Protein AF-A0A0D2X9T7-F1 (afdb_monomer_lite)

Radius of gyration: 40.86 Å; chains: 1; bounding box: 63×100×146 Å

Foldseek 3Di:
DDDDDDDDDDDDDDDDDDDDDDDDDDPPPDPDDQDADADDDDDDDPLRLLDSDPDPVVSPDDCVPPPPVVVVVVVVVCVVVDDPVVVVVSVVSSVVNVVCVVPDPDDDDPVVPDPDPPPPDDDDDDPDPDDPDDPVVVVVVPVPDDDDPDPDPPPVPPPDPDDDDDPDDQDPVNVLVVLLVVLVVLVVVLVVQDDPPDDDDDDPPDDQPPPSHSVSSLLVLLCCLQPVCLPPLVVPDDDPPDPDDPDDSSVSSLVVLLVVCLVPVLVCVVSLQSSLQSLVVSQVVDVVVDDDDDRCNVVSLLSNCVSCLVVDFLPRCSLLVNVLRHDDDDLSSLVSLLVSVVDVRNLNVSLVSLVSCLVPPVVCNVSSLVSLVVSCVVPVSNVVPSVVVCCVPPVVVNVVVVVVVVVVVVVPDDPPDD

pLDDT: mean 74.37, std 20.39, range [28.39, 96.62]

Secondary structure (DSSP, 8-state):
------------------------------------PPP-SS---HHHHH--S--HHHHT--GGGS-HHHHHHHHHHHHTTS-HHHHHHHHHHHHHHHHHHHTSPPP---TTT-----------------PPPPHHHHHHHHS--S-SPPP---TT-S----PPPPPPPPPHHHHHHHHHHHHHHHHHHHHHSPPPSS-PPP-TT--TTTT--HHHHHHHHHHHHHHTTTTTGGGS---TT--SPP--HHHHHHHHHHHHHHHTTTTSHHHHHHHHHHHHHHHHHHHHH-S-----HHHHHHHHHHHHGGG--TT-THHHHHHHHSS---HHHHHHHHHHTTSHHHHHHHHHHHHHHHHH-GGGHHHHHHHHHHHHHH-GGGHHHHHHHHHHH-HHHHHHHHHHHHHHHHTT------

Organism: Fusarium oxysporum (strain Fo5176) (NCBI:txid660025)

Structure (mmCIF, N/CA/C/O backbone):
data_AF-A0A0D2X9T7-F1
#
_entry.id   AF-A0A0D2X9T7-F1
#
loop_
_atom_site.group_PDB
_atom_site.id
_atom_site.type_symbol
_atom_site.label_atom_id
_atom_site.label_alt_id
_atom_site.label_comp_id
_atom_site.label_asym_id
_atom_site.label_entity_id
_atom_site.label_seq_id
_atom_site.pdbx_PDB_ins_code
_atom_site.Cartn_x
_atom_site.Cartn_y
_atom_site.Cartn_z
_atom_site.occupancy
_atom_site.B_iso_or_equiv
_atom_site.auth_seq_id
_atom_site.auth_comp_id
_atom_site.auth_asym_id
_atom_site.auth_atom_id
_atom_site.pdbx_PDB_model_num
ATOM 1 N N . MET A 1 1 ? -13.942 -64.740 -73.981 1.00 32.25 1 MET A N 1
ATOM 2 C CA . MET A 1 1 ? -13.005 -65.543 -74.793 1.00 32.25 1 MET A CA 1
ATOM 3 C C . MET A 1 1 ? -11.673 -65.478 -74.073 1.00 32.25 1 MET A C 1
ATOM 5 O O . MET A 1 1 ? -11.134 -64.389 -73.982 1.00 32.25 1 MET A O 1
ATOM 9 N N . ALA A 1 2 ? -11.356 -66.459 -73.228 1.00 29.58 2 ALA A N 1
ATOM 10 C CA . ALA A 1 2 ? -10.964 -67.840 -73.565 1.00 29.58 2 ALA A CA 1
ATOM 11 C C . ALA A 1 2 ? -9.497 -67.867 -74.039 1.00 29.58 2 ALA A C 1
ATOM 13 O O . ALA A 1 2 ? -9.209 -67.284 -75.075 1.00 29.58 2 ALA A O 1
ATOM 14 N N . GLU A 1 3 ? -8.573 -68.307 -73.170 1.00 30.66 3 GLU A N 1
ATOM 15 C CA . GLU A 1 3 ? -7.823 -69.591 -73.279 1.00 30.66 3 GLU A CA 1
ATOM 16 C C . GLU A 1 3 ? -6.476 -69.365 -74.029 1.00 30.66 3 GLU A C 1
ATOM 18 O O . GLU A 1 3 ? -6.420 -68.475 -74.866 1.00 30.66 3 GLU A O 1
ATOM 23 N N . PHE A 1 4 ? -5.319 -70.005 -73.772 1.00 29.17 4 PHE A N 1
ATOM 24 C CA . PHE A 1 4 ? -4.926 -71.208 -73.005 1.00 29.17 4 PHE A CA 1
ATOM 25 C C . PHE A 1 4 ? -3.369 -71.234 -72.816 1.00 29.17 4 PHE A C 1
ATOM 27 O O . PHE A 1 4 ? -2.700 -70.766 -73.730 1.00 29.17 4 PHE A O 1
ATOM 34 N N . PHE A 1 5 ? -2.832 -71.855 -71.736 1.00 29.69 5 PHE A N 1
ATOM 35 C CA . PHE A 1 5 ? -1.563 -72.665 -71.652 1.00 29.69 5 PHE A CA 1
ATOM 36 C C . PHE A 1 5 ? -0.186 -72.031 -72.057 1.00 29.69 5 PHE A C 1
ATOM 38 O O . PHE A 1 5 ? -0.152 -71.001 -72.716 1.00 29.69 5 PHE A O 1
ATOM 45 N N . ASP A 1 6 ? 1.029 -72.526 -71.737 1.00 32.44 6 ASP A N 1
ATOM 46 C CA . ASP A 1 6 ? 1.623 -73.517 -70.788 1.00 32.44 6 ASP A CA 1
ATOM 47 C C . ASP A 1 6 ? 3.104 -73.071 -70.554 1.00 32.44 6 ASP A C 1
ATOM 49 O O . ASP A 1 6 ? 3.702 -72.487 -71.456 1.00 32.44 6 ASP A O 1
ATOM 53 N N . ASP A 1 7 ? 3.673 -73.041 -69.343 1.00 31.47 7 ASP A N 1
ATOM 54 C CA . ASP A 1 7 ? 4.453 -74.073 -68.605 1.00 31.47 7 ASP A CA 1
ATOM 55 C C . ASP A 1 7 ? 5.901 -74.405 -69.072 1.00 31.47 7 ASP A C 1
ATOM 57 O O . ASP A 1 7 ? 6.248 -74.461 -70.248 1.00 31.47 7 ASP A O 1
ATOM 61 N N . SER A 1 8 ? 6.726 -74.727 -68.064 1.00 33.75 8 SER A N 1
ATOM 62 C CA . SER A 1 8 ? 8.048 -75.372 -68.075 1.00 33.75 8 SER A CA 1
ATOM 63 C C . SER A 1 8 ? 9.274 -74.535 -68.515 1.00 33.75 8 SER A C 1
ATOM 65 O O . SER A 1 8 ? 9.292 -73.883 -69.547 1.00 33.75 8 SER A O 1
ATOM 67 N N . GLY A 1 9 ? 10.402 -74.517 -67.791 1.00 30.59 9 GLY A N 1
ATOM 68 C CA . GLY A 1 9 ? 10.670 -75.014 -66.438 1.00 30.59 9 GLY A CA 1
ATOM 69 C C . GLY A 1 9 ? 12.120 -75.478 -66.238 1.00 30.59 9 GLY A C 1
ATOM 70 O O . GLY A 1 9 ? 12.677 -76.157 -67.095 1.00 30.59 9 GLY A O 1
ATOM 71 N N . ARG A 1 10 ? 12.711 -75.198 -65.065 1.00 36.50 10 ARG A N 1
ATOM 72 C CA . ARG A 1 10 ? 13.751 -76.040 -64.430 1.00 36.50 10 ARG A CA 1
ATOM 73 C C . ARG A 1 10 ? 13.870 -75.718 -62.936 1.00 36.50 10 ARG A C 1
ATOM 75 O O . ARG A 1 10 ? 13.965 -74.563 -62.541 1.00 36.50 10 ARG A O 1
ATOM 82 N N . LYS A 1 11 ? 13.794 -76.761 -62.105 1.00 33.12 11 LYS A N 1
ATOM 83 C CA . LYS A 1 11 ? 13.654 -76.706 -60.640 1.00 33.12 11 LYS A CA 1
ATOM 84 C C . LYS A 1 11 ? 14.862 -77.363 -59.948 1.00 33.12 11 LYS A C 1
ATOM 86 O O . LYS A 1 11 ? 15.151 -78.503 -60.291 1.00 33.12 11 LYS A O 1
ATOM 91 N N . ARG A 1 12 ? 15.336 -76.728 -58.856 1.00 40.88 12 ARG A N 1
ATOM 92 C CA . ARG A 1 12 ? 15.758 -77.350 -57.561 1.00 40.88 12 ARG A CA 1
ATOM 93 C C . ARG A 1 12 ? 17.044 -78.221 -57.568 1.00 40.88 12 ARG A C 1
ATOM 95 O O . ARG A 1 12 ? 17.549 -78.491 -58.652 1.00 40.88 12 ARG A O 1
ATOM 102 N N . PRO A 1 13 ? 17.575 -78.694 -56.407 1.00 44.22 13 PRO A N 1
ATOM 103 C CA . PRO A 1 13 ? 17.155 -78.546 -54.989 1.00 44.22 13 PRO A CA 1
ATOM 104 C C . PRO A 1 13 ? 18.226 -77.796 -54.127 1.00 44.22 13 PRO A C 1
ATOM 106 O O . PRO A 1 13 ? 19.085 -77.156 -54.720 1.00 44.22 13 PRO A O 1
ATOM 109 N N . PHE A 1 14 ? 18.262 -77.753 -52.779 1.00 30.19 14 PHE A N 1
ATOM 110 C CA . PHE A 1 14 ? 17.435 -78.351 -51.704 1.00 30.19 14 PHE A CA 1
ATOM 111 C C . PHE A 1 14 ? 17.286 -77.395 -50.473 1.00 30.19 14 PHE A C 1
ATOM 113 O O . PHE A 1 14 ? 17.170 -76.189 -50.661 1.00 30.19 14 PHE A O 1
ATOM 120 N N . GLU A 1 15 ? 17.260 -77.933 -49.244 1.00 34.03 15 GLU A N 1
ATOM 121 C CA . GLU A 1 15 ? 17.008 -77.321 -47.920 1.00 34.03 15 GLU A CA 1
ATOM 122 C C . GLU A 1 15 ? 17.960 -77.983 -46.871 1.00 34.03 15 GLU A C 1
ATOM 124 O O . GLU A 1 15 ? 18.599 -78.983 -47.223 1.00 34.03 15 GLU A O 1
ATOM 129 N N . PRO A 1 16 ? 18.120 -77.476 -45.624 1.00 33.53 16 PRO A N 1
ATOM 130 C CA . PRO A 1 16 ? 17.145 -77.806 -44.571 1.00 33.53 16 PRO A CA 1
ATOM 131 C C . PRO A 1 16 ? 16.859 -76.694 -43.534 1.00 33.53 16 PRO A C 1
ATOM 133 O O . PRO A 1 16 ? 17.709 -75.863 -43.212 1.00 33.53 16 PRO A O 1
ATOM 136 N N . ALA A 1 17 ? 15.665 -76.755 -42.935 1.00 34.34 17 ALA A N 1
ATOM 137 C CA . ALA A 1 17 ? 15.330 -76.084 -41.674 1.00 34.34 17 ALA A CA 1
ATOM 138 C C . ALA A 1 17 ? 15.960 -76.817 -40.458 1.00 34.34 17 ALA A C 1
ATOM 140 O O . ALA A 1 17 ? 16.487 -77.923 -40.610 1.00 34.34 17 ALA A O 1
ATOM 141 N N . PRO A 1 18 ? 15.885 -76.242 -39.241 1.00 34.12 18 PRO A N 1
ATOM 142 C CA . PRO A 1 18 ? 14.719 -76.577 -38.416 1.00 34.12 18 PRO A CA 1
ATOM 143 C C . PRO A 1 18 ? 14.101 -75.401 -37.639 1.00 34.12 18 PRO A C 1
ATOM 145 O O . PRO A 1 18 ? 14.768 -74.449 -37.236 1.00 34.12 18 PRO A O 1
ATOM 148 N N . GLN A 1 19 ? 12.799 -75.529 -37.376 1.00 31.80 19 GLN A N 1
ATOM 149 C CA . GLN A 1 19 ? 12.100 -74.794 -36.322 1.00 31.80 19 GLN A CA 1
ATOM 150 C C . GLN A 1 19 ? 12.584 -75.265 -34.944 1.00 31.80 19 GLN A C 1
ATOM 152 O O . GLN A 1 19 ? 12.676 -76.467 -34.719 1.00 31.80 19 GLN A O 1
ATOM 157 N N . ASP A 1 20 ? 12.870 -74.332 -34.034 1.00 28.39 20 ASP A N 1
ATOM 158 C CA . ASP A 1 20 ? 12.085 -74.154 -32.799 1.00 28.39 20 ASP A CA 1
ATOM 159 C C . ASP A 1 20 ? 12.759 -73.166 -31.838 1.00 28.39 20 ASP A C 1
ATOM 161 O O . ASP A 1 20 ? 13.870 -73.395 -31.368 1.00 28.39 20 ASP A O 1
ATOM 165 N N . ALA A 1 21 ? 12.047 -72.076 -31.532 1.00 28.69 21 ALA A N 1
ATOM 166 C CA . ALA A 1 21 ? 11.966 -71.429 -30.216 1.00 28.69 21 ALA A CA 1
ATOM 167 C C . ALA A 1 21 ? 11.219 -70.095 -30.366 1.00 28.69 21 ALA A C 1
ATOM 169 O O . ALA A 1 21 ? 11.786 -69.078 -30.773 1.00 28.69 21 ALA A O 1
ATOM 170 N N . TYR A 1 22 ? 9.936 -70.087 -30.005 1.00 37.62 22 TYR A N 1
ATOM 171 C CA . TYR A 1 22 ? 9.253 -68.844 -29.661 1.00 37.62 22 TYR A CA 1
ATOM 172 C C . TYR A 1 22 ? 9.965 -68.214 -28.461 1.00 37.62 22 TYR A C 1
ATOM 174 O O . TYR A 1 22 ? 9.939 -68.810 -27.389 1.00 37.62 22 TYR A O 1
ATOM 182 N N . ASP A 1 23 ? 10.497 -66.994 -28.589 1.00 30.25 23 ASP A N 1
ATOM 183 C CA . ASP A 1 23 ? 10.464 -66.082 -27.444 1.00 30.25 23 ASP A CA 1
ATOM 184 C C . ASP A 1 23 ? 10.486 -64.591 -27.812 1.00 30.25 23 ASP A C 1
ATOM 186 O O . ASP A 1 23 ? 11.093 -64.144 -28.791 1.00 30.25 23 ASP A O 1
ATOM 190 N N . ALA A 1 24 ? 9.773 -63.802 -27.013 1.00 43.38 24 ALA A N 1
ATOM 191 C CA . ALA A 1 24 ? 9.369 -62.445 -27.349 1.00 43.38 24 ALA A CA 1
ATOM 192 C C . ALA A 1 24 ? 10.465 -61.404 -27.062 1.00 43.38 24 ALA A C 1
ATOM 194 O O . ALA A 1 24 ? 10.468 -60.736 -26.023 1.00 43.38 24 ALA A O 1
ATOM 195 N N . LYS A 1 25 ? 11.347 -61.145 -28.035 1.00 33.16 25 LYS A N 1
ATOM 196 C CA . LYS A 1 25 ? 12.181 -59.931 -28.004 1.00 33.16 25 LYS A CA 1
ATOM 197 C C . LYS A 1 25 ? 11.371 -58.701 -28.405 1.00 33.16 25 LYS A C 1
ATOM 199 O O . LYS A 1 25 ? 11.331 -58.309 -29.568 1.00 33.16 25 LYS A O 1
ATOM 204 N N . ARG A 1 26 ? 10.789 -58.045 -27.391 1.00 45.19 26 ARG A N 1
ATOM 205 C CA . ARG A 1 26 ? 10.366 -56.636 -27.460 1.00 45.19 26 ARG A CA 1
ATOM 206 C C . ARG A 1 26 ? 11.479 -55.825 -28.125 1.00 45.19 26 ARG A C 1
ATOM 208 O O . ARG A 1 26 ? 12.578 -55.722 -27.576 1.00 45.19 26 ARG A O 1
ATOM 215 N N . GLN A 1 27 ? 11.192 -55.251 -29.287 1.00 38.12 27 GLN A N 1
ATOM 216 C CA . GLN A 1 27 ? 12.128 -54.398 -30.006 1.00 38.12 27 GLN A CA 1
ATOM 217 C C . GLN A 1 27 ? 12.379 -53.145 -29.155 1.00 38.12 27 GLN A C 1
ATOM 219 O O . GLN A 1 27 ? 11.533 -52.256 -29.074 1.00 38.12 27 GLN A O 1
ATOM 224 N N . ARG A 1 28 ? 13.521 -53.096 -28.452 1.00 37.16 28 ARG A N 1
ATOM 225 C CA . ARG A 1 28 ? 13.960 -51.882 -27.752 1.00 37.16 28 ARG A CA 1
ATOM 226 C C . ARG A 1 28 ? 14.225 -50.831 -28.822 1.00 37.16 28 ARG A C 1
ATOM 228 O O . ARG A 1 28 ? 15.261 -50.879 -29.476 1.00 37.16 28 ARG A O 1
ATOM 235 N N . LEU A 1 29 ? 13.293 -49.894 -28.974 1.00 40.47 29 LEU A N 1
ATOM 236 C CA . LEU A 1 29 ? 13.558 -48.630 -29.647 1.00 40.47 29 LEU A CA 1
ATOM 237 C C . LEU A 1 29 ? 14.706 -47.959 -28.886 1.00 40.47 29 LEU A C 1
ATOM 239 O O . LEU A 1 29 ? 14.535 -47.500 -27.756 1.00 40.47 29 LEU A O 1
ATOM 243 N N . SER A 1 30 ? 15.899 -47.977 -29.474 1.00 37.34 30 SER A N 1
ATOM 244 C CA . SER A 1 30 ? 17.010 -47.151 -29.016 1.00 37.34 30 SER A CA 1
ATOM 245 C C . SER A 1 30 ? 16.579 -45.686 -29.115 1.00 37.34 30 SER A C 1
ATOM 247 O O . SER A 1 30 ? 16.066 -45.306 -30.172 1.00 37.34 30 SER A O 1
ATOM 249 N N . PRO A 1 31 ? 16.762 -44.859 -28.068 1.00 43.41 31 PRO A N 1
ATOM 250 C CA . PRO A 1 31 ? 16.416 -43.446 -28.150 1.00 43.41 31 PRO A CA 1
ATOM 251 C C . PRO A 1 31 ? 17.210 -42.811 -29.292 1.00 43.41 31 PRO A C 1
ATOM 253 O O . PRO A 1 31 ? 18.426 -42.997 -29.378 1.00 43.41 31 PRO A O 1
ATOM 256 N N . ALA A 1 32 ? 16.515 -42.099 -30.180 1.00 52.25 32 ALA A N 1
ATOM 257 C CA . ALA A 1 32 ? 17.129 -41.461 -31.335 1.00 52.25 32 ALA A CA 1
ATOM 258 C C . ALA A 1 32 ? 18.187 -40.457 -30.858 1.00 52.25 32 ALA A C 1
ATOM 260 O O . ALA A 1 32 ? 17.870 -39.415 -30.281 1.00 52.25 32 ALA A O 1
ATOM 261 N N . GLN A 1 33 ? 19.460 -40.788 -31.072 1.00 57.69 33 GLN A N 1
ATOM 262 C CA . GLN A 1 33 ? 20.561 -39.874 -30.809 1.00 57.69 33 GLN A CA 1
ATOM 263 C C . GLN A 1 33 ? 20.565 -38.816 -31.912 1.00 57.69 33 GLN A C 1
ATOM 265 O O . GLN A 1 33 ? 21.162 -39.026 -32.963 1.00 57.69 33 GLN A O 1
ATOM 270 N N . ILE A 1 34 ? 19.892 -37.685 -31.676 1.00 66.44 34 ILE A N 1
ATOM 271 C CA . ILE A 1 34 ? 20.045 -36.512 -32.539 1.00 66.44 34 ILE A CA 1
ATOM 272 C C . ILE A 1 34 ? 21.506 -36.065 -32.453 1.00 66.44 34 ILE A C 1
ATOM 274 O O . ILE A 1 34 ? 21.972 -35.638 -31.395 1.00 66.44 34 ILE A O 1
ATOM 278 N N . GLN A 1 35 ? 22.218 -36.195 -33.569 1.00 66.88 35 GLN A N 1
ATOM 279 C CA . GLN A 1 35 ? 23.507 -35.557 -33.792 1.00 66.88 35 GLN A CA 1
ATOM 280 C C . GLN A 1 35 ? 23.231 -34.236 -34.504 1.00 66.88 35 GLN A C 1
ATOM 282 O O . GLN A 1 35 ? 22.520 -34.209 -35.503 1.00 66.88 35 GLN A O 1
ATOM 287 N N . ILE A 1 36 ? 23.750 -33.140 -33.960 1.00 73.81 36 ILE A N 1
ATOM 288 C CA . ILE A 1 36 ? 23.529 -31.801 -34.504 1.00 73.81 36 ILE A CA 1
ATOM 289 C C . ILE A 1 36 ? 24.795 -31.432 -35.270 1.00 73.81 36 ILE A C 1
ATOM 291 O O . ILE A 1 36 ? 25.831 -31.241 -34.628 1.00 73.81 36 ILE A O 1
ATOM 295 N N . PRO A 1 37 ? 24.763 -31.373 -36.614 1.00 72.62 37 PRO A N 1
ATOM 296 C CA . PRO A 1 37 ? 25.953 -31.034 -37.375 1.00 72.62 37 PRO A CA 1
ATOM 297 C C . PRO A 1 37 ? 26.377 -29.586 -37.071 1.00 72.62 37 PRO A C 1
ATOM 299 O O . PRO A 1 37 ? 25.505 -28.725 -36.865 1.00 72.62 37 PRO A O 1
ATOM 302 N N . PRO A 1 38 ? 27.691 -29.296 -37.035 1.00 71.00 38 PRO A N 1
ATOM 303 C CA . PRO A 1 38 ? 28.176 -27.924 -36.960 1.00 71.00 38 PRO A CA 1
ATOM 304 C C . PRO A 1 38 ? 27.726 -27.137 -38.198 1.00 71.00 38 PRO A C 1
ATOM 306 O O . PRO A 1 38 ? 27.425 -27.718 -39.243 1.00 71.00 38 PRO A O 1
ATOM 309 N N . LEU A 1 39 ? 27.683 -25.810 -38.081 1.00 76.44 39 LEU A N 1
ATOM 310 C CA . LEU A 1 39 ? 27.522 -24.950 -39.251 1.00 76.44 39 LEU A CA 1
ATOM 311 C C . LEU A 1 39 ? 28.747 -25.115 -40.172 1.00 76.44 39 LEU A C 1
ATOM 313 O O . LEU A 1 39 ? 29.869 -25.294 -39.694 1.00 76.44 39 LEU A O 1
ATOM 317 N N . GLY A 1 40 ? 28.513 -25.118 -41.486 1.00 71.25 40 GLY A N 1
ATOM 318 C CA . GLY A 1 40 ? 29.584 -25.150 -42.488 1.00 71.25 40 GLY A CA 1
ATOM 319 C C . GLY A 1 40 ? 30.318 -23.804 -42.595 1.00 71.25 40 GLY A C 1
ATOM 320 O O . GLY A 1 40 ? 30.043 -22.894 -41.826 1.00 71.25 40 GLY A O 1
ATOM 321 N N . PRO A 1 41 ? 31.245 -23.636 -43.548 1.00 67.00 41 PRO A N 1
ATOM 322 C CA . PRO A 1 41 ? 31.811 -22.323 -43.845 1.00 67.00 41 PRO A CA 1
ATOM 323 C C . PRO A 1 41 ? 30.841 -21.478 -44.691 1.00 67.00 41 PRO A C 1
ATOM 325 O O . PRO A 1 41 ? 30.298 -21.971 -45.680 1.00 67.00 41 PRO A O 1
ATOM 328 N N . GLY A 1 42 ? 30.679 -20.195 -44.352 1.00 72.69 42 GLY A N 1
ATOM 329 C CA . GLY A 1 42 ? 29.966 -19.205 -45.171 1.00 72.69 42 GLY A CA 1
ATOM 330 C C . GLY A 1 42 ? 28.991 -18.318 -44.383 1.00 72.69 42 GLY A C 1
ATOM 331 O O . GLY A 1 42 ? 28.900 -18.432 -43.162 1.00 72.69 42 GLY A O 1
ATOM 332 N N . PRO A 1 43 ? 28.259 -17.417 -45.063 1.00 73.25 43 PRO A N 1
ATOM 333 C CA . PRO A 1 43 ? 27.137 -16.708 -44.459 1.00 73.25 43 PRO A CA 1
ATOM 334 C C . PRO A 1 43 ? 25.985 -17.685 -44.179 1.00 73.25 43 PRO A C 1
ATOM 336 O O . PRO A 1 43 ? 25.650 -18.527 -45.014 1.00 73.25 43 PRO A O 1
ATOM 339 N N . HIS A 1 44 ? 25.358 -17.555 -43.010 1.00 79.38 44 HIS A N 1
ATOM 340 C CA . HIS A 1 44 ? 24.242 -18.399 -42.584 1.00 79.38 44 HIS A CA 1
ATOM 341 C C . HIS A 1 44 ? 22.992 -17.564 -42.335 1.00 79.38 44 HIS A C 1
ATOM 343 O O . HIS A 1 44 ? 23.037 -16.555 -41.635 1.00 79.38 44 HIS A O 1
ATOM 349 N N . SER A 1 45 ? 21.860 -18.018 -42.866 1.00 81.75 45 SER A N 1
ATOM 350 C CA . SER A 1 45 ? 20.552 -17.468 -42.521 1.00 81.75 45 SER A CA 1
ATOM 351 C C . SER A 1 45 ? 20.109 -17.948 -41.134 1.00 81.75 45 SER A C 1
ATOM 353 O O . SER A 1 45 ? 20.546 -18.994 -40.646 1.00 81.75 45 SER A O 1
ATOM 355 N N . LEU A 1 46 ? 19.154 -17.249 -40.512 1.00 79.88 46 LEU A N 1
ATOM 356 C CA . LEU A 1 46 ? 18.508 -17.746 -39.289 1.00 79.88 46 LEU A CA 1
ATOM 357 C C . LEU A 1 46 ? 17.853 -19.125 -39.502 1.00 79.88 46 LEU A C 1
ATOM 359 O O . LEU A 1 46 ? 17.867 -19.955 -38.595 1.00 79.88 46 LEU A O 1
ATOM 363 N N . ALA A 1 47 ? 17.355 -19.420 -40.708 1.00 78.62 47 ALA A N 1
ATOM 364 C CA . ALA A 1 47 ? 16.823 -20.742 -41.032 1.00 78.62 47 ALA A CA 1
ATOM 365 C C . ALA A 1 47 ? 17.900 -21.842 -40.937 1.00 78.62 47 ALA A C 1
ATOM 367 O O . ALA A 1 47 ? 17.611 -22.928 -40.436 1.00 78.62 47 ALA A O 1
ATOM 368 N N . ASP A 1 48 ? 19.147 -21.573 -41.338 1.00 80.88 48 ASP A N 1
ATOM 369 C CA . ASP A 1 48 ? 20.261 -22.530 -41.220 1.00 80.88 48 ASP A CA 1
ATOM 370 C C . ASP A 1 48 ? 20.593 -22.856 -39.759 1.00 80.88 48 ASP A C 1
ATOM 372 O O . ASP A 1 48 ? 20.814 -24.017 -39.411 1.00 80.88 48 ASP A O 1
ATOM 376 N N . VAL A 1 49 ? 20.567 -21.846 -38.884 1.00 83.81 49 VAL A N 1
ATOM 377 C CA . VAL A 1 49 ? 20.859 -22.005 -37.451 1.00 83.81 49 VAL A CA 1
ATOM 378 C C . VAL A 1 49 ? 19.855 -22.945 -36.781 1.00 83.81 49 VAL A C 1
ATOM 380 O O . VAL A 1 49 ? 20.261 -23.867 -36.067 1.00 83.81 49 VAL A O 1
ATOM 383 N N . PHE A 1 50 ? 18.561 -22.748 -37.046 1.00 84.62 50 PHE A N 1
ATOM 384 C CA . PHE A 1 50 ? 17.468 -23.508 -36.428 1.00 84.62 50 PHE A CA 1
ATOM 385 C C . PHE A 1 50 ? 17.116 -24.818 -37.160 1.00 84.62 50 PHE A C 1
ATOM 387 O O . PHE A 1 50 ? 16.396 -25.650 -36.604 1.00 84.62 50 PHE A O 1
ATOM 394 N N . THR A 1 51 ? 17.639 -25.059 -38.369 1.00 83.25 51 THR A N 1
ATOM 395 C CA . THR A 1 51 ? 17.423 -26.328 -39.085 1.00 83.25 51 THR A CA 1
ATOM 396 C C . THR A 1 51 ? 18.261 -27.450 -38.463 1.00 83.25 51 THR A C 1
ATOM 398 O O . THR A 1 51 ? 19.485 -27.499 -38.601 1.00 83.25 51 THR A O 1
ATOM 401 N N . LEU A 1 52 ? 17.579 -28.379 -37.788 1.00 78.88 52 LEU A N 1
ATOM 402 C CA . LEU A 1 52 ? 18.146 -29.597 -37.185 1.00 78.88 52 LEU A CA 1
ATOM 403 C C . LEU A 1 52 ? 17.764 -30.885 -37.944 1.00 78.88 52 LEU A C 1
ATOM 405 O O . LEU A 1 52 ? 17.939 -31.981 -37.419 1.00 78.88 52 LEU A O 1
ATOM 409 N N . ILE A 1 53 ? 17.174 -30.759 -39.137 1.00 74.25 53 ILE A N 1
ATOM 410 C CA . ILE A 1 53 ? 16.606 -31.867 -39.914 1.00 74.25 53 ILE A CA 1
ATOM 411 C C . ILE A 1 53 ? 17.241 -31.864 -41.306 1.00 74.25 53 ILE A C 1
ATOM 413 O O . ILE A 1 53 ? 17.175 -30.851 -41.997 1.00 74.25 53 ILE A O 1
ATOM 417 N N . ASP A 1 54 ? 17.747 -33.010 -41.763 1.00 67.19 54 ASP A N 1
ATOM 418 C CA . ASP A 1 54 ? 18.386 -33.173 -43.084 1.00 67.19 54 ASP A CA 1
ATOM 419 C C . ASP A 1 54 ? 17.401 -33.122 -44.279 1.00 67.19 54 ASP A C 1
ATOM 421 O O . ASP A 1 54 ? 17.733 -33.502 -45.401 1.00 67.19 54 ASP A O 1
ATOM 425 N N . ASN A 1 55 ? 16.154 -32.689 -44.060 1.00 72.38 55 ASN A N 1
ATOM 426 C CA . ASN A 1 55 ? 15.113 -32.664 -45.083 1.00 72.38 55 ASN A CA 1
ATOM 427 C C . ASN A 1 55 ? 15.022 -31.285 -45.751 1.00 72.38 55 ASN A C 1
ATOM 429 O O . ASN A 1 55 ? 14.282 -30.402 -45.309 1.00 72.38 55 ASN A O 1
ATOM 433 N N . THR A 1 56 ? 15.723 -31.141 -46.874 1.00 67.25 56 THR A N 1
ATOM 434 C CA . THR A 1 56 ? 15.761 -29.926 -47.702 1.00 67.25 56 THR A CA 1
ATOM 435 C C . THR A 1 56 ? 14.375 -29.437 -48.146 1.00 67.25 56 THR A C 1
ATOM 437 O O . THR A 1 56 ? 14.182 -28.237 -48.310 1.00 67.25 56 THR A O 1
ATOM 440 N N . ALA A 1 57 ? 13.385 -30.326 -48.302 1.00 71.94 57 ALA A N 1
ATOM 441 C CA . ALA A 1 57 ? 12.036 -29.930 -48.716 1.00 71.94 57 ALA A CA 1
ATOM 442 C C . ALA A 1 57 ? 11.263 -29.195 -47.606 1.00 71.94 57 ALA A C 1
ATOM 444 O O . ALA A 1 57 ? 10.456 -28.321 -47.905 1.00 71.94 57 ALA A O 1
ATOM 445 N N . LEU A 1 58 ? 11.526 -29.511 -46.33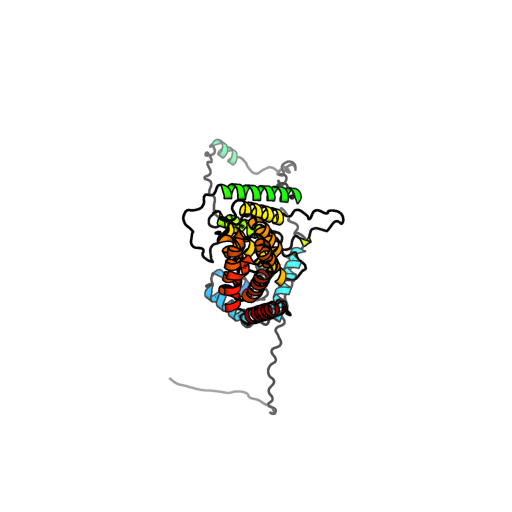1 1.00 72.00 58 LEU A N 1
ATOM 446 C CA . LEU A 1 58 ? 10.924 -28.802 -45.194 1.00 72.00 58 LEU A CA 1
ATOM 447 C C . LEU A 1 58 ? 11.604 -27.457 -44.916 1.00 72.00 58 LEU A C 1
ATOM 449 O O . LEU A 1 58 ? 10.958 -26.554 -44.396 1.00 72.00 58 LEU A O 1
ATOM 453 N N . LYS A 1 59 ? 12.882 -27.308 -45.287 1.00 71.06 59 LYS A N 1
ATOM 454 C CA . LYS A 1 59 ? 13.638 -26.055 -45.139 1.00 71.06 59 LYS A CA 1
ATOM 455 C C . LYS A 1 59 ? 13.069 -24.916 -45.997 1.00 71.06 59 LYS A C 1
ATOM 457 O O . LYS A 1 59 ? 13.094 -23.766 -45.578 1.00 71.06 59 LYS A O 1
ATOM 462 N N . ASN A 1 60 ? 12.535 -25.253 -47.171 1.00 77.12 60 ASN A N 1
ATOM 463 C CA . ASN A 1 60 ? 12.003 -24.296 -48.146 1.00 77.12 60 ASN A CA 1
ATOM 464 C C . ASN A 1 60 ? 10.466 -24.169 -48.086 1.00 77.12 60 ASN A C 1
ATOM 466 O O . ASN A 1 60 ? 9.863 -23.601 -48.994 1.00 77.12 60 ASN A O 1
ATOM 470 N N . PHE A 1 61 ? 9.815 -24.743 -47.068 1.00 82.25 61 PHE A N 1
ATOM 471 C CA . PHE A 1 61 ? 8.361 -24.714 -46.936 1.00 82.25 61 PHE A CA 1
ATOM 472 C C . PHE A 1 61 ? 7.901 -23.490 -46.133 1.00 82.25 61 PHE A C 1
ATOM 474 O O . PHE A 1 61 ? 8.220 -23.360 -44.951 1.00 82.25 61 PHE A O 1
ATOM 481 N N . ASP A 1 62 ? 7.104 -22.623 -46.758 1.00 81.12 62 ASP A N 1
ATOM 482 C CA . ASP A 1 62 ? 6.507 -21.466 -46.091 1.00 81.12 62 ASP A CA 1
ATOM 483 C C . ASP A 1 62 ? 5.361 -21.886 -45.150 1.00 81.12 62 ASP A C 1
ATOM 485 O O . ASP A 1 62 ? 4.276 -22.297 -45.570 1.00 81.12 62 ASP A O 1
ATOM 489 N N . ILE A 1 63 ? 5.603 -21.742 -43.845 1.00 83.25 63 ILE A N 1
ATOM 490 C CA . ILE A 1 63 ? 4.641 -22.058 -42.783 1.00 83.25 63 ILE A CA 1
ATOM 491 C C . ILE A 1 63 ? 3.465 -21.062 -42.766 1.00 83.25 63 ILE A C 1
ATOM 493 O O . ILE A 1 63 ? 2.399 -21.416 -42.260 1.00 83.25 63 ILE A O 1
ATOM 497 N N . SER A 1 64 ? 3.596 -19.864 -43.354 1.00 85.62 64 SER A N 1
ATOM 498 C CA . SER A 1 64 ? 2.512 -18.868 -43.419 1.00 85.62 64 SER A CA 1
ATOM 499 C C . SER A 1 64 ? 1.286 -19.373 -44.196 1.00 85.62 64 SER A C 1
ATOM 501 O O . SER A 1 64 ? 0.151 -19.037 -43.856 1.00 85.62 64 SER A O 1
ATOM 503 N N . GLN A 1 65 ? 1.503 -20.279 -45.158 1.00 89.00 65 GLN A N 1
ATOM 504 C CA . GLN A 1 65 ? 0.455 -20.940 -45.943 1.00 89.00 65 GLN A CA 1
ATOM 505 C C . GLN A 1 65 ? -0.390 -21.934 -45.121 1.00 89.00 65 GLN A C 1
ATOM 507 O O . GLN A 1 65 ? -1.413 -22.433 -45.595 1.00 89.00 65 GLN A O 1
ATOM 512 N N . VAL A 1 66 ? 0.026 -22.269 -43.893 1.00 88.00 66 VAL A N 1
ATOM 513 C CA . VAL A 1 66 ? -0.662 -23.241 -43.037 1.00 88.00 66 VAL A CA 1
ATOM 514 C C . VAL A 1 66 ? -1.584 -22.519 -42.047 1.00 88.00 66 VAL A C 1
ATOM 516 O O . VAL A 1 66 ? -1.112 -21.707 -41.252 1.00 88.00 66 VAL A O 1
ATOM 519 N N . PRO A 1 67 ? -2.890 -22.854 -41.985 1.00 94.38 67 PRO A N 1
ATOM 520 C CA . PRO A 1 67 ? -3.808 -22.227 -41.040 1.00 94.38 67 PRO A CA 1
ATOM 521 C C . PRO A 1 67 ? -3.321 -22.331 -39.588 1.00 94.38 67 PRO A C 1
ATOM 523 O O . PRO A 1 67 ? -3.115 -23.434 -39.072 1.00 94.38 67 PRO A O 1
ATOM 526 N N . ALA A 1 68 ? -3.214 -21.194 -38.894 1.00 89.69 68 ALA A N 1
ATOM 527 C CA . ALA A 1 68 ? -2.709 -21.117 -37.519 1.00 89.69 68 ALA A CA 1
ATOM 528 C C . ALA A 1 68 ? -3.338 -22.131 -36.524 1.00 89.69 68 ALA A C 1
ATOM 530 O O . ALA A 1 68 ? -2.593 -22.707 -35.724 1.00 89.69 68 ALA A O 1
ATOM 531 N N . PRO A 1 69 ? -4.653 -22.455 -36.573 1.00 91.62 69 PRO A N 1
ATOM 532 C CA . PRO A 1 69 ? -5.238 -23.496 -35.717 1.00 91.62 69 PRO A CA 1
ATOM 533 C C . PRO A 1 69 ? -4.674 -24.907 -35.961 1.00 91.62 69 PRO A C 1
ATOM 535 O O . PRO A 1 69 ? -4.636 -25.726 -35.039 1.00 91.62 69 PRO A O 1
ATOM 538 N N . LEU A 1 70 ? -4.232 -25.206 -37.188 1.00 89.94 70 LEU A N 1
ATOM 539 C CA . LEU A 1 70 ? -3.569 -26.465 -37.532 1.00 89.94 70 LEU A CA 1
ATOM 540 C C . LEU A 1 70 ? -2.148 -26.491 -36.956 1.00 89.94 70 LEU A C 1
ATOM 542 O O . LEU A 1 70 ? -1.787 -27.458 -36.285 1.00 89.94 70 LEU A O 1
ATOM 546 N N . VAL A 1 71 ? -1.383 -25.409 -37.150 1.00 90.12 71 VAL A N 1
ATOM 547 C CA . VAL A 1 71 ? -0.016 -25.253 -36.618 1.00 90.12 71 VAL A CA 1
ATOM 548 C C . VAL A 1 71 ? -0.009 -25.416 -35.096 1.00 90.12 71 VAL A C 1
ATOM 550 O O . VAL A 1 71 ? 0.752 -26.224 -34.568 1.00 90.12 71 VAL A O 1
ATOM 553 N N . ALA A 1 72 ? -0.921 -24.738 -34.390 1.00 90.69 72 ALA A N 1
ATOM 554 C CA . ALA A 1 72 ? -1.052 -24.843 -32.937 1.00 90.69 72 ALA A CA 1
ATOM 555 C C . ALA A 1 72 ? -1.362 -26.280 -32.473 1.00 90.69 72 ALA A C 1
ATOM 557 O O . ALA A 1 72 ? -0.735 -26.782 -31.537 1.00 90.69 72 ALA A O 1
ATOM 558 N N . ARG A 1 73 ? -2.284 -26.984 -33.151 1.00 91.56 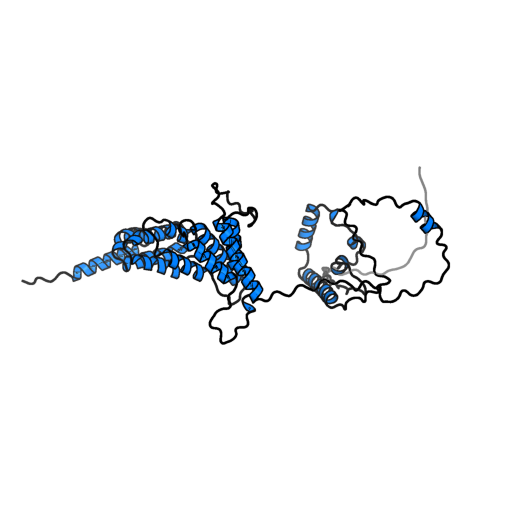73 ARG A N 1
ATOM 559 C CA . ARG A 1 73 ? -2.586 -28.396 -32.850 1.00 91.56 73 ARG A CA 1
ATOM 560 C C . ARG A 1 73 ? -1.383 -29.308 -33.073 1.00 91.56 73 ARG A C 1
ATOM 562 O O . ARG A 1 73 ? -1.147 -30.187 -32.244 1.00 91.56 73 ARG A O 1
ATOM 569 N N . ILE A 1 74 ? -0.642 -29.119 -34.165 1.00 88.62 74 ILE A N 1
ATOM 570 C CA . ILE A 1 74 ? 0.560 -29.903 -34.471 1.00 88.62 74 ILE A CA 1
ATOM 571 C C . ILE A 1 74 ? 1.628 -29.644 -33.404 1.00 88.62 74 ILE A C 1
ATOM 573 O O . ILE A 1 74 ? 2.110 -30.599 -32.803 1.00 88.62 74 ILE A O 1
ATOM 577 N N . ALA A 1 75 ? 1.924 -28.381 -33.085 1.00 88.94 75 ALA A N 1
ATOM 578 C CA . ALA A 1 75 ? 2.912 -28.007 -32.074 1.00 88.94 75 ALA A CA 1
ATOM 579 C C . ALA A 1 75 ? 2.609 -28.629 -30.698 1.00 88.94 75 ALA A C 1
ATOM 581 O O . ALA A 1 75 ? 3.465 -29.304 -30.129 1.00 88.94 75 ALA A O 1
ATOM 582 N N . VAL A 1 76 ? 1.377 -28.490 -30.191 1.00 90.69 76 VAL A N 1
ATOM 583 C CA . VAL A 1 76 ? 0.966 -29.069 -28.895 1.00 90.69 76 VAL A CA 1
ATOM 584 C C . VAL A 1 76 ? 1.016 -30.605 -28.914 1.00 90.69 76 VAL A C 1
ATOM 586 O O . VAL A 1 76 ? 1.485 -31.232 -27.959 1.00 90.69 76 VAL A O 1
ATOM 589 N N . THR A 1 77 ? 0.581 -31.240 -30.008 1.00 91.50 77 THR A N 1
ATOM 590 C CA . THR A 1 77 ? 0.616 -32.710 -30.138 1.00 91.50 77 THR A CA 1
ATOM 591 C C . THR A 1 77 ? 2.050 -33.243 -30.202 1.00 91.50 77 THR A C 1
ATOM 593 O O . THR A 1 77 ? 2.339 -34.284 -29.620 1.00 91.50 77 THR A O 1
ATOM 596 N N . THR A 1 78 ? 2.960 -32.533 -30.869 1.00 87.19 78 THR A N 1
ATOM 597 C CA . THR A 1 78 ? 4.375 -32.913 -30.960 1.00 87.19 78 THR A CA 1
ATOM 598 C C . THR A 1 78 ? 5.095 -32.689 -29.630 1.00 87.19 78 THR A C 1
ATOM 600 O O . THR A 1 78 ? 5.737 -33.610 -29.134 1.00 87.19 78 THR A O 1
ATOM 603 N N . LEU A 1 79 ? 4.925 -31.524 -28.991 1.00 88.00 79 LEU A N 1
ATOM 604 C CA . LEU A 1 79 ? 5.539 -31.213 -27.692 1.00 88.00 79 LEU A CA 1
ATOM 605 C C . LEU A 1 79 ? 5.093 -32.172 -26.578 1.00 88.00 79 LEU A C 1
ATOM 607 O O . LEU A 1 79 ? 5.906 -32.551 -25.744 1.00 88.00 79 LEU A O 1
ATOM 611 N N . SER A 1 80 ? 3.834 -32.622 -26.588 1.00 89.00 80 SER A N 1
ATOM 612 C CA . SER A 1 80 ? 3.326 -33.608 -25.616 1.00 89.00 80 SER A CA 1
ATOM 613 C C . SER A 1 80 ? 3.849 -35.039 -25.816 1.00 89.00 80 SER A C 1
ATOM 615 O O . SER A 1 80 ? 3.646 -35.884 -24.945 1.00 89.00 80 SER A O 1
ATOM 617 N N . ARG A 1 81 ? 4.506 -35.330 -26.948 1.00 88.06 81 ARG A N 1
ATOM 618 C CA . ARG A 1 81 ? 5.045 -36.658 -27.304 1.00 88.06 81 ARG A CA 1
ATOM 619 C C . ARG A 1 81 ? 6.572 -36.696 -27.405 1.00 88.06 81 ARG A C 1
ATOM 621 O O . ARG A 1 81 ? 7.133 -37.780 -27.550 1.00 88.06 81 ARG A O 1
ATOM 628 N N . LEU A 1 82 ? 7.231 -35.540 -27.375 1.00 87.38 82 LEU A N 1
ATOM 629 C CA . LEU A 1 82 ? 8.676 -35.416 -27.520 1.00 87.38 82 LEU A CA 1
ATOM 630 C C . LEU A 1 82 ? 9.388 -35.782 -26.210 1.00 87.38 82 LEU A C 1
ATOM 632 O O . LEU A 1 82 ? 8.975 -35.364 -25.131 1.00 87.38 82 LEU A O 1
ATOM 636 N N . ASP A 1 83 ? 10.484 -36.535 -26.307 1.00 88.00 83 ASP A N 1
ATOM 637 C CA . ASP A 1 83 ? 11.352 -36.829 -25.163 1.00 88.00 83 ASP A CA 1
ATOM 638 C C . ASP A 1 83 ? 12.053 -35.534 -24.682 1.00 88.00 83 ASP A C 1
ATOM 640 O O . ASP A 1 83 ? 12.768 -34.903 -25.473 1.00 88.00 83 ASP A O 1
ATOM 644 N N . PRO A 1 84 ? 11.909 -35.133 -23.402 1.00 85.88 84 PRO A N 1
ATOM 645 C CA . PRO A 1 84 ? 12.589 -33.961 -22.849 1.00 85.88 84 PRO A CA 1
ATOM 646 C C . PRO A 1 84 ? 14.115 -33.970 -23.027 1.00 85.88 84 PRO A C 1
ATOM 648 O O . PRO A 1 84 ? 14.716 -32.909 -23.197 1.00 85.88 84 PRO A O 1
ATOM 651 N N . GLN A 1 85 ? 14.758 -35.144 -23.029 1.00 84.38 85 GLN A N 1
ATOM 652 C CA . GLN A 1 85 ? 16.207 -35.267 -23.240 1.00 84.38 85 GLN A CA 1
ATOM 653 C C . GLN A 1 85 ? 16.613 -34.948 -24.682 1.00 84.38 85 GLN A C 1
ATOM 655 O O . GLN A 1 85 ? 17.684 -34.389 -24.924 1.00 84.38 85 GLN A O 1
ATOM 660 N N . VAL A 1 86 ? 15.750 -35.280 -25.643 1.00 85.06 86 VAL A N 1
ATOM 661 C CA . VAL A 1 86 ? 15.942 -34.956 -27.060 1.00 85.06 86 VAL A CA 1
ATOM 662 C C . VAL A 1 86 ? 15.756 -33.454 -27.284 1.00 85.06 86 VAL A C 1
ATOM 664 O O . VAL A 1 86 ? 16.569 -32.836 -27.970 1.00 85.06 86 VAL A O 1
ATOM 667 N N . LEU A 1 87 ? 14.751 -32.850 -26.637 1.00 86.19 87 LEU A N 1
ATOM 668 C CA . LEU A 1 87 ? 14.522 -31.405 -26.688 1.00 86.19 87 LEU A CA 1
ATOM 669 C C . LEU A 1 87 ? 15.683 -30.605 -26.074 1.00 86.19 87 LEU A C 1
ATOM 671 O O . LEU A 1 87 ? 16.117 -29.633 -26.686 1.00 86.19 87 LEU A O 1
ATOM 675 N N . SER A 1 88 ? 16.224 -31.018 -24.918 1.00 86.31 88 SER A N 1
ATOM 676 C CA . SER A 1 88 ? 17.387 -30.341 -24.314 1.00 86.31 88 SER A CA 1
ATOM 677 C C . SER A 1 88 ? 18.569 -30.321 -25.278 1.00 86.31 88 SER A C 1
ATOM 679 O O . SER A 1 88 ? 19.072 -29.252 -25.604 1.00 86.31 88 SER A O 1
ATOM 681 N N . LYS A 1 89 ? 18.943 -31.482 -25.834 1.00 86.19 89 LYS A N 1
ATOM 682 C CA . LYS A 1 89 ? 20.061 -31.586 -26.785 1.00 86.19 89 LYS A CA 1
ATOM 683 C C . LYS A 1 89 ? 19.864 -30.720 -28.029 1.00 86.19 89 LYS A C 1
ATOM 685 O O . LYS A 1 89 ? 20.818 -30.086 -28.469 1.00 86.19 89 LYS A O 1
ATOM 690 N N . ALA A 1 90 ? 18.642 -30.663 -28.566 1.00 85.12 90 ALA A N 1
ATOM 691 C CA . ALA A 1 90 ? 18.287 -29.780 -29.679 1.00 85.12 90 ALA A CA 1
ATOM 692 C C . ALA A 1 90 ? 18.533 -28.298 -29.342 1.00 85.12 90 ALA A C 1
ATOM 694 O O . ALA A 1 90 ? 19.183 -27.588 -30.109 1.00 85.12 90 ALA A O 1
ATOM 695 N N . VAL A 1 91 ? 18.071 -27.849 -28.172 1.00 89.44 91 VAL A N 1
ATOM 696 C CA . VAL A 1 91 ? 18.270 -26.475 -27.682 1.00 89.44 91 VAL A CA 1
ATOM 697 C C . VAL A 1 91 ? 19.750 -26.178 -27.425 1.00 89.44 91 VAL A C 1
ATOM 699 O O . VAL A 1 91 ? 20.237 -25.113 -27.802 1.00 89.44 91 VAL A O 1
ATOM 702 N N . ASP A 1 92 ? 20.481 -27.115 -26.823 1.00 88.38 92 ASP A N 1
ATOM 703 C CA . ASP A 1 92 ? 21.898 -26.956 -26.492 1.00 88.38 92 ASP A CA 1
ATOM 704 C C . ASP A 1 92 ? 22.776 -26.871 -27.753 1.00 88.38 92 ASP A C 1
ATOM 706 O O . ASP A 1 92 ? 23.690 -26.049 -27.810 1.00 88.38 92 ASP A O 1
ATOM 710 N N . GLY A 1 93 ? 22.456 -27.635 -28.805 1.00 87.31 93 GLY A N 1
ATOM 711 C CA . GLY A 1 93 ? 23.133 -27.528 -30.100 1.00 87.31 93 GLY A CA 1
ATOM 712 C C . GLY A 1 93 ? 22.832 -26.227 -30.849 1.00 87.31 93 GLY A C 1
ATOM 713 O O . GLY A 1 93 ? 23.745 -25.646 -31.431 1.00 87.31 93 GLY A O 1
ATOM 714 N N . ILE A 1 94 ? 21.592 -25.720 -30.799 1.00 89.00 94 ILE A N 1
ATOM 715 C CA . ILE A 1 94 ? 21.264 -24.392 -31.355 1.00 89.00 94 ILE A CA 1
ATOM 716 C C . ILE A 1 94 ? 22.023 -23.294 -30.598 1.00 89.00 94 ILE A C 1
ATOM 718 O O . ILE A 1 94 ? 22.570 -22.394 -31.233 1.00 89.00 94 ILE A O 1
ATOM 722 N N . ARG A 1 95 ? 22.127 -23.387 -29.263 1.00 88.94 95 ARG A N 1
ATOM 723 C CA . ARG A 1 95 ? 22.927 -22.444 -28.466 1.00 88.94 95 ARG A CA 1
ATOM 724 C C . ARG A 1 95 ? 24.396 -22.465 -28.892 1.00 88.94 95 ARG A C 1
ATOM 726 O O . ARG A 1 95 ? 24.927 -21.415 -29.218 1.00 88.94 95 ARG A O 1
ATOM 733 N N . GLY A 1 96 ? 25.000 -23.648 -29.024 1.00 87.19 96 GLY A N 1
ATOM 734 C CA . GLY A 1 96 ? 26.377 -23.782 -29.513 1.00 87.19 96 GLY A CA 1
ATOM 735 C C . GLY A 1 96 ? 26.597 -23.224 -30.928 1.00 87.19 96 GLY A C 1
ATOM 736 O O . GLY A 1 96 ? 27.652 -22.658 -31.200 1.00 87.19 96 GLY A O 1
ATOM 737 N N . ARG A 1 97 ? 25.603 -23.322 -31.826 1.00 87.62 97 ARG A N 1
ATOM 738 C CA . ARG A 1 97 ? 25.647 -22.679 -33.155 1.00 87.62 97 ARG A CA 1
ATOM 739 C C . ARG A 1 97 ? 25.600 -21.150 -33.067 1.00 87.62 97 ARG A C 1
ATOM 741 O O . ARG A 1 97 ? 26.340 -20.488 -33.789 1.00 87.62 97 ARG A O 1
ATOM 748 N N . LEU A 1 98 ? 24.760 -20.595 -32.193 1.00 87.00 98 LEU A N 1
ATOM 749 C CA . LEU A 1 98 ? 24.680 -19.149 -31.952 1.00 87.00 98 LEU A CA 1
ATOM 750 C C . LEU A 1 98 ? 25.961 -18.612 -31.300 1.00 87.00 98 LEU A C 1
ATOM 752 O O . LEU A 1 98 ? 26.478 -17.592 -31.745 1.00 87.00 98 LEU A O 1
ATOM 756 N N . ASP A 1 99 ? 26.517 -19.327 -30.320 1.00 86.56 99 ASP A N 1
ATOM 757 C CA . ASP A 1 99 ? 27.790 -18.976 -29.684 1.00 86.56 99 ASP A CA 1
ATOM 758 C C . ASP A 1 99 ? 28.947 -19.019 -30.699 1.00 86.56 99 ASP A C 1
ATOM 760 O O . ASP A 1 99 ? 29.807 -18.140 -30.695 1.00 86.56 99 ASP A O 1
ATOM 764 N N . ALA A 1 100 ? 28.960 -19.992 -31.618 1.00 83.19 100 ALA A N 1
ATOM 765 C CA . ALA A 1 100 ? 29.954 -20.058 -32.691 1.00 83.19 100 ALA A CA 1
ATOM 766 C C . ALA A 1 100 ? 29.847 -18.879 -33.677 1.00 83.19 100 ALA A C 1
ATOM 768 O O . ALA A 1 100 ? 30.873 -18.353 -34.097 1.00 83.19 100 ALA A O 1
ATOM 769 N N . LEU A 1 101 ? 28.628 -18.436 -34.012 1.00 82.75 101 LEU A N 1
ATOM 770 C CA . LEU A 1 101 ? 28.398 -17.252 -34.850 1.00 82.75 101 LEU A CA 1
ATOM 771 C C . LEU A 1 101 ? 28.787 -15.950 -34.140 1.00 82.75 101 LEU A C 1
ATOM 773 O O . LEU A 1 101 ? 29.412 -15.090 -34.750 1.00 82.75 101 LEU A O 1
ATOM 777 N N . ALA A 1 102 ? 28.462 -15.811 -32.853 1.00 82.25 102 ALA A N 1
ATOM 778 C CA . ALA A 1 102 ? 28.801 -14.628 -32.061 1.00 82.25 102 ALA A CA 1
ATOM 779 C C . ALA A 1 102 ? 30.318 -14.457 -31.852 1.00 82.25 102 ALA A C 1
ATOM 781 O O . ALA A 1 102 ? 30.792 -13.336 -31.691 1.00 82.25 102 ALA A O 1
ATOM 782 N N . ASN A 1 103 ? 31.072 -15.562 -31.867 1.00 81.31 103 ASN A N 1
ATOM 783 C CA . ASN A 1 103 ? 32.534 -15.575 -31.764 1.00 81.31 103 ASN A CA 1
ATOM 784 C C . ASN A 1 103 ? 33.243 -15.722 -33.126 1.00 81.31 103 ASN A C 1
ATOM 786 O O . ASN A 1 103 ? 34.467 -15.874 -33.162 1.00 81.31 103 ASN A O 1
ATOM 790 N N . ALA A 1 104 ? 32.512 -15.700 -34.246 1.00 74.94 104 ALA A N 1
ATOM 791 C CA . ALA A 1 104 ? 33.119 -15.744 -35.571 1.00 74.94 104 ALA A CA 1
ATOM 792 C C . ALA A 1 104 ? 33.828 -14.408 -35.878 1.00 74.94 104 ALA A C 1
ATOM 794 O O . ALA A 1 104 ?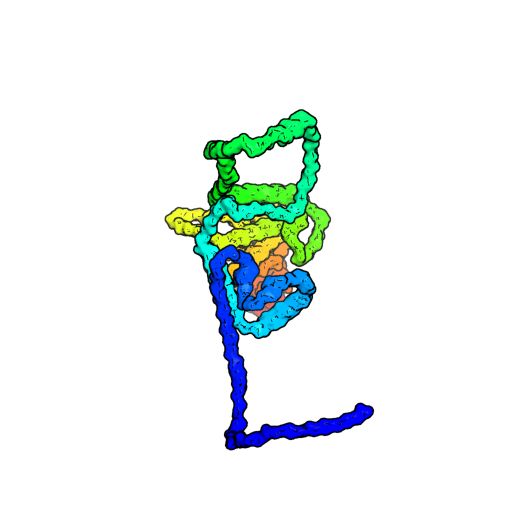 33.269 -13.344 -35.598 1.00 74.94 104 ALA A O 1
ATOM 795 N N . PRO A 1 105 ? 35.043 -14.422 -36.462 1.00 69.06 105 PRO A N 1
ATOM 796 C CA . PRO A 1 105 ? 35.687 -13.193 -36.909 1.00 69.06 105 PRO A CA 1
ATOM 797 C C . PRO A 1 105 ? 34.833 -12.515 -37.987 1.00 69.06 105 PRO A C 1
ATOM 799 O O . PRO A 1 105 ? 34.253 -13.189 -38.841 1.00 69.06 105 PRO A O 1
ATOM 802 N N . ALA A 1 106 ? 34.761 -11.182 -37.945 1.00 62.75 106 ALA A N 1
ATOM 803 C CA . ALA A 1 106 ? 34.000 -10.411 -38.923 1.00 62.75 106 ALA A CA 1
ATOM 804 C C . ALA A 1 106 ? 34.492 -10.726 -40.351 1.00 62.75 106 ALA A C 1
ATOM 806 O O . ALA A 1 106 ? 35.706 -10.749 -40.572 1.00 62.75 106 ALA A O 1
ATOM 807 N N . PRO A 1 107 ? 33.589 -10.978 -41.317 1.00 61.31 107 PRO A N 1
ATOM 808 C CA . PRO A 1 107 ? 33.993 -11.268 -42.685 1.00 61.31 107 PRO A CA 1
ATOM 809 C C . PRO A 1 107 ? 34.706 -10.055 -43.289 1.00 61.31 107 PRO A C 1
ATOM 811 O O . PRO A 1 107 ? 34.214 -8.930 -43.196 1.00 61.31 107 PRO A O 1
ATOM 814 N N . GLU A 1 108 ? 35.847 -10.283 -43.940 1.00 57.84 108 GLU A N 1
ATOM 815 C CA . GLU A 1 108 ? 36.521 -9.247 -44.723 1.00 57.84 108 GLU A CA 1
ATOM 816 C C . GLU A 1 108 ? 35.622 -8.856 -45.907 1.00 57.84 108 GLU A C 1
ATOM 818 O O . GLU A 1 108 ? 35.502 -9.595 -46.887 1.00 57.84 108 GLU A O 1
ATOM 823 N N . LEU A 1 109 ? 34.953 -7.700 -45.815 1.00 53.34 109 LEU A N 1
ATOM 824 C CA . LEU A 1 109 ? 34.193 -7.157 -46.938 1.00 53.34 109 LEU A CA 1
ATOM 825 C C . LEU A 1 109 ? 35.159 -6.778 -48.062 1.00 53.34 109 LEU A C 1
ATOM 827 O O . LEU A 1 109 ? 35.892 -5.796 -47.959 1.00 53.34 109 LEU A O 1
ATOM 831 N N . ASN A 1 110 ? 35.105 -7.517 -49.168 1.00 59.84 110 ASN A N 1
ATOM 832 C CA . ASN A 1 110 ? 35.703 -7.079 -50.421 1.00 59.84 110 ASN A CA 1
ATOM 833 C C . ASN A 1 110 ? 34.788 -6.007 -51.054 1.00 59.84 110 ASN A C 1
ATOM 835 O O . ASN A 1 110 ? 33.681 -6.349 -51.486 1.00 59.84 110 ASN A O 1
ATOM 839 N N . PRO A 1 111 ? 35.217 -4.731 -51.138 1.00 57.53 111 PRO A N 1
ATOM 840 C CA . PRO A 1 111 ? 34.369 -3.642 -51.625 1.00 57.53 111 PRO A CA 1
ATOM 841 C C . PRO A 1 111 ? 33.968 -3.800 -53.100 1.00 57.53 111 PRO A C 1
ATOM 843 O O . PRO A 1 111 ? 32.975 -3.219 -53.521 1.00 57.53 111 PRO A O 1
ATOM 846 N N . ASN A 1 112 ? 34.684 -4.624 -53.873 1.00 56.81 112 ASN A N 1
ATOM 847 C CA . ASN A 1 112 ? 34.407 -4.848 -55.295 1.00 56.81 112 ASN A CA 1
ATOM 848 C C . ASN A 1 112 ? 33.321 -5.908 -55.564 1.00 56.81 112 ASN A C 1
ATOM 850 O O . ASN A 1 112 ? 32.962 -6.123 -56.719 1.00 56.81 112 ASN A O 1
ATOM 854 N N . THR A 1 113 ? 32.828 -6.610 -54.536 1.00 55.31 113 THR A N 1
ATOM 855 C CA . THR A 1 113 ? 31.824 -7.686 -54.688 1.00 55.31 113 THR A CA 1
ATOM 856 C C . THR A 1 113 ? 30.686 -7.618 -53.671 1.00 55.31 113 THR A C 1
ATOM 858 O O . THR A 1 113 ? 29.900 -8.560 -53.577 1.00 55.31 113 THR A O 1
ATOM 861 N N . ALA A 1 114 ? 30.597 -6.548 -52.879 1.00 46.62 114 ALA A N 1
ATOM 862 C CA . ALA A 1 114 ? 29.474 -6.349 -51.974 1.00 46.62 114 ALA A CA 1
ATOM 863 C C . ALA A 1 114 ? 28.204 -6.061 -52.800 1.00 46.62 114 ALA A C 1
ATOM 865 O O . ALA A 1 114 ? 28.205 -5.096 -53.569 1.00 46.62 114 ALA A O 1
ATOM 866 N N . PRO A 1 115 ? 27.126 -6.863 -52.686 1.00 52.28 115 PRO A N 1
ATOM 867 C CA . PRO A 1 115 ? 25.860 -6.499 -53.300 1.00 52.28 115 PRO A CA 1
ATOM 868 C C . PRO A 1 115 ? 25.369 -5.206 -52.646 1.00 52.28 115 PRO A C 1
ATOM 870 O O . PRO A 1 115 ? 25.321 -5.105 -51.419 1.00 52.28 115 PRO A O 1
ATOM 873 N N . LEU A 1 116 ? 25.025 -4.214 -53.468 1.00 51.28 116 LEU A N 1
ATOM 874 C CA . LEU A 1 116 ? 24.356 -3.006 -52.997 1.00 51.28 116 LEU A CA 1
ATOM 875 C C . LEU A 1 116 ? 23.042 -3.436 -52.344 1.00 51.28 116 LEU A C 1
ATOM 877 O O . LEU A 1 116 ? 22.176 -3.997 -53.014 1.00 51.28 116 LEU A O 1
ATOM 881 N N . GLY A 1 117 ? 22.931 -3.210 -51.035 1.00 49.97 117 GLY A N 1
ATOM 882 C CA . GLY A 1 117 ? 21.743 -3.510 -50.244 1.00 49.97 117 GLY A CA 1
ATOM 883 C C . GLY A 1 117 ? 20.617 -2.535 -50.556 1.00 49.97 117 GLY A C 1
ATOM 884 O O . GLY A 1 117 ? 20.299 -1.683 -49.735 1.00 49.97 117 GLY A O 1
ATOM 885 N N . VAL A 1 118 ? 20.048 -2.649 -51.755 1.00 44.69 118 VAL A N 1
ATOM 886 C CA . VAL A 1 118 ? 18.706 -2.153 -52.044 1.00 44.69 118 VAL A CA 1
ATOM 887 C C . VAL A 1 118 ? 17.724 -3.158 -51.451 1.00 44.69 118 VAL A C 1
ATOM 889 O O . VAL A 1 118 ? 17.383 -4.165 -52.066 1.00 44.69 118 VAL A O 1
ATOM 892 N N . GLU A 1 119 ? 17.332 -2.916 -50.204 1.00 42.97 119 GLU A N 1
ATOM 893 C CA . GLU A 1 119 ? 16.081 -3.468 -49.697 1.00 42.97 119 GLU A CA 1
ATOM 894 C C . GLU A 1 119 ? 14.966 -2.799 -50.515 1.00 42.97 119 GLU A C 1
ATOM 896 O O . GLU A 1 119 ? 14.827 -1.576 -50.497 1.00 42.97 119 GLU A O 1
ATOM 901 N N . GLU A 1 120 ? 14.246 -3.592 -51.316 1.00 46.97 120 GLU A N 1
ATOM 902 C CA . GLU A 1 120 ? 13.047 -3.163 -52.048 1.00 46.97 120 GLU A CA 1
ATOM 903 C C . GLU A 1 120 ? 11.885 -2.989 -51.054 1.00 46.97 120 GLU A C 1
ATOM 905 O O . GLU A 1 120 ? 10.906 -3.734 -51.084 1.00 46.97 120 GLU A O 1
ATOM 910 N N . ASP A 1 121 ? 12.018 -2.025 -50.141 1.00 42.22 121 ASP A N 1
ATOM 911 C CA . ASP A 1 121 ? 10.895 -1.525 -49.354 1.00 42.22 121 ASP A CA 1
ATOM 912 C C . ASP A 1 121 ? 10.113 -0.529 -50.227 1.00 42.22 121 ASP A C 1
ATOM 914 O O . ASP A 1 121 ? 10.570 0.578 -50.524 1.00 42.22 121 ASP A O 1
ATOM 918 N N . ASP A 1 122 ? 8.928 -0.963 -50.663 1.00 53.41 122 ASP A N 1
ATOM 919 C CA . ASP A 1 122 ? 7.876 -0.087 -51.179 1.00 53.41 122 ASP A CA 1
ATOM 920 C C . ASP A 1 122 ? 7.554 1.019 -50.147 1.00 53.41 122 ASP A C 1
ATOM 922 O O . ASP A 1 122 ? 7.419 0.724 -48.960 1.00 53.41 122 ASP A O 1
ATOM 926 N N . ASP A 1 123 ? 7.336 2.243 -50.652 1.00 49.16 123 ASP A N 1
ATOM 927 C CA . ASP A 1 123 ? 6.784 3.457 -50.001 1.00 49.16 123 ASP A CA 1
ATOM 928 C C . ASP A 1 123 ? 7.769 4.630 -49.766 1.00 49.16 123 ASP A C 1
ATOM 930 O O . ASP A 1 123 ? 8.182 4.901 -48.644 1.00 49.16 123 ASP A O 1
ATOM 934 N N . ASP A 1 124 ? 8.060 5.398 -50.830 1.00 51.88 124 ASP A N 1
ATOM 935 C CA . ASP A 1 124 ? 7.909 6.876 -50.851 1.00 51.88 124 ASP A CA 1
ATOM 936 C C . ASP A 1 124 ? 8.246 7.448 -52.252 1.00 51.88 124 ASP A C 1
ATOM 938 O O . ASP A 1 124 ? 9.392 7.740 -52.593 1.00 51.88 124 ASP A O 1
ATOM 942 N N . TYR A 1 125 ? 7.225 7.622 -53.104 1.00 56.12 125 TYR A N 1
ATOM 943 C CA . TYR A 1 125 ? 7.375 8.269 -54.417 1.00 56.12 125 TYR A CA 1
ATOM 944 C C . TYR A 1 125 ? 7.350 9.800 -54.268 1.00 56.12 125 TYR A C 1
ATOM 946 O O . TYR A 1 125 ? 6.282 10.421 -54.300 1.00 56.12 125 TYR A O 1
ATOM 954 N N . GLU A 1 126 ? 8.521 10.427 -54.139 1.00 54.16 126 GLU A N 1
ATOM 955 C CA . GLU A 1 126 ? 8.646 11.873 -54.350 1.00 54.16 126 GLU A CA 1
ATOM 956 C C . GLU A 1 126 ? 8.516 12.196 -55.856 1.00 54.16 126 GLU A C 1
ATOM 958 O O . GLU A 1 126 ? 9.215 11.605 -56.681 1.00 54.16 126 GLU A O 1
ATOM 963 N N . PRO A 1 127 ? 7.625 13.120 -56.269 1.00 47.09 127 PRO A N 1
ATOM 964 C CA . PRO A 1 127 ? 7.485 13.483 -57.674 1.00 47.09 127 PRO A CA 1
ATOM 965 C C . PRO A 1 127 ? 8.658 14.359 -58.136 1.00 47.09 127 PRO A C 1
ATOM 967 O O . PRO A 1 127 ? 8.655 15.577 -57.936 1.00 47.09 127 PRO A O 1
ATOM 970 N N . ASP A 1 128 ? 9.623 13.730 -58.806 1.00 45.81 128 ASP A N 1
ATOM 971 C CA . ASP A 1 128 ? 10.786 14.368 -59.429 1.00 45.81 128 ASP A CA 1
ATOM 972 C C . ASP A 1 128 ? 10.405 15.553 -60.336 1.00 45.81 128 ASP A C 1
ATOM 974 O O . ASP A 1 128 ? 9.939 15.401 -61.470 1.00 45.81 128 ASP A O 1
ATOM 978 N N . PHE A 1 129 ? 10.671 16.769 -59.857 1.00 47.78 129 PHE A N 1
ATOM 979 C CA . PHE A 1 129 ? 10.519 18.009 -60.620 1.00 47.78 129 PHE A CA 1
ATOM 980 C C . PHE A 1 129 ? 11.777 18.319 -61.449 1.00 47.78 129 PHE A C 1
ATOM 982 O O . PHE A 1 129 ? 12.354 19.407 -61.368 1.00 47.78 129 PHE A O 1
ATOM 989 N N . TYR A 1 130 ? 12.203 17.376 -62.294 1.00 49.16 130 TYR A N 1
ATOM 990 C CA . TYR A 1 130 ? 13.212 17.675 -63.308 1.00 49.16 130 TYR A CA 1
ATOM 991 C C . TYR A 1 130 ? 12.625 18.624 -64.359 1.00 49.16 130 TYR A C 1
ATOM 993 O O . TYR A 1 130 ? 11.747 18.262 -65.144 1.00 49.16 130 TYR A O 1
ATOM 1001 N N . GLN A 1 131 ? 13.136 19.858 -64.396 1.00 54.53 131 GLN A N 1
ATOM 1002 C CA . GLN A 1 131 ? 13.006 20.694 -65.587 1.00 54.53 131 GLN A CA 1
ATOM 1003 C C . GLN A 1 131 ? 13.671 19.949 -66.748 1.00 54.53 131 GLN A C 1
ATOM 1005 O O . GLN A 1 131 ? 14.797 19.475 -66.604 1.00 54.53 131 GLN A O 1
ATOM 1010 N N . ALA A 1 132 ? 12.964 19.818 -67.872 1.00 53.41 132 ALA A N 1
ATOM 1011 C CA . ALA A 1 132 ? 13.473 19.102 -69.035 1.00 53.41 132 ALA A CA 1
ATOM 1012 C C . ALA A 1 132 ? 14.829 19.685 -69.469 1.00 53.41 132 ALA A C 1
ATOM 1014 O O . ALA A 1 132 ? 14.932 20.895 -69.684 1.00 53.41 132 ALA A O 1
ATOM 1015 N N . GLU A 1 133 ? 15.851 18.828 -69.578 1.00 52.06 133 GLU A N 1
ATOM 1016 C CA . GLU A 1 133 ? 17.185 19.232 -70.030 1.00 52.06 133 GLU A CA 1
ATOM 1017 C C . GLU A 1 133 ? 17.096 19.916 -71.402 1.00 52.06 133 GLU A C 1
ATOM 1019 O O . GLU A 1 133 ? 16.414 19.434 -72.312 1.00 52.06 133 GLU A O 1
ATOM 1024 N N . ASP A 1 134 ? 17.792 21.044 -71.551 1.00 58.81 134 ASP A N 1
ATOM 1025 C CA . ASP A 1 134 ? 17.784 21.805 -72.797 1.00 58.81 134 ASP A CA 1
ATOM 1026 C C . ASP A 1 134 ? 18.453 21.009 -73.932 1.00 58.81 134 ASP A C 1
ATOM 1028 O O . ASP A 1 134 ? 19.417 20.263 -73.739 1.00 58.81 134 ASP A O 1
ATOM 1032 N N . THR A 1 135 ? 17.953 21.210 -75.146 1.00 58.34 135 THR A N 1
ATOM 1033 C CA . THR A 1 135 ? 18.403 20.569 -76.386 1.00 58.34 135 THR A CA 1
ATOM 1034 C C . THR A 1 135 ? 19.914 20.662 -76.635 1.00 58.34 135 THR A C 1
ATOM 1036 O O . THR A 1 135 ? 20.487 19.739 -77.216 1.00 58.34 135 THR A O 1
ATOM 1039 N N . GLU A 1 136 ? 20.590 21.704 -76.139 1.00 58.41 136 GLU A N 1
ATOM 1040 C CA . GLU A 1 136 ? 22.052 21.837 -76.232 1.00 58.41 136 GLU A CA 1
ATOM 1041 C C . GLU A 1 136 ? 22.820 20.850 -75.324 1.00 58.41 136 GLU A C 1
ATOM 1043 O O . GLU A 1 136 ? 23.902 20.387 -75.692 1.00 58.41 136 GLU A O 1
ATOM 1048 N N . GLN A 1 137 ? 22.264 20.445 -74.174 1.00 56.53 137 GLN A N 1
ATOM 1049 C CA . GLN A 1 137 ? 22.898 19.446 -73.298 1.00 56.53 137 GLN A CA 1
ATOM 1050 C C . GLN A 1 137 ? 22.823 18.033 -73.888 1.00 56.53 137 GLN A C 1
ATOM 1052 O O . GLN A 1 137 ? 23.767 17.253 -73.748 1.00 56.53 137 GLN A O 1
ATOM 1057 N N . ILE A 1 138 ? 21.734 17.713 -74.591 1.00 59.53 138 ILE A N 1
ATOM 1058 C CA . ILE A 1 138 ? 21.550 16.419 -75.262 1.00 59.53 138 ILE A CA 1
ATOM 1059 C C . ILE A 1 138 ? 22.557 16.265 -76.415 1.00 59.53 138 ILE A C 1
ATOM 1061 O O . ILE A 1 138 ? 23.139 15.194 -76.583 1.00 59.53 138 ILE A O 1
ATOM 1065 N N . LEU A 1 139 ? 22.825 17.343 -77.161 1.00 54.72 139 LEU A N 1
ATOM 1066 C CA . LEU A 1 139 ? 23.843 17.364 -78.218 1.00 54.72 139 LEU A CA 1
ATOM 1067 C C . LEU A 1 139 ? 25.262 17.132 -77.668 1.00 54.72 139 LEU A C 1
ATOM 1069 O O . LEU A 1 139 ? 25.989 16.304 -78.213 1.00 54.72 139 LEU A O 1
ATOM 1073 N N . ASN A 1 140 ? 25.629 17.768 -76.549 1.00 56.47 140 ASN A N 1
ATOM 1074 C CA . ASN A 1 140 ? 26.929 17.543 -75.896 1.00 56.47 140 ASN A CA 1
ATOM 1075 C C . ASN A 1 140 ? 27.114 16.099 -75.389 1.00 56.47 140 ASN A C 1
ATOM 1077 O O . ASN A 1 140 ? 28.224 15.566 -75.430 1.00 56.47 140 ASN A O 1
ATOM 1081 N N . LYS A 1 141 ? 26.039 15.435 -74.937 1.00 56.50 141 LYS A N 1
ATOM 1082 C CA . LYS A 1 141 ? 26.089 14.022 -74.513 1.00 56.50 141 LYS A CA 1
ATOM 1083 C C . LYS A 1 141 ? 26.297 13.049 -75.688 1.00 56.50 141 LYS A C 1
ATOM 1085 O O . LYS A 1 141 ? 26.736 11.926 -75.454 1.00 56.50 141 LYS A O 1
ATOM 1090 N N . LEU A 1 142 ? 26.010 13.454 -76.932 1.00 51.28 142 LEU A N 1
ATOM 1091 C CA . LEU A 1 142 ? 26.051 12.570 -78.105 1.00 51.28 142 LEU A CA 1
ATOM 1092 C C . LEU A 1 142 ? 27.397 12.556 -78.858 1.00 51.28 142 LEU A C 1
ATOM 1094 O O . LEU A 1 142 ? 27.662 11.600 -79.581 1.00 51.28 142 LEU A O 1
ATOM 1098 N N . ASP A 1 143 ? 28.250 13.573 -78.686 1.00 46.38 143 ASP A N 1
ATOM 1099 C CA . ASP A 1 143 ? 29.553 13.687 -79.380 1.00 46.38 143 ASP A CA 1
ATOM 1100 C C . ASP A 1 143 ? 30.721 13.008 -78.619 1.00 46.38 143 ASP A C 1
ATOM 1102 O O . ASP A 1 143 ? 31.859 12.936 -79.086 1.00 46.38 143 ASP A O 1
ATOM 1106 N N . SER A 1 144 ? 30.448 12.456 -77.431 1.00 45.31 144 SER A N 1
ATOM 1107 C CA . SER A 1 144 ? 31.447 11.797 -76.575 1.00 45.31 144 SER A CA 1
ATOM 1108 C C . SER A 1 144 ? 31.804 10.385 -77.068 1.00 45.31 144 SER A C 1
ATOM 1110 O O . SER A 1 144 ? 31.378 9.373 -76.510 1.00 45.31 144 SER A O 1
ATOM 1112 N N . SER A 1 145 ? 32.611 10.314 -78.129 1.00 43.72 145 SER A N 1
ATOM 1113 C CA . SER A 1 145 ? 33.153 9.060 -78.676 1.00 43.72 145 SER A CA 1
ATOM 1114 C C . SER A 1 145 ? 34.185 8.406 -77.730 1.00 43.72 145 SER A C 1
ATOM 1116 O O . SER A 1 145 ? 35.045 9.106 -77.193 1.00 43.72 145 SER A O 1
ATOM 1118 N N . PRO A 1 146 ? 34.181 7.069 -77.542 1.00 50.84 146 PRO A N 1
ATOM 1119 C CA . PRO A 1 146 ? 35.005 6.404 -76.531 1.00 50.84 146 PRO A CA 1
ATOM 1120 C C . PRO A 1 146 ? 36.443 6.147 -77.013 1.00 50.84 146 PRO A C 1
ATOM 1122 O O . PRO A 1 146 ? 36.796 5.034 -77.399 1.00 50.84 146 PRO A O 1
ATOM 1125 N N . MET A 1 147 ? 37.296 7.172 -76.965 1.00 47.19 147 MET A N 1
ATOM 1126 C CA . MET A 1 147 ? 38.749 7.020 -77.108 1.00 47.19 147 MET A CA 1
ATOM 1127 C C . MET A 1 147 ? 39.512 8.013 -76.225 1.00 47.19 147 MET A C 1
ATOM 1129 O O . MET A 1 147 ? 39.848 9.099 -76.687 1.00 47.19 147 MET A O 1
ATOM 1133 N N . HIS A 1 148 ? 39.842 7.610 -74.997 1.00 41.12 148 HIS A N 1
ATOM 1134 C CA . HIS A 1 148 ? 41.133 7.861 -74.335 1.00 41.12 148 HIS A CA 1
ATOM 1135 C C . HIS A 1 148 ? 41.241 6.969 -73.092 1.00 41.12 148 HIS A C 1
ATOM 1137 O O . HIS A 1 148 ? 40.223 6.644 -72.477 1.00 41.12 148 HIS A O 1
ATOM 1143 N N . ASP A 1 149 ? 42.463 6.562 -72.741 1.00 43.56 149 ASP A N 1
ATOM 1144 C CA . ASP A 1 149 ? 42.733 5.811 -71.513 1.00 43.56 149 ASP A CA 1
ATOM 1145 C C . ASP A 1 149 ? 42.185 6.564 -70.298 1.00 43.56 149 ASP A C 1
ATOM 1147 O O . ASP A 1 149 ? 42.428 7.764 -70.144 1.00 43.56 149 ASP A O 1
ATOM 1151 N N . ALA A 1 150 ? 41.447 5.863 -69.434 1.00 39.72 150 ALA A N 1
ATOM 1152 C CA . ALA A 1 150 ? 40.907 6.457 -68.221 1.00 39.72 150 ALA A CA 1
ATOM 1153 C C . ALA A 1 150 ? 42.070 6.952 -67.340 1.00 39.72 150 ALA A C 1
ATOM 1155 O O . ALA A 1 150 ? 42.873 6.125 -66.891 1.00 39.72 150 ALA A O 1
ATOM 1156 N N . PRO A 1 151 ? 42.194 8.267 -67.073 1.00 41.88 151 PRO A N 1
ATOM 1157 C CA . PRO A 1 151 ? 43.179 8.735 -66.117 1.00 41.88 151 PRO A CA 1
ATOM 1158 C C . PRO A 1 151 ? 42.810 8.158 -64.753 1.00 41.88 151 PRO A C 1
ATOM 1160 O O . PRO A 1 151 ? 41.652 8.224 -64.337 1.00 41.88 151 PRO A O 1
ATOM 1163 N N . VAL A 1 152 ? 43.802 7.582 -64.070 1.00 51.12 152 VAL A N 1
ATOM 1164 C CA . VAL A 1 152 ? 43.666 7.126 -62.683 1.00 51.12 152 VAL A CA 1
ATOM 1165 C C . VAL A 1 152 ? 43.111 8.294 -61.874 1.00 51.12 152 VAL A C 1
ATOM 1167 O O . VAL A 1 152 ? 43.771 9.327 -61.754 1.00 51.12 152 VAL A O 1
ATOM 1170 N N . LEU A 1 153 ? 41.876 8.149 -61.389 1.00 46.69 153 LEU A N 1
ATOM 1171 C CA . LEU A 1 153 ? 41.231 9.180 -60.589 1.00 46.69 153 LEU A CA 1
ATOM 1172 C C . LEU A 1 153 ? 42.043 9.354 -59.308 1.00 46.69 153 LEU A C 1
ATOM 1174 O O . LEU A 1 153 ? 42.280 8.391 -58.581 1.00 46.69 153 LEU A O 1
ATOM 1178 N N . ASP A 1 154 ? 42.494 10.585 -59.085 1.00 46.38 154 ASP A N 1
ATOM 1179 C CA . ASP A 1 154 ? 43.292 10.957 -57.925 1.00 46.38 154 ASP A CA 1
ATOM 1180 C C . ASP A 1 154 ? 42.525 10.644 -56.629 1.00 46.38 154 ASP A C 1
ATOM 1182 O O . ASP A 1 154 ? 41.319 10.894 -56.525 1.00 46.38 154 ASP A O 1
ATOM 1186 N N . ASP A 1 155 ? 43.233 10.122 -55.627 1.00 51.66 155 ASP A N 1
ATOM 1187 C CA . ASP A 1 155 ? 42.689 9.519 -54.391 1.00 51.66 155 ASP A CA 1
ATOM 1188 C C 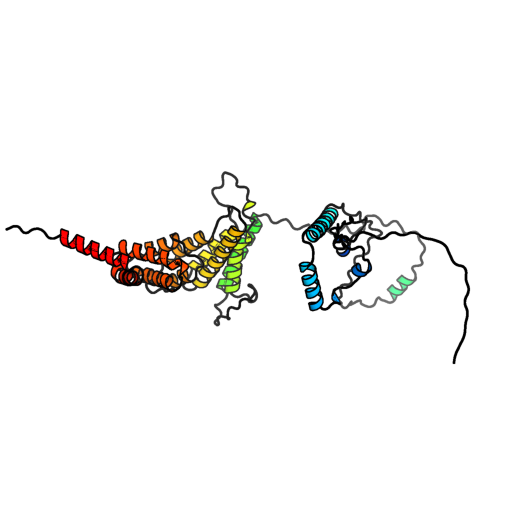. ASP A 1 155 ? 42.025 10.560 -53.447 1.00 51.66 155 ASP A C 1
ATOM 1190 O O . ASP A 1 155 ? 41.640 10.286 -52.311 1.00 51.66 155 ASP A O 1
ATOM 1194 N N . GLY A 1 156 ? 41.887 11.805 -53.919 1.00 52.38 156 GLY A N 1
ATOM 1195 C CA . GLY A 1 156 ? 41.323 12.951 -53.207 1.00 52.38 156 GLY A CA 1
ATOM 1196 C C . GLY A 1 156 ? 39.800 13.107 -53.289 1.00 52.38 156 GLY A C 1
ATOM 1197 O O . GLY A 1 156 ? 39.259 13.947 -52.569 1.00 52.38 156 GLY A O 1
ATOM 1198 N N . LEU A 1 157 ? 39.100 12.333 -54.131 1.00 53.94 157 LEU A N 1
ATOM 1199 C CA . LEU A 1 157 ? 37.633 12.399 -54.290 1.00 53.94 157 LEU A CA 1
ATOM 1200 C C . LEU A 1 157 ? 36.868 11.197 -53.713 1.00 53.94 157 LEU A C 1
ATOM 1202 O O . LEU A 1 157 ? 35.647 11.121 -53.854 1.00 53.94 157 LEU A O 1
ATOM 1206 N N . ALA A 1 158 ? 37.544 10.295 -52.999 1.00 57.00 158 ALA A N 1
ATOM 1207 C CA . ALA A 1 158 ? 36.858 9.322 -52.161 1.00 57.00 158 ALA A CA 1
ATOM 1208 C C . ALA A 1 158 ? 36.038 10.059 -51.084 1.00 57.00 158 ALA A C 1
ATOM 1210 O O . ALA A 1 158 ? 36.595 10.705 -50.190 1.00 57.00 158 ALA A O 1
ATOM 1211 N N . LEU A 1 159 ? 34.704 9.958 -51.161 1.00 60.84 159 LEU A N 1
ATOM 1212 C CA . LEU A 1 159 ? 33.793 10.386 -50.099 1.00 60.84 159 LEU A CA 1
ATOM 1213 C C . LEU A 1 159 ? 34.185 9.655 -48.811 1.00 60.84 159 LEU A C 1
ATOM 1215 O O . LEU A 1 159 ? 33.861 8.483 -48.631 1.00 60.84 159 LEU A O 1
ATOM 1219 N N . LYS A 1 160 ? 34.913 10.345 -47.923 1.00 62.12 160 LYS A N 1
ATOM 1220 C CA . LYS A 1 160 ? 35.328 9.798 -46.627 1.00 62.12 160 LYS A CA 1
ATOM 1221 C C . LYS A 1 160 ? 34.088 9.307 -45.896 1.00 62.12 160 LYS A C 1
ATOM 1223 O O . LYS A 1 160 ? 33.204 10.119 -45.627 1.00 62.12 160 LYS A O 1
ATOM 1228 N N . SER A 1 161 ? 34.048 8.011 -45.581 1.00 64.38 161 SER A N 1
ATOM 1229 C CA . SER A 1 161 ? 32.901 7.342 -44.965 1.00 64.38 161 SER A CA 1
ATOM 1230 C C . SER A 1 161 ? 32.363 8.157 -43.792 1.00 64.38 161 SER A C 1
ATOM 1232 O O . SER A 1 161 ? 32.993 8.248 -42.734 1.00 64.38 161 SER A O 1
ATOM 1234 N N . PHE A 1 162 ? 31.216 8.804 -44.002 1.00 74.06 162 PHE A N 1
ATOM 1235 C CA . PHE A 1 162 ? 30.613 9.671 -43.003 1.00 74.06 162 PHE A CA 1
ATOM 1236 C C . PHE A 1 162 ? 29.917 8.801 -41.961 1.00 74.06 162 PHE A C 1
ATOM 1238 O O . PHE A 1 162 ? 28.768 8.394 -42.118 1.00 74.06 162 PHE A O 1
ATOM 1245 N N . HIS A 1 163 ? 30.634 8.503 -40.885 1.00 69.69 163 HIS A N 1
ATOM 1246 C CA . HIS A 1 163 ? 30.052 7.873 -39.713 1.00 69.69 163 HIS A CA 1
ATOM 1247 C C . HIS A 1 163 ? 29.563 8.962 -38.759 1.00 69.69 163 HIS A C 1
ATOM 1249 O O . HIS A 1 163 ? 30.342 9.817 -38.327 1.00 69.69 163 HIS A O 1
ATOM 1255 N N . LEU A 1 164 ? 28.276 8.920 -38.398 1.00 78.38 164 LEU A N 1
ATOM 1256 C CA . LEU A 1 164 ? 27.805 9.669 -37.239 1.00 78.38 164 LEU A CA 1
ATOM 1257 C C . LEU A 1 164 ? 28.623 9.237 -36.020 1.00 78.38 164 LEU A C 1
ATOM 1259 O O . LEU A 1 164 ? 28.801 8.044 -35.768 1.00 78.38 164 LEU A O 1
ATOM 1263 N N . HIS A 1 165 ? 29.115 10.217 -35.265 1.00 76.12 165 HIS A N 1
ATOM 1264 C CA . HIS A 1 165 ? 29.814 9.949 -34.016 1.00 76.12 165 HIS A CA 1
ATOM 1265 C C . HIS A 1 165 ? 28.867 9.181 -33.095 1.00 76.12 165 HIS A C 1
ATOM 1267 O O . HIS A 1 165 ? 27.737 9.620 -32.864 1.00 76.12 165 HIS A O 1
ATOM 1273 N N . GLN A 1 166 ? 29.322 8.035 -32.586 1.00 73.38 166 GLN A N 1
ATOM 1274 C CA . GLN A 1 166 ? 28.528 7.229 -31.667 1.00 73.38 166 GLN A CA 1
ATOM 1275 C C . GLN A 1 166 ? 28.128 8.111 -30.470 1.00 73.38 166 GLN A C 1
ATOM 1277 O O . GLN A 1 166 ? 29.005 8.766 -29.897 1.00 73.38 166 GLN A O 1
ATOM 1282 N N . PRO A 1 167 ? 26.829 8.202 -30.122 1.00 77.06 167 PRO A N 1
ATOM 1283 C CA . PRO A 1 167 ? 26.373 9.159 -29.125 1.00 77.06 167 PRO A CA 1
ATOM 1284 C C . PRO A 1 167 ? 27.073 8.923 -27.788 1.00 77.06 167 PRO A C 1
ATOM 1286 O O . PRO A 1 167 ? 27.212 7.783 -27.341 1.00 77.06 167 PRO A O 1
ATOM 1289 N N . SER A 1 168 ? 27.506 10.016 -27.155 1.00 80.25 168 SER A N 1
ATOM 1290 C CA . SER A 1 168 ? 28.189 9.994 -25.863 1.00 80.25 168 SER A CA 1
ATOM 1291 C C . SER A 1 168 ? 27.392 9.169 -24.856 1.00 80.25 168 SER A C 1
ATOM 1293 O O . SER A 1 168 ? 26.238 9.493 -24.565 1.00 80.25 168 SER A O 1
ATOM 1295 N N . ALA A 1 169 ? 28.002 8.111 -24.318 1.00 78.50 169 ALA A N 1
ATOM 1296 C CA . ALA A 1 169 ? 27.353 7.266 -23.325 1.00 78.50 169 ALA A CA 1
ATOM 1297 C C . ALA A 1 169 ? 26.934 8.109 -22.109 1.00 78.50 169 ALA A C 1
ATOM 1299 O O . ALA A 1 169 ? 27.737 8.860 -21.550 1.00 78.50 169 ALA A O 1
ATOM 1300 N N . LEU A 1 170 ? 25.665 7.993 -21.711 1.00 75.88 170 LEU A N 1
ATOM 1301 C CA . LEU A 1 170 ? 25.121 8.747 -20.586 1.00 75.88 170 LEU A CA 1
ATOM 1302 C C . LEU A 1 170 ? 25.801 8.289 -19.289 1.00 75.88 170 LEU A C 1
ATOM 1304 O O . LEU A 1 170 ? 25.796 7.099 -18.968 1.00 75.88 170 LEU A O 1
ATOM 1308 N N . THR A 1 171 ? 26.378 9.221 -18.530 1.00 84.88 171 THR A N 1
ATOM 1309 C CA . THR A 1 171 ? 26.935 8.897 -17.208 1.00 84.88 171 THR A CA 1
ATOM 1310 C C . THR A 1 171 ? 25.796 8.547 -16.241 1.00 84.88 171 THR A C 1
ATOM 1312 O O . THR A 1 171 ? 24.695 9.090 -16.379 1.00 84.88 171 THR A O 1
ATOM 1315 N N . PRO A 1 172 ? 26.013 7.683 -15.231 1.00 79.38 172 PRO A N 1
ATOM 1316 C CA . PRO A 1 172 ? 24.951 7.306 -14.294 1.00 79.38 172 PRO A CA 1
ATOM 1317 C C . PRO A 1 172 ? 24.342 8.518 -13.566 1.00 79.38 172 PRO A C 1
ATOM 1319 O O . PRO A 1 172 ? 23.133 8.568 -13.350 1.00 79.38 172 PRO A O 1
ATOM 1322 N N . GLU A 1 173 ? 25.148 9.538 -13.264 1.00 82.69 173 GLU A N 1
ATOM 1323 C CA . GLU A 1 173 ? 24.704 10.786 -12.631 1.00 82.69 173 GLU A CA 1
ATOM 1324 C C . GLU A 1 173 ? 23.831 11.651 -13.553 1.00 82.69 173 GLU A C 1
ATOM 1326 O O . GLU A 1 173 ? 22.811 12.197 -13.119 1.00 82.69 173 GLU A O 1
ATOM 1331 N N . THR A 1 174 ? 24.183 11.760 -14.842 1.00 83.25 174 THR A N 1
ATOM 1332 C CA . THR A 1 174 ? 23.367 12.504 -15.818 1.00 83.25 174 THR A CA 1
ATOM 1333 C C . THR A 1 174 ? 22.072 11.761 -16.136 1.00 83.25 174 THR A C 1
ATOM 1335 O O . THR A 1 174 ? 21.016 12.391 -16.198 1.00 83.25 174 THR A O 1
ATOM 1338 N N . ALA A 1 175 ? 22.113 10.426 -16.218 1.00 82.31 175 ALA A N 1
ATOM 1339 C CA . ALA A 1 175 ? 20.931 9.575 -16.334 1.00 82.31 175 ALA A CA 1
ATOM 1340 C C . ALA A 1 175 ? 19.975 9.744 -15.140 1.00 82.31 175 ALA A C 1
ATOM 1342 O O . ALA A 1 175 ? 18.774 9.943 -15.330 1.00 82.31 175 ALA A O 1
ATOM 1343 N N . LEU A 1 176 ? 20.500 9.734 -13.910 1.00 84.00 176 LEU A N 1
ATOM 1344 C CA . LEU A 1 176 ? 19.715 9.951 -12.693 1.00 84.00 176 LEU A CA 1
ATOM 1345 C C . LEU A 1 176 ? 19.116 11.362 -12.635 1.00 84.00 176 LEU A C 1
ATOM 1347 O O . LEU A 1 176 ? 17.939 11.519 -12.310 1.00 84.00 176 LEU A O 1
ATOM 1351 N N . THR A 1 177 ? 19.893 12.384 -12.996 1.00 86.62 177 THR A N 1
ATOM 1352 C CA . THR A 1 177 ? 19.434 13.782 -13.018 1.00 86.62 177 THR A CA 1
ATOM 1353 C C . THR A 1 177 ? 18.314 13.982 -14.042 1.00 86.62 177 THR A C 1
ATOM 1355 O O . THR A 1 177 ? 17.274 14.562 -13.720 1.00 86.62 177 THR A O 1
ATOM 1358 N N . ALA A 1 178 ? 18.472 13.437 -15.253 1.00 85.56 178 ALA A N 1
ATOM 1359 C CA . ALA A 1 178 ? 17.438 13.454 -16.284 1.00 85.56 178 ALA A CA 1
ATOM 1360 C C . ALA A 1 178 ? 16.186 12.662 -15.853 1.00 85.56 178 ALA A C 1
ATOM 1362 O O . ALA A 1 178 ? 15.060 13.125 -16.058 1.00 85.56 178 ALA A O 1
ATOM 1363 N N . GLY A 1 179 ? 16.369 11.513 -15.194 1.00 86.50 179 GLY A N 1
ATOM 1364 C CA . GLY A 1 179 ? 15.297 10.699 -14.618 1.00 86.50 179 GLY A CA 1
ATOM 1365 C C . GLY A 1 179 ? 14.474 11.460 -13.575 1.00 86.50 179 GLY A C 1
ATOM 1366 O O . GLY A 1 179 ? 13.259 11.580 -13.727 1.00 86.50 179 GLY A O 1
ATOM 1367 N N . ASN A 1 180 ? 15.124 12.054 -12.573 1.00 87.31 180 ASN A N 1
ATOM 1368 C CA . ASN A 1 180 ? 14.468 12.862 -11.536 1.00 87.31 180 ASN A CA 1
ATOM 1369 C C . ASN A 1 180 ? 13.734 14.080 -12.133 1.00 87.31 180 ASN A C 1
ATOM 1371 O O . ASN A 1 180 ? 12.594 14.376 -11.759 1.00 87.31 180 ASN A O 1
ATOM 1375 N N . GLY A 1 181 ? 14.344 14.762 -13.112 1.00 87.38 181 GLY A N 1
ATOM 1376 C CA . GLY A 1 181 ? 13.689 15.840 -13.861 1.00 87.38 181 GLY A CA 1
ATOM 1377 C C . GLY A 1 181 ? 12.450 15.364 -14.629 1.00 87.38 181 GLY A C 1
ATOM 1378 O O . GLY A 1 181 ? 11.438 16.063 -14.674 1.00 87.38 181 GLY A O 1
ATOM 1379 N N . THR A 1 182 ? 12.487 14.147 -15.175 1.00 88.31 182 THR A N 1
ATOM 1380 C CA . THR A 1 182 ? 11.357 13.536 -15.894 1.00 88.31 182 THR A CA 1
ATOM 1381 C C . THR A 1 182 ? 10.221 13.175 -14.940 1.00 88.31 182 THR A C 1
ATOM 1383 O O . THR A 1 182 ? 9.075 13.527 -15.206 1.00 88.31 182 THR A O 1
ATOM 1386 N N . VAL A 1 183 ? 10.525 12.557 -13.795 1.00 88.75 183 VAL A N 1
ATOM 1387 C CA . VAL A 1 183 ? 9.542 12.226 -12.746 1.00 88.75 183 VAL A CA 1
ATOM 1388 C C . VAL A 1 183 ? 8.837 13.485 -12.231 1.00 88.75 183 VAL A C 1
ATOM 1390 O O . VAL A 1 183 ? 7.613 13.495 -12.099 1.00 88.75 183 VAL A O 1
ATOM 1393 N N . THR A 1 184 ? 9.591 14.569 -12.019 1.00 87.75 184 THR A N 1
ATOM 1394 C CA . THR A 1 184 ? 9.048 15.864 -11.577 1.00 87.75 184 THR A CA 1
ATOM 1395 C C . THR A 1 184 ? 8.049 16.425 -12.595 1.00 87.75 184 THR A C 1
ATOM 1397 O O . THR A 1 184 ? 6.913 16.730 -12.233 1.00 87.75 184 THR A O 1
ATOM 1400 N N . ARG A 1 185 ? 8.425 16.477 -13.884 1.00 88.19 185 ARG A N 1
ATOM 1401 C CA . ARG A 1 185 ? 7.543 16.937 -14.977 1.00 88.19 185 ARG A CA 1
ATOM 1402 C C . ARG A 1 185 ? 6.296 16.073 -15.139 1.00 88.19 185 ARG A C 1
ATOM 1404 O O . ARG A 1 185 ? 5.215 16.611 -15.364 1.00 88.19 185 ARG A O 1
ATOM 1411 N N . VAL A 1 186 ? 6.427 14.747 -15.015 1.00 87.38 186 VAL A N 1
ATOM 1412 C CA . VAL A 1 186 ? 5.272 13.838 -15.066 1.00 87.38 186 VAL A CA 1
ATOM 1413 C C . VAL A 1 186 ? 4.266 14.226 -13.988 1.00 87.38 186 VAL A C 1
ATOM 1415 O O . VAL A 1 186 ? 3.082 14.302 -14.283 1.00 87.38 186 VAL A O 1
ATOM 1418 N N . ILE A 1 187 ? 4.702 14.545 -12.770 1.00 84.81 187 ILE A N 1
ATOM 1419 C CA . ILE A 1 187 ? 3.775 14.869 -11.677 1.00 84.81 187 ILE A CA 1
ATOM 1420 C C . ILE A 1 187 ? 3.206 16.279 -11.761 1.00 84.81 187 ILE A C 1
ATOM 1422 O O . ILE A 1 187 ? 2.039 16.468 -11.432 1.00 84.81 187 ILE A O 1
ATOM 1426 N N . GLU A 1 188 ? 3.968 17.248 -12.256 1.00 86.44 188 GLU A N 1
ATOM 1427 C CA . GLU A 1 188 ? 3.430 18.566 -12.596 1.00 86.44 188 GLU A CA 1
ATOM 1428 C C . GLU A 1 188 ? 2.300 18.447 -13.636 1.00 86.44 188 GLU A C 1
ATOM 1430 O O . GLU A 1 188 ? 1.196 18.946 -13.416 1.00 86.44 188 GLU A O 1
ATOM 1435 N N . MET A 1 189 ? 2.519 17.661 -14.697 1.00 86.00 189 MET A N 1
ATOM 1436 C CA . MET A 1 189 ? 1.486 17.294 -15.671 1.00 86.00 189 MET A CA 1
ATOM 1437 C C . MET A 1 189 ? 0.313 16.536 -15.023 1.00 86.00 189 MET A C 1
ATOM 1439 O O . MET A 1 189 ? -0.842 16.771 -15.355 1.00 86.00 189 MET A O 1
ATOM 1443 N N . MET A 1 190 ? 0.557 15.639 -14.067 1.00 83.56 190 MET A N 1
ATOM 1444 C CA . MET A 1 190 ? -0.528 14.939 -13.368 1.00 83.56 190 MET A CA 1
ATOM 1445 C C . MET A 1 190 ? -1.358 15.828 -12.445 1.00 83.56 190 MET A C 1
ATOM 1447 O O . MET A 1 190 ? -2.520 15.505 -12.204 1.00 83.56 190 MET A O 1
ATOM 1451 N N . LYS A 1 191 ? -0.776 16.909 -11.918 1.00 82.12 191 LYS A N 1
ATOM 1452 C CA . LYS A 1 191 ? -1.488 17.917 -11.126 1.00 82.12 191 LYS A CA 1
ATOM 1453 C C . LYS A 1 191 ? -2.305 18.869 -12.004 1.00 82.12 191 LYS A C 1
ATOM 1455 O O . LYS A 1 191 ? -3.291 19.409 -11.515 1.00 82.12 191 LYS A O 1
ATOM 1460 N N . SER A 1 192 ? -1.937 19.051 -13.277 1.00 81.50 192 SER A N 1
ATOM 1461 C CA . SER A 1 192 ? -2.729 19.822 -14.249 1.00 81.50 192 SER A CA 1
ATOM 1462 C C . SER A 1 192 ? -3.795 18.998 -14.986 1.00 81.50 192 SER A C 1
ATOM 1464 O O . SER A 1 192 ? -4.735 19.572 -15.532 1.00 81.50 192 SER A O 1
ATOM 1466 N N . LEU A 1 193 ? -3.705 17.663 -14.971 1.00 77.88 193 LEU A N 1
ATOM 1467 C CA . LEU A 1 193 ? -4.774 16.772 -15.433 1.00 77.88 193 LEU A CA 1
ATOM 1468 C C . LEU A 1 193 ? -5.959 16.786 -14.449 1.00 77.88 193 LEU A C 1
ATOM 1470 O O . LEU A 1 193 ? -5.913 16.138 -13.402 1.00 77.88 193 LEU A O 1
ATOM 1474 N N . GLU A 1 194 ? -7.037 17.484 -14.818 1.00 57.59 194 GLU A N 1
ATOM 1475 C CA . GLU A 1 194 ? -8.297 17.511 -14.063 1.00 57.59 194 GLU A CA 1
ATOM 1476 C C . GLU A 1 194 ? -8.857 16.100 -13.796 1.00 57.59 194 GLU A C 1
ATOM 1478 O O . GLU A 1 194 ? -8.751 15.191 -14.627 1.00 57.59 194 GLU A O 1
ATOM 1483 N N . ASP A 1 195 ? -9.509 15.918 -12.642 1.00 59.69 195 ASP A N 1
ATOM 1484 C CA . ASP A 1 195 ? -10.177 14.658 -12.312 1.00 59.69 195 ASP A CA 1
ATOM 1485 C C . ASP A 1 195 ? -11.334 14.388 -13.295 1.00 59.69 195 ASP A C 1
ATOM 1487 O O . ASP A 1 195 ? -12.305 15.152 -13.338 1.00 59.69 195 ASP A O 1
ATOM 1491 N N . PRO A 1 196 ? -11.302 13.287 -14.072 1.00 54.00 196 PRO A N 1
ATOM 1492 C CA . PRO A 1 196 ? -12.343 13.019 -15.049 1.00 54.00 196 PRO A CA 1
ATOM 1493 C C . PRO A 1 196 ? -13.672 12.737 -14.340 1.00 54.00 196 PRO A C 1
ATOM 1495 O O . PRO A 1 196 ? -13.810 11.758 -13.604 1.00 54.00 196 PRO A O 1
ATOM 1498 N N . ALA A 1 197 ? -14.696 13.540 -14.647 1.00 50.97 197 ALA A N 1
ATOM 1499 C CA . ALA A 1 197 ? -16.032 13.500 -14.033 1.00 50.97 197 ALA A CA 1
ATOM 1500 C C . ALA A 1 197 ? -16.804 12.163 -14.178 1.00 50.97 197 ALA A C 1
ATOM 1502 O O . ALA A 1 197 ? -17.939 12.035 -13.714 1.00 50.97 197 ALA A O 1
ATOM 1503 N N . LYS A 1 198 ? -16.219 11.146 -14.824 1.00 53.97 198 LYS A N 1
ATOM 1504 C CA . LYS A 1 198 ? -16.744 9.781 -14.919 1.00 53.97 198 LYS A CA 1
ATOM 1505 C C . LYS A 1 198 ? -15.641 8.767 -14.625 1.00 53.97 198 LYS A C 1
ATOM 1507 O O . LYS A 1 198 ? -14.716 8.600 -15.416 1.00 53.97 198 LYS A O 1
ATOM 1512 N N . LYS A 1 199 ? -15.815 8.002 -13.542 1.00 52.31 199 LYS A N 1
ATOM 1513 C CA . LYS A 1 199 ? -15.027 6.793 -13.259 1.00 52.31 199 LYS A CA 1
ATOM 1514 C C . LYS A 1 199 ? -15.210 5.790 -14.406 1.00 52.31 199 LYS A C 1
ATOM 1516 O O . LYS A 1 199 ? -16.245 5.126 -14.485 1.00 52.31 199 LYS A O 1
ATOM 1521 N N . SER A 1 200 ? -14.231 5.673 -15.304 1.00 52.59 200 SER A N 1
ATOM 1522 C CA . SER A 1 200 ? -14.243 4.623 -16.329 1.00 52.59 200 SER A CA 1
ATOM 1523 C C . SER A 1 200 ? -14.159 3.260 -15.642 1.00 52.59 200 SER A C 1
ATOM 1525 O O . SER A 1 200 ? -13.254 3.058 -14.831 1.00 52.59 200 SER A O 1
ATOM 1527 N N . LYS A 1 201 ? -15.076 2.331 -15.949 1.00 47.72 201 LYS A N 1
ATOM 1528 C CA . LYS A 1 201 ? -15.075 0.981 -15.359 1.00 47.72 201 LYS A CA 1
ATOM 1529 C C . LYS A 1 201 ? -13.697 0.331 -15.516 1.00 47.72 201 LYS A C 1
ATOM 1531 O O . LYS A 1 201 ? -13.230 0.142 -16.637 1.00 47.72 201 LYS A O 1
ATOM 1536 N N . ALA A 1 202 ? -13.077 -0.028 -14.394 1.00 50.03 202 ALA A N 1
ATOM 1537 C CA . ALA A 1 202 ? -11.839 -0.790 -14.387 1.00 50.03 202 ALA A CA 1
ATOM 1538 C C . ALA A 1 202 ? -12.098 -2.186 -14.976 1.00 50.03 202 ALA A C 1
ATOM 1540 O O . ALA A 1 202 ? -12.922 -2.942 -14.462 1.00 50.03 202 ALA A O 1
ATOM 1541 N N . GLY A 1 203 ? -11.411 -2.506 -16.071 1.00 51.16 203 GLY A N 1
ATOM 1542 C CA . GLY A 1 203 ? -11.423 -3.819 -16.706 1.00 51.16 203 GLY A CA 1
ATOM 1543 C C . GLY A 1 203 ? -10.020 -4.413 -16.695 1.00 51.16 203 GLY A C 1
ATOM 1544 O O . GLY A 1 203 ? -9.051 -3.706 -16.965 1.00 51.16 203 GLY A O 1
ATOM 1545 N N . PHE A 1 204 ? -9.923 -5.714 -16.413 1.00 49.72 204 PHE A N 1
ATOM 1546 C CA . PHE A 1 204 ? -8.665 -6.462 -16.266 1.00 49.72 204 PHE A CA 1
ATOM 1547 C C . PHE A 1 204 ? -7.715 -6.355 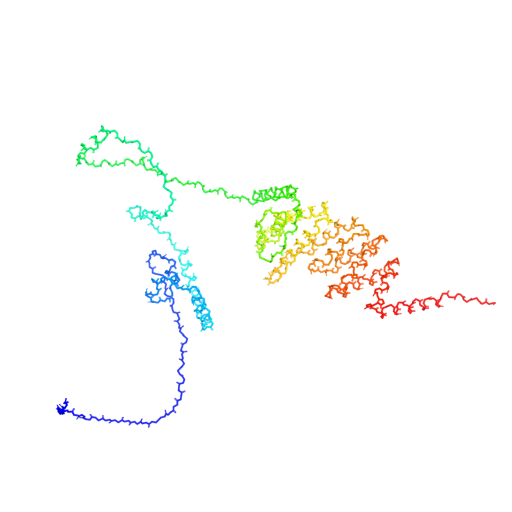-17.479 1.00 49.72 204 PHE A C 1
ATOM 1549 O O . PHE A 1 204 ? -6.508 -6.507 -17.332 1.00 49.72 204 PHE A O 1
ATOM 1556 N N . SER A 1 205 ? -8.243 -6.042 -18.666 1.00 49.25 205 SER A N 1
ATOM 1557 C CA . SER A 1 205 ? -7.487 -5.944 -19.923 1.00 49.25 205 SER A CA 1
ATOM 1558 C C . SER A 1 205 ? -6.979 -4.538 -20.278 1.00 49.25 205 SER A C 1
ATOM 1560 O O . SER A 1 205 ? -6.417 -4.370 -21.358 1.00 49.25 205 SER A O 1
ATOM 1562 N N . ARG A 1 206 ? -7.178 -3.502 -19.444 1.00 57.00 206 ARG A N 1
ATOM 1563 C CA . ARG A 1 206 ? -6.717 -2.149 -19.805 1.00 57.00 206 ARG A CA 1
ATOM 1564 C C . ARG A 1 206 ? -5.212 -1.998 -19.569 1.00 57.00 206 ARG A C 1
ATOM 1566 O O . ARG A 1 206 ? -4.754 -1.945 -18.430 1.00 57.00 206 ARG A O 1
ATOM 1573 N N . LEU A 1 207 ? -4.455 -1.867 -20.657 1.00 56.06 207 LEU A N 1
ATOM 1574 C CA . LEU A 1 207 ? -3.035 -1.519 -20.619 1.00 56.06 207 LEU A CA 1
ATOM 1575 C C . LEU A 1 207 ? -2.844 -0.164 -19.918 1.00 56.06 207 LEU A C 1
ATOM 1577 O O . LEU A 1 207 ? -3.474 0.832 -20.292 1.00 56.06 207 LEU A O 1
ATOM 1581 N N . ALA A 1 208 ? -1.955 -0.118 -18.924 1.00 51.56 208 ALA A N 1
ATOM 1582 C CA . ALA A 1 208 ? -1.463 1.151 -18.388 1.00 51.56 208 ALA A CA 1
ATOM 1583 C C . ALA A 1 208 ? -0.815 1.954 -19.533 1.00 51.56 208 ALA A C 1
ATOM 1585 O O . ALA A 1 208 ? -0.176 1.357 -20.394 1.00 51.56 208 ALA A O 1
ATOM 1586 N N . ALA A 1 209 ? -1.006 3.277 -19.533 1.00 52.44 209 ALA A N 1
ATOM 1587 C CA . ALA A 1 209 ? -0.704 4.227 -20.619 1.00 52.44 209 ALA A CA 1
ATOM 1588 C C . ALA A 1 209 ? -1.749 4.364 -21.750 1.00 52.44 209 ALA A C 1
ATOM 1590 O O . ALA A 1 209 ? -1.727 5.380 -22.436 1.00 52.44 209 ALA A O 1
ATOM 1591 N N . SER A 1 210 ? -2.730 3.461 -21.907 1.00 58.91 210 SER A N 1
ATOM 1592 C CA . SER A 1 210 ? -3.710 3.532 -23.023 1.00 58.91 210 SER A CA 1
ATOM 1593 C C . SER A 1 210 ? -4.669 4.739 -23.020 1.00 58.91 210 SER A C 1
ATOM 1595 O O . SER A 1 210 ? -5.490 4.868 -23.926 1.00 58.91 210 SER A O 1
ATOM 1597 N N . SER A 1 211 ? -4.627 5.607 -22.003 1.00 61.56 211 SER A N 1
ATOM 1598 C CA . SER A 1 211 ? -5.570 6.728 -21.868 1.00 61.56 211 SER A CA 1
ATOM 1599 C C . SER A 1 211 ? -5.010 8.025 -21.294 1.00 61.56 211 SER A C 1
ATOM 1601 O O . SER A 1 211 ? -5.804 8.908 -20.988 1.00 61.56 211 SER A O 1
ATOM 1603 N N . GLY A 1 212 ? -3.693 8.134 -21.082 1.00 69.12 212 GLY A N 1
ATOM 1604 C CA . GLY A 1 212 ? -3.031 9.368 -20.615 1.00 69.12 212 GLY A CA 1
ATOM 1605 C C . GLY A 1 212 ? -3.530 9.976 -19.290 1.00 69.12 212 GLY A C 1
ATOM 1606 O O . GLY A 1 212 ? -3.089 11.057 -18.918 1.00 69.12 212 GLY A O 1
ATOM 1607 N N . ASN A 1 213 ? -4.446 9.317 -18.577 1.00 78.50 213 ASN A N 1
ATOM 1608 C CA . ASN A 1 213 ? -5.135 9.857 -17.406 1.00 78.50 213 ASN A CA 1
ATOM 1609 C C . ASN A 1 213 ? -4.296 9.733 -16.125 1.00 78.50 213 ASN A C 1
ATOM 1611 O O . ASN A 1 213 ? -3.397 8.893 -16.037 1.00 78.50 213 ASN A O 1
ATOM 1615 N N . ARG A 1 214 ? -4.655 10.520 -15.100 1.00 82.06 214 ARG A N 1
ATOM 1616 C CA . ARG A 1 214 ? -3.982 10.568 -13.790 1.00 82.06 214 ARG A CA 1
ATOM 1617 C C . ARG A 1 214 ? -3.708 9.170 -13.207 1.00 82.06 214 ARG A C 1
ATOM 1619 O O . ARG A 1 214 ? -2.580 8.865 -12.837 1.00 82.06 214 ARG A O 1
ATOM 1626 N N . ASP A 1 215 ? -4.691 8.270 -13.229 1.00 80.75 215 ASP A N 1
ATOM 1627 C CA . ASP A 1 215 ? -4.527 6.905 -12.696 1.00 80.75 215 ASP A CA 1
ATOM 1628 C C . ASP A 1 215 ? -3.543 6.036 -13.508 1.00 80.75 215 ASP A C 1
ATOM 1630 O O . ASP A 1 215 ? -2.832 5.205 -12.936 1.00 80.75 215 ASP A O 1
ATOM 1634 N N . SER A 1 216 ? -3.451 6.233 -14.833 1.00 82.88 216 SER A N 1
ATOM 1635 C CA . SER A 1 216 ? -2.448 5.545 -15.664 1.00 82.88 216 SER A CA 1
ATOM 1636 C C . SER A 1 216 ? -1.040 5.992 -15.295 1.00 82.88 216 SER A C 1
ATOM 1638 O O . SER A 1 216 ? -0.166 5.146 -15.120 1.00 82.88 216 SER A O 1
ATOM 1640 N N . TRP A 1 217 ? -0.825 7.298 -15.129 1.00 86.44 217 TRP A N 1
ATOM 1641 C CA . TRP A 1 217 ? 0.478 7.829 -14.738 1.00 86.44 217 TRP A CA 1
ATOM 1642 C C . TRP A 1 217 ? 0.872 7.420 -13.312 1.00 86.44 217 TRP A C 1
ATOM 1644 O O . TRP A 1 217 ? 2.013 7.007 -13.119 1.00 86.44 217 TRP A O 1
ATOM 1654 N N . MET A 1 218 ? -0.062 7.369 -12.348 1.00 87.31 218 MET A N 1
ATOM 1655 C CA . MET A 1 218 ? 0.237 6.808 -11.016 1.00 87.31 218 MET A CA 1
ATOM 1656 C C . MET A 1 218 ? 0.602 5.326 -11.092 1.00 87.31 218 MET A C 1
ATOM 1658 O O . MET A 1 218 ? 1.524 4.886 -10.411 1.00 87.31 218 MET A O 1
ATOM 1662 N N . THR A 1 219 ? -0.070 4.556 -11.953 1.00 87.56 219 THR A N 1
ATOM 1663 C CA . THR A 1 219 ? 0.265 3.140 -12.175 1.00 87.56 219 THR A CA 1
ATOM 1664 C C . THR A 1 219 ? 1.664 2.984 -12.781 1.00 87.56 219 THR A C 1
ATOM 1666 O O . THR A 1 219 ? 2.406 2.084 -12.391 1.00 87.56 219 THR A O 1
ATOM 1669 N N . ILE A 1 220 ? 2.053 3.859 -13.715 1.00 88.19 220 ILE A N 1
ATOM 1670 C CA . ILE A 1 220 ? 3.399 3.875 -14.306 1.00 88.19 220 ILE A CA 1
ATOM 1671 C C . ILE A 1 220 ? 4.442 4.235 -13.242 1.00 88.19 220 ILE A C 1
ATOM 1673 O O . ILE A 1 220 ? 5.414 3.502 -13.094 1.00 88.19 220 ILE A O 1
ATOM 1677 N N . LEU A 1 221 ? 4.222 5.288 -12.450 1.00 89.88 221 LEU A N 1
ATOM 1678 C CA . LEU A 1 221 ? 5.134 5.700 -11.377 1.00 89.88 221 LEU A CA 1
ATOM 1679 C C . LEU A 1 221 ? 5.291 4.615 -10.302 1.00 89.88 221 LEU A C 1
ATOM 1681 O O . LEU A 1 221 ? 6.416 4.257 -9.969 1.00 89.88 221 LEU A O 1
ATOM 1685 N N . ALA A 1 222 ? 4.198 4.011 -9.825 1.00 90.75 222 ALA A N 1
ATOM 1686 C CA . ALA A 1 222 ? 4.252 2.896 -8.875 1.00 90.75 222 ALA A CA 1
ATOM 1687 C C . ALA A 1 222 ? 5.020 1.684 -9.438 1.00 90.75 222 ALA A C 1
ATOM 1689 O O . ALA A 1 222 ? 5.761 1.016 -8.714 1.00 90.75 222 ALA A O 1
ATOM 1690 N N . ARG A 1 223 ? 4.905 1.412 -10.746 1.00 89.50 223 ARG A N 1
ATOM 1691 C CA . ARG A 1 223 ? 5.666 0.349 -11.424 1.00 89.50 223 ARG A CA 1
ATOM 1692 C C . ARG A 1 223 ? 7.126 0.707 -11.661 1.00 89.50 223 ARG A C 1
ATOM 1694 O O . ARG A 1 223 ? 7.965 -0.182 -11.572 1.00 89.50 223 ARG A O 1
ATOM 1701 N N . LEU A 1 224 ? 7.453 1.968 -11.925 1.00 88.75 224 LEU A N 1
ATOM 1702 C CA . LEU A 1 224 ? 8.839 2.425 -12.018 1.00 88.75 224 LEU A CA 1
ATOM 1703 C C . LEU A 1 224 ? 9.514 2.379 -10.641 1.00 88.75 224 LEU A C 1
ATOM 1705 O O . LEU A 1 224 ? 10.597 1.813 -10.536 1.00 88.75 224 LEU A O 1
ATOM 1709 N N . ALA A 1 225 ? 8.853 2.845 -9.578 1.00 88.06 225 ALA A N 1
ATOM 1710 C CA . ALA A 1 225 ? 9.331 2.720 -8.198 1.00 88.06 225 ALA A CA 1
ATOM 1711 C C . ALA A 1 225 ? 9.657 1.266 -7.813 1.00 88.06 225 ALA A C 1
ATOM 1713 O O . ALA A 1 225 ? 10.712 0.989 -7.252 1.00 88.06 225 ALA A O 1
ATOM 1714 N N . THR A 1 226 ? 8.771 0.328 -8.151 1.00 85.62 226 THR A N 1
ATOM 1715 C CA . THR A 1 226 ? 8.896 -1.077 -7.734 1.00 85.62 226 THR A CA 1
ATOM 1716 C C . THR A 1 226 ? 9.777 -1.923 -8.654 1.00 85.62 226 THR A C 1
ATOM 1718 O O . THR A 1 226 ? 10.529 -2.773 -8.182 1.00 85.62 226 THR A O 1
ATOM 1721 N N . ARG A 1 227 ? 9.681 -1.753 -9.978 1.00 78.88 227 ARG A N 1
ATOM 1722 C CA . ARG A 1 227 ? 10.234 -2.705 -10.963 1.00 78.88 227 ARG A CA 1
ATOM 1723 C C . ARG A 1 227 ? 11.522 -2.236 -11.636 1.00 78.88 227 ARG A C 1
ATOM 1725 O O . ARG A 1 227 ? 12.252 -3.094 -12.122 1.00 78.88 227 ARG A O 1
ATOM 1732 N N . SER A 1 228 ? 11.822 -0.932 -11.666 1.00 66.88 228 SER A N 1
ATOM 1733 C CA . SER A 1 228 ? 12.952 -0.399 -12.457 1.00 66.88 228 SER A CA 1
ATOM 1734 C C . SER A 1 228 ? 14.332 -0.897 -12.018 1.00 66.88 228 SER A C 1
ATOM 1736 O O . SER A 1 228 ? 15.234 -0.953 -12.846 1.00 66.88 228 SER A O 1
ATOM 1738 N N . VAL A 1 229 ? 14.496 -1.296 -10.752 1.00 57.69 229 VAL A N 1
ATOM 1739 C CA . VAL A 1 229 ? 15.799 -1.702 -10.186 1.00 57.69 229 VAL A CA 1
ATOM 1740 C C . VAL A 1 229 ? 15.828 -3.167 -9.731 1.00 57.69 229 VAL A C 1
ATOM 1742 O O . VAL A 1 229 ? 16.749 -3.600 -9.039 1.00 57.69 229 VAL A O 1
ATOM 1745 N N . ALA A 1 230 ? 14.836 -3.966 -10.143 1.00 52.03 230 ALA A N 1
ATOM 1746 C CA . ALA A 1 230 ? 14.679 -5.370 -9.762 1.00 52.03 230 ALA A CA 1
ATOM 1747 C C . ALA A 1 230 ? 15.759 -6.284 -10.389 1.00 52.03 230 ALA A C 1
ATOM 1749 O O . ALA A 1 230 ? 15.481 -7.076 -11.288 1.00 52.03 230 ALA A O 1
ATOM 1750 N N . GLY A 1 231 ? 16.986 -6.204 -9.866 1.00 51.00 231 GLY A N 1
ATOM 1751 C CA . GLY A 1 231 ? 18.194 -6.852 -10.393 1.00 51.00 231 GLY A CA 1
ATOM 1752 C C . GLY A 1 231 ? 19.347 -5.896 -10.728 1.00 51.00 231 GLY A C 1
ATOM 1753 O O . GLY A 1 231 ? 20.362 -6.368 -11.220 1.00 51.00 231 GLY A O 1
ATOM 1754 N N . LEU A 1 232 ? 19.206 -4.590 -10.464 1.00 51.44 232 LEU A N 1
ATOM 1755 C CA . LEU A 1 232 ? 20.254 -3.579 -10.687 1.00 51.44 232 LEU A CA 1
ATOM 1756 C C . LEU A 1 232 ? 20.799 -2.964 -9.378 1.00 51.44 232 LEU A C 1
ATOM 1758 O O . LEU A 1 232 ? 21.885 -2.398 -9.390 1.00 51.44 232 LEU A O 1
ATOM 1762 N N . GLU A 1 233 ? 20.107 -3.120 -8.237 1.00 52.78 233 GLU A N 1
ATOM 1763 C CA . GLU A 1 233 ? 20.612 -2.677 -6.914 1.00 52.78 233 GLU A CA 1
ATOM 1764 C C . GLU A 1 233 ? 21.863 -3.484 -6.470 1.00 52.78 233 GLU A C 1
ATOM 1766 O O . GLU A 1 233 ? 22.619 -3.029 -5.621 1.00 52.78 233 GLU A O 1
ATOM 1771 N N . GLU A 1 234 ? 22.120 -4.672 -7.043 1.00 45.81 234 GLU A N 1
ATOM 1772 C CA . GLU A 1 234 ? 23.308 -5.498 -6.736 1.00 45.81 234 GLU A CA 1
ATOM 1773 C C . GLU A 1 234 ? 24.607 -4.981 -7.384 1.00 45.81 234 GLU A C 1
ATOM 1775 O O . GLU A 1 234 ? 25.693 -5.390 -6.983 1.00 45.81 234 GLU A O 1
ATOM 1780 N N . THR A 1 235 ? 24.531 -4.091 -8.381 1.00 42.03 235 THR A N 1
ATOM 1781 C CA . THR A 1 235 ? 25.714 -3.633 -9.136 1.00 42.03 235 THR A CA 1
ATOM 1782 C C . THR A 1 235 ? 26.450 -2.467 -8.464 1.00 42.03 235 THR A C 1
ATOM 1784 O O . THR A 1 235 ? 27.579 -2.156 -8.842 1.00 42.03 235 THR A O 1
ATOM 1787 N N . SER A 1 236 ? 25.863 -1.825 -7.447 1.00 45.00 236 SER A N 1
ATOM 1788 C CA . SER A 1 236 ? 26.574 -0.823 -6.648 1.00 45.00 236 SER A CA 1
ATOM 1789 C C . SER A 1 236 ? 27.540 -1.507 -5.680 1.00 45.00 236 SER A C 1
ATOM 1791 O O . SER A 1 236 ? 27.146 -1.935 -4.592 1.00 45.00 236 SER A O 1
ATOM 1793 N N . ILE A 1 237 ? 28.814 -1.591 -6.079 1.00 43.72 237 ILE A N 1
ATOM 1794 C CA . ILE A 1 237 ? 29.916 -1.981 -5.194 1.00 43.72 237 ILE A CA 1
ATOM 1795 C C . ILE A 1 237 ? 29.872 -1.071 -3.965 1.00 43.72 237 ILE A C 1
ATOM 1797 O O . ILE A 1 237 ? 29.917 0.154 -4.071 1.00 43.72 237 ILE A O 1
ATOM 1801 N N . LYS A 1 238 ? 29.742 -1.685 -2.791 1.00 42.59 238 LYS A N 1
ATOM 1802 C CA . LYS A 1 238 ? 29.579 -0.985 -1.522 1.00 42.59 238 LYS A CA 1
ATOM 1803 C C . LYS A 1 238 ? 30.933 -0.443 -1.057 1.00 42.59 238 LYS A C 1
ATOM 1805 O O . LYS A 1 238 ? 31.660 -1.144 -0.359 1.00 42.59 238 LYS A O 1
ATOM 1810 N N . GLU A 1 239 ? 31.275 0.784 -1.448 1.00 43.56 239 GLU A N 1
ATOM 1811 C CA . GLU A 1 239 ? 32.427 1.486 -0.871 1.00 43.56 239 GLU A CA 1
ATOM 1812 C C . GLU A 1 239 ? 32.216 1.695 0.636 1.00 43.56 239 GLU A C 1
ATOM 1814 O O . GLU A 1 239 ? 31.240 2.311 1.080 1.00 43.56 239 GLU A O 1
ATOM 1819 N N . GLU A 1 240 ? 33.140 1.172 1.445 1.00 37.53 240 GLU A N 1
ATOM 1820 C CA . GLU A 1 240 ? 33.131 1.370 2.893 1.00 37.53 240 GLU A CA 1
ATOM 1821 C C . GLU A 1 240 ? 33.522 2.815 3.234 1.00 37.53 240 GLU A C 1
ATOM 1823 O O . GLU A 1 240 ? 34.690 3.145 3.420 1.00 37.53 240 GLU A O 1
ATOM 1828 N N . GLY A 1 241 ? 32.523 3.694 3.313 1.00 44.69 241 GLY A N 1
ATOM 1829 C CA . GLY A 1 241 ? 32.716 5.088 3.721 1.00 44.69 241 GLY A CA 1
ATOM 1830 C C . GLY A 1 241 ? 31.510 5.997 3.485 1.00 44.69 241 GLY A C 1
ATOM 1831 O O . GLY A 1 241 ? 31.308 6.948 4.240 1.00 44.69 241 GLY A O 1
ATOM 1832 N N . SER A 1 242 ? 30.660 5.699 2.496 1.00 36.75 242 SER A N 1
ATOM 1833 C CA . SER A 1 242 ? 29.464 6.502 2.219 1.00 36.75 242 SER A CA 1
ATOM 1834 C C . SER A 1 242 ? 28.272 6.058 3.076 1.00 36.75 242 SER A C 1
ATOM 1836 O O . SER A 1 242 ? 27.635 5.038 2.816 1.00 36.75 242 SER A O 1
ATOM 1838 N N . SER A 1 243 ? 27.919 6.861 4.082 1.00 39.34 243 SER A N 1
ATOM 1839 C CA . SER A 1 243 ? 26.727 6.665 4.926 1.00 39.34 243 SER A CA 1
ATOM 1840 C C . SER A 1 243 ? 25.406 7.090 4.261 1.00 39.34 243 SER A C 1
ATOM 1842 O O . SER A 1 243 ? 24.339 6.924 4.853 1.00 39.34 243 SER A O 1
ATOM 1844 N N . SER A 1 244 ? 25.455 7.591 3.023 1.00 45.81 244 SER A N 1
ATOM 1845 C CA . SER A 1 244 ? 24.282 7.739 2.159 1.00 45.81 244 SER A CA 1
ATOM 1846 C C . SER A 1 244 ? 24.144 6.500 1.286 1.00 45.81 244 SER A C 1
ATOM 1848 O O . SER A 1 244 ? 25.062 6.172 0.536 1.00 45.81 244 SER A O 1
ATOM 1850 N N . ALA A 1 245 ? 22.981 5.847 1.329 1.00 49.84 245 ALA A N 1
ATOM 1851 C CA . ALA A 1 245 ? 22.622 4.877 0.299 1.00 49.84 245 ALA A CA 1
ATOM 1852 C C . ALA A 1 245 ? 22.708 5.552 -1.087 1.00 49.84 245 ALA A C 1
ATOM 1854 O O . ALA A 1 245 ? 22.385 6.746 -1.183 1.00 49.84 245 ALA A O 1
ATOM 1855 N N . PRO A 1 246 ? 23.124 4.832 -2.147 1.00 54.53 246 PRO A N 1
ATOM 1856 C CA . PRO A 1 246 ? 23.118 5.386 -3.492 1.00 54.53 246 PRO A CA 1
ATOM 1857 C C . PRO A 1 246 ? 21.699 5.860 -3.808 1.00 54.53 246 PRO A C 1
ATOM 1859 O O . PRO A 1 246 ? 20.733 5.103 -3.674 1.00 54.53 246 PRO A O 1
ATOM 1862 N N . GLN A 1 247 ? 21.554 7.135 -4.177 1.00 60.94 247 GLN A N 1
ATOM 1863 C CA . GLN A 1 247 ? 20.266 7.641 -4.632 1.00 60.94 247 GLN A CA 1
ATOM 1864 C C . GLN A 1 247 ? 19.890 6.848 -5.882 1.00 60.94 247 GLN A C 1
ATOM 1866 O O . GLN A 1 247 ? 20.552 6.943 -6.908 1.00 60.94 247 GLN A O 1
ATOM 1871 N N . SER A 1 248 ? 18.844 6.036 -5.785 1.00 77.56 248 SER A N 1
ATOM 1872 C CA . SER A 1 248 ? 18.259 5.343 -6.924 1.00 77.56 248 SER A CA 1
ATOM 1873 C C . SER A 1 248 ? 16.981 6.060 -7.344 1.00 77.56 248 SER A C 1
ATOM 1875 O O . SER A 1 248 ? 16.224 6.575 -6.513 1.00 77.56 248 SER A O 1
ATOM 1877 N N . LEU A 1 249 ? 16.727 6.093 -8.654 1.00 83.56 249 LEU A N 1
ATOM 1878 C CA . LEU A 1 249 ? 15.532 6.719 -9.225 1.00 83.56 249 LEU A CA 1
ATOM 1879 C C . LEU A 1 249 ? 14.242 6.128 -8.622 1.00 83.56 249 LEU A C 1
ATOM 1881 O O . LEU A 1 249 ? 13.270 6.848 -8.414 1.00 83.56 249 LEU A O 1
ATOM 1885 N N . SER A 1 250 ? 14.247 4.841 -8.262 1.00 86.62 250 SER A N 1
ATOM 1886 C CA . SER A 1 250 ? 13.141 4.185 -7.555 1.00 86.62 250 SER A CA 1
ATOM 1887 C C . SER A 1 250 ? 12.839 4.827 -6.203 1.00 86.62 250 SER A C 1
ATOM 1889 O O . SER A 1 250 ? 11.680 5.123 -5.921 1.00 86.62 250 SER A O 1
ATOM 1891 N N . ASN A 1 251 ? 13.857 5.083 -5.378 1.00 87.50 251 ASN A N 1
ATOM 1892 C CA . ASN A 1 251 ? 13.690 5.728 -4.078 1.00 87.50 251 ASN A CA 1
ATOM 1893 C C . ASN A 1 251 ? 13.186 7.172 -4.231 1.00 87.50 251 ASN A C 1
ATOM 1895 O O . ASN A 1 251 ? 12.258 7.551 -3.519 1.00 87.50 251 ASN A O 1
ATOM 1899 N N . ASN A 1 252 ? 13.683 7.924 -5.224 1.00 89.19 252 ASN A N 1
ATOM 1900 C CA . ASN A 1 252 ? 13.133 9.243 -5.551 1.00 89.19 252 ASN A CA 1
ATOM 1901 C C . ASN A 1 252 ? 11.636 9.161 -5.909 1.00 89.19 252 ASN A C 1
ATOM 1903 O O . ASN A 1 252 ? 10.831 9.874 -5.315 1.00 89.19 252 ASN A O 1
ATOM 1907 N N . ILE A 1 253 ? 11.237 8.238 -6.794 1.00 91.31 253 ILE A N 1
ATOM 1908 C CA . ILE A 1 253 ? 9.822 8.054 -7.154 1.00 91.31 253 ILE A CA 1
ATOM 1909 C C . ILE A 1 253 ? 8.984 7.661 -5.925 1.00 91.31 253 ILE A C 1
ATOM 1911 O O . ILE A 1 253 ? 7.866 8.146 -5.787 1.00 91.31 253 ILE A O 1
ATOM 1915 N N . ARG A 1 254 ? 9.502 6.846 -4.995 1.00 92.56 254 ARG A N 1
ATOM 1916 C CA . ARG A 1 254 ? 8.805 6.505 -3.736 1.00 92.56 254 ARG A CA 1
ATOM 1917 C C . ARG A 1 254 ? 8.600 7.713 -2.819 1.00 92.56 254 ARG A C 1
ATOM 1919 O O . ARG A 1 254 ? 7.509 7.875 -2.277 1.00 92.56 254 ARG A O 1
ATOM 1926 N N . ASP A 1 255 ? 9.613 8.560 -2.642 1.00 92.69 255 ASP A N 1
ATOM 1927 C CA . ASP A 1 255 ? 9.502 9.798 -1.852 1.00 92.69 255 ASP A CA 1
ATOM 1928 C C . ASP A 1 255 ? 8.486 10.770 -2.456 1.00 92.69 255 ASP A C 1
ATOM 1930 O O . ASP A 1 255 ? 7.700 11.413 -1.756 1.00 92.69 255 ASP A O 1
ATOM 1934 N N . VAL A 1 256 ? 8.476 10.832 -3.779 1.00 91.56 256 VAL A N 1
ATOM 1935 C CA . VAL A 1 256 ? 7.593 11.672 -4.571 1.00 91.56 256 VAL A CA 1
ATOM 1936 C C . VAL A 1 256 ? 6.142 11.150 -4.554 1.00 91.56 256 VAL A C 1
ATOM 1938 O O . VAL A 1 256 ? 5.219 11.933 -4.326 1.00 91.56 256 VAL A O 1
ATOM 1941 N N . LEU A 1 257 ? 5.925 9.833 -4.677 1.00 93.19 257 LEU A N 1
ATOM 1942 C CA . LEU A 1 257 ? 4.620 9.180 -4.484 1.00 93.19 257 LEU A CA 1
ATOM 1943 C C . LEU A 1 257 ? 4.086 9.392 -3.062 1.00 93.19 257 LEU A C 1
ATOM 1945 O O . LEU A 1 257 ? 2.916 9.732 -2.893 1.00 93.19 257 LEU A O 1
ATOM 1949 N N . TYR A 1 258 ? 4.940 9.238 -2.046 1.00 95.50 258 TYR A N 1
ATOM 1950 C CA . TYR A 1 258 ? 4.596 9.532 -0.655 1.00 95.50 258 TYR A CA 1
ATOM 1951 C C . TYR A 1 258 ? 4.143 10.987 -0.491 1.00 95.50 258 TYR A C 1
ATOM 1953 O O . TYR A 1 258 ? 3.088 11.232 0.088 1.00 95.50 258 TYR A O 1
ATOM 1961 N N . SER A 1 259 ? 4.900 11.936 -1.048 1.00 94.31 259 SER A N 1
ATOM 1962 C CA . SER A 1 259 ? 4.590 13.368 -0.960 1.00 94.31 259 SER A CA 1
ATOM 1963 C C . SER A 1 259 ? 3.231 13.681 -1.593 1.00 94.31 259 SER A C 1
ATOM 1965 O O . SER A 1 259 ? 2.378 14.271 -0.937 1.00 94.31 259 SER A O 1
ATOM 1967 N N . TYR A 1 260 ? 2.976 13.183 -2.809 1.00 92.12 260 TYR A N 1
ATOM 1968 C CA . TYR A 1 260 ? 1.679 13.329 -3.477 1.00 92.12 260 TYR A CA 1
ATOM 1969 C C . TYR A 1 260 ? 0.520 12.734 -2.660 1.00 92.12 260 TYR A C 1
ATOM 1971 O O . TYR A 1 260 ? -0.539 13.349 -2.550 1.00 92.12 260 TYR A O 1
ATOM 1979 N N . VAL A 1 261 ? 0.694 11.553 -2.055 1.00 94.44 261 VAL A N 1
ATOM 1980 C CA . VAL A 1 261 ? -0.351 10.964 -1.201 1.00 94.44 261 VAL A CA 1
ATOM 1981 C C . VAL A 1 261 ? -0.590 11.817 0.049 1.00 94.44 261 VAL A C 1
ATOM 1983 O O . VAL A 1 261 ? -1.741 11.986 0.436 1.00 94.44 261 VAL A O 1
ATOM 1986 N N . MET A 1 262 ? 0.450 12.382 0.668 1.00 96.06 262 MET A N 1
ATOM 1987 C CA . MET A 1 262 ? 0.306 13.215 1.870 1.00 96.06 262 MET A CA 1
ATOM 1988 C C . MET A 1 262 ? -0.304 14.602 1.605 1.00 96.06 262 MET A C 1
ATOM 1990 O O . MET A 1 262 ? -0.909 15.153 2.522 1.00 96.06 262 MET A O 1
ATOM 1994 N N . GLU A 1 263 ? -0.221 15.145 0.382 1.00 93.56 263 GLU A N 1
ATOM 1995 C CA . GLU A 1 263 ? -0.870 16.420 0.009 1.00 93.56 263 GLU A CA 1
ATOM 1996 C C . GLU A 1 263 ? -2.394 16.406 0.244 1.00 93.56 263 GLU A C 1
ATOM 1998 O O . GLU A 1 263 ? -2.951 17.382 0.745 1.00 93.56 263 GLU A O 1
ATOM 2003 N N . ASP A 1 264 ? -3.070 15.296 -0.072 1.00 92.88 264 ASP A N 1
ATOM 2004 C CA . ASP A 1 264 ? -4.471 15.051 0.296 1.00 92.88 264 ASP A CA 1
ATOM 2005 C C . ASP A 1 264 ? -4.722 13.545 0.445 1.00 92.88 264 ASP A C 1
ATOM 2007 O O . ASP A 1 264 ? -5.264 12.874 -0.438 1.00 92.88 264 ASP A O 1
ATOM 2011 N N . PHE A 1 265 ? -4.337 12.993 1.596 1.00 94.75 265 PHE A N 1
ATOM 2012 C CA . PHE A 1 265 ? -4.439 11.552 1.848 1.00 94.75 265 PHE A CA 1
ATOM 2013 C C . PHE A 1 265 ? -5.883 11.024 1.829 1.00 94.75 265 PHE A C 1
ATOM 2015 O O . PHE A 1 265 ? -6.089 9.820 1.684 1.00 94.75 265 PHE A O 1
ATOM 2022 N N . ARG A 1 266 ? -6.894 11.900 1.956 1.00 94.06 266 ARG A N 1
ATOM 2023 C CA . ARG A 1 266 ? -8.311 11.513 1.898 1.00 94.06 266 ARG A CA 1
ATOM 2024 C C . ARG A 1 266 ? -8.755 11.275 0.457 1.00 94.06 266 ARG A C 1
ATOM 2026 O O . ARG A 1 266 ? -9.454 10.295 0.203 1.00 94.06 266 ARG A O 1
ATOM 2033 N N . LYS A 1 267 ? -8.326 12.123 -0.487 1.00 92.06 267 LYS A N 1
ATOM 2034 C CA . LYS A 1 267 ? -8.568 11.930 -1.930 1.00 92.06 267 LYS A CA 1
ATOM 2035 C C . LYS A 1 267 ? -7.616 10.911 -2.556 1.00 92.06 267 LYS A C 1
ATOM 2037 O O . LYS A 1 267 ? -8.024 10.150 -3.427 1.00 92.06 267 LYS A O 1
ATOM 2042 N N . HIS A 1 268 ? -6.362 10.864 -2.110 1.00 92.12 268 HIS A N 1
ATOM 2043 C CA . HIS A 1 268 ? -5.306 10.045 -2.713 1.00 92.12 268 HIS A CA 1
ATOM 2044 C C . HIS A 1 268 ? -5.159 8.648 -2.076 1.00 92.12 268 HIS A C 1
ATOM 2046 O O . HIS A 1 268 ? -4.193 7.939 -2.359 1.00 92.12 268 HIS A O 1
ATOM 2052 N N . ILE A 1 269 ? -6.117 8.195 -1.256 1.00 93.44 269 ILE A N 1
ATOM 2053 C CA . ILE A 1 269 ? -6.026 6.876 -0.608 1.00 93.44 269 ILE A CA 1
ATOM 2054 C C . ILE A 1 269 ? -6.044 5.709 -1.609 1.00 93.44 269 ILE A C 1
ATOM 2056 O O . ILE A 1 269 ? -5.313 4.739 -1.423 1.00 93.44 269 ILE A O 1
ATOM 2060 N N . ASP A 1 270 ? -6.799 5.826 -2.709 1.00 91.50 270 ASP A N 1
ATOM 2061 C CA . ASP A 1 270 ? -6.808 4.847 -3.808 1.00 91.50 270 ASP A CA 1
ATOM 2062 C C . ASP A 1 270 ? -5.411 4.662 -4.425 1.00 91.50 270 ASP A C 1
ATOM 2064 O O . ASP A 1 270 ? -4.995 3.547 -4.744 1.00 91.50 270 ASP A O 1
ATOM 2068 N N . VAL A 1 271 ? -4.658 5.758 -4.548 1.00 92.19 271 VAL A N 1
ATOM 2069 C CA . VAL A 1 271 ? -3.272 5.751 -5.028 1.00 92.19 271 VAL A CA 1
ATOM 2070 C C . VAL A 1 271 ? -2.360 5.063 -4.018 1.00 92.19 271 VAL A C 1
ATOM 2072 O O . VAL A 1 271 ? -1.558 4.219 -4.410 1.00 92.19 271 VAL A O 1
ATOM 2075 N N . ALA A 1 272 ? -2.497 5.388 -2.729 1.00 94.81 272 ALA A N 1
ATOM 2076 C CA . ALA A 1 272 ? -1.706 4.783 -1.659 1.00 94.81 272 ALA A CA 1
ATOM 2077 C C . ALA A 1 272 ? -1.874 3.255 -1.626 1.00 94.81 272 ALA A C 1
ATOM 2079 O O . ALA A 1 272 ? -0.890 2.520 -1.582 1.00 94.81 272 ALA A O 1
ATOM 2080 N N . VAL A 1 273 ? -3.120 2.781 -1.715 1.00 94.69 273 VAL A N 1
ATOM 2081 C CA . VAL A 1 273 ? -3.461 1.355 -1.802 1.00 94.69 273 VAL A CA 1
ATOM 2082 C C . VAL A 1 273 ? -2.874 0.729 -3.070 1.00 94.69 273 VAL A C 1
ATOM 2084 O O . VAL A 1 273 ? -2.211 -0.301 -2.980 1.00 94.69 273 VAL A O 1
ATOM 2087 N N . SER A 1 274 ? -3.060 1.347 -4.241 1.00 92.94 274 SER A N 1
ATOM 2088 C CA . SER A 1 274 ? -2.542 0.827 -5.518 1.00 92.94 274 SER A CA 1
ATOM 2089 C C . SER A 1 274 ? -1.011 0.701 -5.529 1.00 92.94 274 SER A C 1
ATOM 2091 O O . SER A 1 274 ? -0.469 -0.322 -5.950 1.00 92.94 274 SER A O 1
ATOM 2093 N N . TRP A 1 275 ? -0.305 1.701 -4.990 1.00 95.12 275 TRP A N 1
ATOM 2094 C CA . TRP A 1 275 ? 1.150 1.672 -4.839 1.00 95.12 275 TRP A CA 1
ATOM 2095 C C . TRP A 1 275 ? 1.596 0.567 -3.873 1.00 95.12 275 TRP A C 1
ATOM 2097 O O . TRP A 1 275 ? 2.456 -0.238 -4.228 1.00 95.12 275 TRP A O 1
ATOM 2107 N N . LEU A 1 276 ? 0.967 0.457 -2.699 1.00 95.94 276 LEU A N 1
ATOM 2108 C CA . LEU A 1 276 ? 1.264 -0.602 -1.730 1.00 95.94 276 LEU A CA 1
ATOM 2109 C C . LEU A 1 276 ? 0.978 -2.013 -2.272 1.00 95.94 276 LEU A C 1
ATOM 2111 O O . LEU A 1 276 ? 1.721 -2.941 -1.962 1.00 95.94 276 LEU A O 1
ATOM 2115 N N . CYS A 1 277 ? -0.043 -2.184 -3.115 1.00 94.56 277 CYS A N 1
ATOM 2116 C CA . CYS A 1 277 ? -0.299 -3.437 -3.826 1.00 94.56 277 CYS A CA 1
ATOM 2117 C C . CYS A 1 277 ? 0.832 -3.809 -4.799 1.00 94.56 277 CYS A C 1
ATOM 2119 O O . CYS A 1 277 ? 1.205 -4.980 -4.866 1.00 94.56 277 CYS A O 1
ATOM 2121 N N 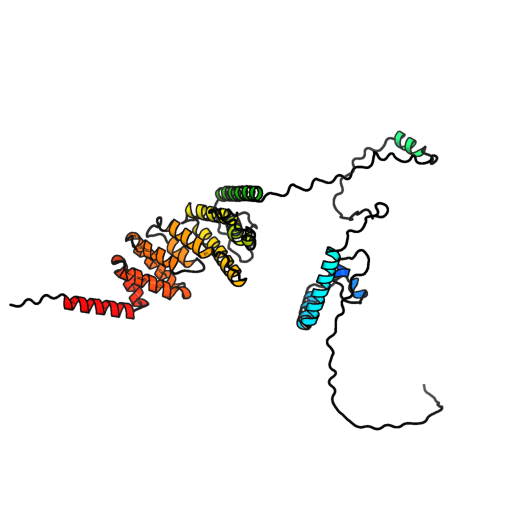. GLU A 1 278 ? 1.404 -2.844 -5.526 1.00 92.75 278 GLU A N 1
ATOM 2122 C CA . GLU A 1 278 ? 2.549 -3.089 -6.416 1.00 92.75 278 GLU A CA 1
ATOM 2123 C C . GLU A 1 278 ? 3.858 -3.330 -5.633 1.00 92.75 278 GLU A C 1
ATOM 2125 O O . GLU A 1 278 ? 4.617 -4.218 -6.018 1.00 92.75 278 GLU A O 1
ATOM 2130 N N . GLU A 1 279 ? 4.113 -2.633 -4.512 1.00 92.94 279 GLU A N 1
ATOM 2131 C CA . GLU A 1 279 ? 5.264 -2.923 -3.624 1.00 92.94 279 GLU A CA 1
ATOM 2132 C C . GLU A 1 279 ? 5.157 -4.335 -3.033 1.00 92.94 279 GLU A C 1
ATOM 2134 O O . GLU A 1 279 ? 6.103 -5.114 -3.110 1.00 92.94 279 GLU A O 1
ATOM 2139 N N . TRP A 1 280 ? 3.981 -4.718 -2.525 1.00 94.44 280 TRP A N 1
ATOM 2140 C CA . TRP A 1 280 ? 3.733 -6.069 -2.015 1.00 94.44 280 TRP A CA 1
ATOM 2141 C C . TRP A 1 280 ? 3.916 -7.143 -3.088 1.00 94.44 280 TRP A C 1
ATOM 2143 O O . TRP A 1 280 ? 4.556 -8.168 -2.852 1.00 94.44 280 TRP A O 1
ATOM 2153 N N . TYR A 1 281 ? 3.364 -6.916 -4.284 1.00 92.12 281 TYR A N 1
ATOM 2154 C CA . TYR A 1 281 ? 3.506 -7.843 -5.403 1.00 92.12 281 TYR A CA 1
ATOM 2155 C C . TYR A 1 281 ? 4.976 -8.007 -5.809 1.00 92.12 281 TYR A C 1
ATOM 2157 O O . TYR A 1 281 ? 5.421 -9.122 -6.093 1.00 92.12 281 TYR A O 1
ATOM 2165 N N . ASN A 1 282 ? 5.741 -6.913 -5.789 1.00 89.75 282 ASN A N 1
ATOM 2166 C CA . ASN A 1 282 ? 7.173 -6.936 -6.032 1.00 89.75 282 ASN A CA 1
ATOM 2167 C C . ASN A 1 282 ? 7.914 -7.740 -4.954 1.00 89.75 282 ASN A C 1
ATOM 2169 O O . ASN A 1 282 ? 8.612 -8.690 -5.300 1.00 89.75 282 ASN A O 1
ATOM 2173 N N . ASP A 1 283 ? 7.680 -7.447 -3.673 1.00 91.19 283 ASP A N 1
ATOM 2174 C CA . ASP A 1 283 ? 8.273 -8.155 -2.534 1.00 91.19 283 ASP A CA 1
ATOM 2175 C C . ASP A 1 283 ? 8.004 -9.672 -2.604 1.00 91.19 283 ASP A C 1
ATOM 2177 O O . ASP A 1 283 ? 8.934 -10.472 -2.486 1.00 91.19 283 ASP A O 1
ATOM 2181 N N . LYS A 1 284 ? 6.765 -10.108 -2.885 1.00 91.25 284 LYS A N 1
ATOM 2182 C CA . LYS A 1 284 ? 6.449 -11.544 -3.053 1.00 91.25 284 LYS A CA 1
ATOM 2183 C C . LYS A 1 284 ? 7.120 -12.159 -4.287 1.00 91.25 284 LYS A C 1
ATOM 2185 O O . LYS A 1 284 ? 7.526 -13.323 -4.247 1.00 91.25 284 LYS A O 1
ATOM 2190 N N . LEU A 1 285 ? 7.264 -11.406 -5.381 1.00 88.62 285 LEU A N 1
ATOM 2191 C CA . LEU A 1 285 ? 7.980 -11.864 -6.575 1.00 88.62 285 LEU A CA 1
ATOM 2192 C C . LEU A 1 285 ? 9.490 -11.999 -6.319 1.00 88.62 285 LEU A C 1
ATOM 2194 O O . LEU A 1 285 ? 10.096 -12.948 -6.817 1.00 88.62 285 LEU A O 1
ATOM 2198 N N . GLN A 1 286 ? 10.087 -11.096 -5.536 1.00 84.44 286 GLN A N 1
ATOM 2199 C CA . GLN A 1 286 ? 11.483 -11.185 -5.109 1.00 84.44 286 GLN A CA 1
ATOM 2200 C C . GLN A 1 286 ? 11.697 -12.377 -4.166 1.00 84.44 286 GLN A C 1
ATOM 2202 O O . GLN A 1 286 ? 12.547 -13.220 -4.448 1.00 84.44 286 GLN A O 1
ATOM 2207 N N . GLN A 1 287 ? 10.856 -12.534 -3.136 1.00 87.50 287 GLN A N 1
ATOM 2208 C CA . GLN A 1 287 ? 10.893 -13.682 -2.216 1.00 87.50 287 GLN A CA 1
ATOM 2209 C C . GLN A 1 287 ? 10.832 -15.027 -2.957 1.00 87.50 287 GLN A C 1
ATOM 2211 O O . GLN A 1 287 ? 11.557 -15.956 -2.610 1.00 87.50 287 GLN A O 1
ATOM 2216 N N . LYS A 1 288 ? 10.019 -15.134 -4.020 1.00 86.50 288 LYS A N 1
ATOM 2217 C CA . LYS A 1 288 ? 9.935 -16.350 -4.848 1.00 86.50 288 LYS A CA 1
ATOM 2218 C C . LYS A 1 288 ? 11.195 -16.619 -5.685 1.00 86.50 288 LYS A C 1
ATOM 2220 O O . LYS A 1 288 ? 11.469 -17.778 -5.988 1.00 86.50 288 LYS A O 1
ATOM 2225 N N . LYS A 1 289 ? 11.927 -15.582 -6.102 1.00 83.62 289 LYS A N 1
ATOM 2226 C CA . LYS A 1 289 ? 13.170 -15.725 -6.883 1.00 83.62 289 LYS A CA 1
ATOM 2227 C C . LYS A 1 289 ? 14.372 -16.124 -6.019 1.00 83.62 289 LYS A C 1
ATOM 2229 O O . LYS A 1 289 ? 15.313 -16.699 -6.555 1.00 83.62 289 LYS A O 1
ATOM 2234 N N . GLY A 1 290 ? 14.311 -15.862 -4.713 1.00 70.81 290 GLY A N 1
ATOM 2235 C CA . GLY A 1 290 ? 15.431 -16.039 -3.793 1.00 70.81 290 GLY A CA 1
ATOM 2236 C C . GLY A 1 290 ? 16.448 -14.895 -3.881 1.00 70.81 290 GLY A C 1
ATOM 2237 O O . GLY A 1 290 ? 16.491 -14.154 -4.863 1.00 70.81 290 GLY A O 1
ATOM 2238 N N . GLY A 1 291 ? 17.256 -14.760 -2.828 1.00 71.88 291 GLY A N 1
ATOM 2239 C CA . GLY A 1 291 ? 18.216 -13.669 -2.640 1.00 71.88 291 GLY A CA 1
ATOM 2240 C C . GLY A 1 291 ? 17.860 -12.781 -1.446 1.00 71.88 291 GLY A C 1
ATOM 2241 O O . GLY A 1 291 ? 16.686 -12.620 -1.111 1.00 71.88 291 GLY A O 1
ATOM 2242 N N . ASP A 1 292 ? 18.882 -12.217 -0.801 1.00 69.06 292 ASP A N 1
ATOM 2243 C CA . ASP A 1 292 ? 18.718 -11.235 0.272 1.00 69.06 292 ASP A CA 1
ATOM 2244 C C . ASP A 1 292 ? 18.536 -9.847 -0.351 1.00 69.06 292 ASP A C 1
ATOM 2246 O O . ASP A 1 292 ? 19.497 -9.189 -0.751 1.00 69.06 292 ASP A O 1
ATOM 2250 N N . ARG A 1 293 ? 17.277 -9.446 -0.540 1.00 73.38 293 ARG A N 1
ATOM 2251 C CA . ARG A 1 293 ? 16.910 -8.162 -1.146 1.00 73.38 293 ARG A CA 1
ATOM 2252 C C . ARG A 1 293 ? 15.999 -7.373 -0.207 1.00 73.38 293 ARG A C 1
ATOM 2254 O O . ARG A 1 293 ? 15.133 -7.972 0.437 1.00 73.38 293 ARG A O 1
ATOM 2261 N N . PRO A 1 294 ? 16.157 -6.039 -0.129 1.00 78.12 294 PRO A N 1
ATOM 2262 C CA . PRO A 1 294 ? 15.343 -5.211 0.749 1.00 78.12 294 PRO A CA 1
ATOM 2263 C C . PRO A 1 294 ? 13.863 -5.285 0.357 1.00 78.12 294 PRO A C 1
ATOM 2265 O O . PRO A 1 294 ? 13.495 -5.013 -0.784 1.00 78.12 294 PRO A O 1
ATOM 2268 N N . LEU A 1 295 ? 13.019 -5.628 1.331 1.00 86.19 295 LEU A N 1
ATOM 2269 C CA . LEU A 1 295 ? 11.562 -5.624 1.200 1.00 86.19 295 LEU A CA 1
ATOM 2270 C C . LEU A 1 295 ? 11.033 -4.215 1.490 1.00 86.19 295 LEU A C 1
ATOM 2272 O O . LEU A 1 295 ? 11.329 -3.639 2.543 1.00 86.19 295 LEU A O 1
ATOM 2276 N N . TYR A 1 296 ? 10.259 -3.644 0.568 1.00 89.38 296 TYR A N 1
ATOM 2277 C CA . TYR A 1 296 ? 9.822 -2.245 0.657 1.00 89.38 296 TYR A CA 1
ATOM 2278 C C . TYR A 1 296 ? 8.388 -2.086 1.163 1.00 89.38 296 TYR A C 1
ATOM 2280 O O . TYR A 1 296 ? 8.068 -1.030 1.716 1.00 89.38 296 TYR A O 1
ATOM 2288 N N . TYR A 1 297 ? 7.536 -3.110 1.040 1.00 94.12 297 TYR A N 1
ATOM 2289 C CA . TYR A 1 297 ? 6.116 -3.026 1.384 1.00 94.12 297 TYR A CA 1
ATOM 2290 C C . TYR A 1 297 ? 5.885 -2.559 2.823 1.00 94.12 297 TYR A C 1
ATOM 2292 O O . TYR A 1 297 ? 5.177 -1.577 3.048 1.00 94.12 297 TYR A O 1
ATOM 2300 N N . GLU A 1 298 ? 6.505 -3.224 3.804 1.00 92.94 298 GLU A N 1
ATOM 2301 C CA . GLU A 1 298 ? 6.318 -2.881 5.217 1.00 92.94 298 GLU A CA 1
ATOM 2302 C C . GLU A 1 298 ? 6.844 -1.474 5.526 1.00 92.94 298 GLU A C 1
ATOM 2304 O O . GLU A 1 298 ? 6.161 -0.694 6.190 1.00 92.94 298 GLU A O 1
ATOM 2309 N N . LYS A 1 299 ? 8.011 -1.108 4.981 1.00 93.19 299 LYS A N 1
ATOM 2310 C CA . LYS A 1 299 ? 8.613 0.220 5.161 1.00 93.19 299 LYS A CA 1
ATOM 2311 C C . LYS A 1 299 ? 7.715 1.328 4.600 1.00 93.19 299 LYS A C 1
ATOM 2313 O O . LYS A 1 299 ? 7.484 2.325 5.283 1.00 93.19 299 LYS A O 1
ATOM 2318 N N . CYS A 1 300 ? 7.184 1.156 3.388 1.00 94.62 300 CYS A N 1
ATOM 2319 C CA . CYS A 1 300 ? 6.270 2.118 2.772 1.00 94.62 300 CYS A CA 1
ATOM 2320 C C . CYS A 1 300 ? 4.912 2.166 3.489 1.00 94.62 300 CYS A C 1
ATOM 2322 O O . CYS A 1 300 ? 4.379 3.254 3.700 1.00 94.62 300 CYS A O 1
ATOM 2324 N N . CYS A 1 301 ? 4.368 1.021 3.916 1.00 95.88 301 CYS A N 1
ATOM 2325 C CA . CYS A 1 301 ? 3.091 0.951 4.627 1.00 95.88 301 CYS A CA 1
ATOM 2326 C C . CYS A 1 301 ? 3.164 1.637 6.003 1.00 95.88 301 CYS A C 1
ATOM 2328 O O . CYS A 1 301 ? 2.293 2.443 6.333 1.00 95.88 301 CYS A O 1
ATOM 2330 N N . LEU A 1 302 ? 4.237 1.390 6.767 1.00 95.44 302 LEU A N 1
ATOM 2331 C CA . LEU A 1 302 ? 4.485 2.055 8.050 1.00 95.44 302 LEU A CA 1
ATOM 2332 C C . LEU A 1 302 ? 4.718 3.561 7.877 1.00 95.44 302 LEU A C 1
ATOM 2334 O O . LEU A 1 302 ? 4.119 4.351 8.599 1.00 95.44 302 LEU A O 1
ATOM 2338 N N . ARG A 1 303 ? 5.510 3.979 6.881 1.00 96.00 303 ARG A N 1
ATOM 2339 C CA . ARG A 1 303 ? 5.717 5.405 6.581 1.00 96.00 303 ARG A CA 1
ATOM 2340 C C . ARG A 1 303 ? 4.406 6.115 6.224 1.00 96.00 303 ARG A C 1
ATOM 2342 O O . ARG A 1 303 ? 4.184 7.232 6.676 1.00 96.00 303 ARG A O 1
ATOM 2349 N N . LEU A 1 304 ? 3.542 5.480 5.427 1.00 96.62 304 LEU A N 1
ATOM 2350 C CA . LEU A 1 304 ? 2.239 6.041 5.064 1.00 96.62 304 LEU A CA 1
ATOM 2351 C C . LEU A 1 304 ? 1.312 6.169 6.276 1.00 96.62 304 LEU A C 1
ATOM 2353 O O . LEU A 1 304 ? 0.747 7.244 6.466 1.00 96.62 304 LEU A O 1
ATOM 2357 N N . ILE A 1 305 ? 1.176 5.121 7.103 1.00 95.62 305 ILE A N 1
ATOM 2358 C CA . ILE A 1 305 ? 0.295 5.188 8.278 1.00 95.62 305 ILE A CA 1
ATOM 2359 C C . ILE A 1 305 ? 0.796 6.239 9.278 1.00 95.62 305 ILE A C 1
ATOM 2361 O O . ILE A 1 305 ? 0.013 7.072 9.721 1.00 95.62 305 ILE A O 1
ATOM 2365 N N . ASP A 1 306 ? 2.102 6.274 9.560 1.00 95.69 306 ASP A N 1
ATOM 2366 C CA . ASP A 1 306 ? 2.705 7.261 10.462 1.00 95.69 306 ASP A CA 1
ATOM 2367 C C . ASP A 1 306 ? 2.523 8.697 9.947 1.00 95.69 306 ASP A C 1
ATOM 2369 O O . ASP A 1 306 ? 2.346 9.617 10.744 1.00 95.69 306 ASP A O 1
ATOM 2373 N N . GLY A 1 307 ? 2.524 8.882 8.622 1.00 95.69 307 GLY A N 1
ATOM 2374 C CA . GLY A 1 307 ? 2.296 10.171 7.976 1.00 95.69 307 GLY A CA 1
ATOM 2375 C C . GLY A 1 307 ? 0.872 10.704 8.149 1.00 95.69 307 GLY A C 1
ATOM 2376 O O . GLY A 1 307 ? 0.714 11.881 8.461 1.00 95.69 307 GLY A O 1
ATOM 2377 N N . PHE A 1 308 ? -0.168 9.873 7.982 1.00 95.38 308 PHE A N 1
ATOM 2378 C CA . PHE A 1 308 ? -1.560 10.351 8.044 1.00 95.38 308 PHE A CA 1
ATOM 2379 C C . PHE A 1 308 ? -2.256 10.192 9.405 1.00 95.38 308 PHE A C 1
ATOM 2381 O O . PHE A 1 308 ? -3.212 10.926 9.656 1.00 95.38 308 PHE A O 1
ATOM 2388 N N . LEU A 1 309 ? -1.813 9.282 10.289 1.00 94.19 309 LEU A N 1
ATOM 2389 C CA . LEU A 1 309 ? -2.438 9.061 11.610 1.00 94.19 309 LEU A CA 1
ATOM 2390 C C . LEU A 1 309 ? -2.645 10.360 12.421 1.00 94.19 309 LEU A C 1
ATOM 2392 O O . LEU A 1 309 ? -3.755 10.536 12.923 1.00 94.19 309 LEU A O 1
ATOM 2396 N N . PRO A 1 310 ? -1.671 11.296 12.520 1.00 94.00 310 PRO A N 1
ATOM 2397 C CA . PRO A 1 310 ? -1.835 12.535 13.293 1.00 94.00 310 PRO A CA 1
ATOM 2398 C C . PRO A 1 310 ? -2.885 13.508 12.735 1.00 94.00 310 PRO A C 1
ATOM 2400 O O . PRO A 1 310 ? -3.260 14.459 13.414 1.00 94.00 310 PRO A O 1
ATOM 2403 N N . TYR A 1 311 ? -3.341 13.297 11.496 1.00 94.12 311 TYR A N 1
ATOM 2404 C CA . TYR A 1 311 ? -4.265 14.180 10.778 1.00 94.12 311 TYR A CA 1
ATOM 2405 C C . TYR A 1 311 ? -5.652 13.553 10.568 1.00 94.12 311 TYR A C 1
ATOM 2407 O O . TYR A 1 311 ? -6.471 14.102 9.819 1.00 94.12 311 TYR A O 1
ATOM 2415 N N . LEU A 1 312 ? -5.923 12.401 11.191 1.00 93.81 312 LEU A N 1
ATOM 2416 C CA . LEU A 1 312 ? -7.230 11.748 11.165 1.00 93.81 312 LEU A CA 1
ATOM 2417 C C . LEU A 1 312 ? -8.232 12.464 12.071 1.00 93.81 312 LEU A C 1
ATOM 2419 O O . LEU A 1 312 ? -7.950 12.799 13.215 1.00 93.81 312 LEU A O 1
ATOM 2423 N N . HIS A 1 313 ? -9.446 12.625 11.562 1.00 92.31 313 HIS A N 1
ATOM 2424 C CA . HIS A 1 313 ? -10.606 13.052 12.326 1.00 92.31 313 HIS A CA 1
ATOM 2425 C C . HIS A 1 313 ? -11.410 11.813 12.767 1.00 92.31 313 HIS A C 1
ATOM 2427 O O . HIS A 1 313 ? -11.532 10.874 11.977 1.00 92.31 313 HIS A O 1
ATOM 2433 N N . PRO A 1 314 ? -12.056 11.790 13.950 1.00 91.12 314 PRO A N 1
ATOM 2434 C CA . PRO A 1 314 ? -12.828 10.633 14.436 1.00 91.12 314 PRO A CA 1
ATOM 2435 C C . PRO A 1 314 ? -13.937 10.109 13.506 1.00 91.12 314 PRO A C 1
ATOM 2437 O O . PRO A 1 314 ? -14.411 8.987 13.671 1.00 91.12 314 PRO A O 1
ATOM 2440 N N . GLN A 1 315 ? -14.368 10.915 12.531 1.00 89.88 315 GLN A N 1
ATOM 2441 C CA . GLN A 1 315 ? -15.387 10.557 11.536 1.00 89.88 315 GLN A CA 1
ATOM 2442 C C . GLN A 1 315 ? -14.803 10.042 10.202 1.00 89.88 315 GLN A C 1
ATOM 2444 O O . GLN A 1 315 ? -15.564 9.618 9.327 1.00 89.88 315 GLN A O 1
ATOM 2449 N N . ASP A 1 316 ? -13.479 10.082 10.010 1.00 91.69 316 ASP A N 1
ATOM 2450 C CA . ASP A 1 316 ? -12.836 9.663 8.763 1.00 91.69 316 ASP A CA 1
ATOM 2451 C C . ASP A 1 316 ? -12.918 8.151 8.560 1.00 91.69 316 ASP A C 1
ATOM 2453 O O . ASP A 1 316 ? -12.353 7.364 9.310 1.00 91.69 316 ASP A O 1
ATOM 2457 N N . LYS A 1 317 ? -13.499 7.726 7.439 1.00 92.06 317 LYS A N 1
ATOM 2458 C CA . LYS A 1 317 ? -13.498 6.308 7.032 1.00 92.06 317 LYS A CA 1
ATOM 2459 C C . LYS A 1 317 ? -12.172 5.861 6.405 1.00 92.06 317 LYS A C 1
ATOM 2461 O O . LYS A 1 317 ? -12.029 4.696 6.044 1.00 92.06 317 LYS A O 1
ATOM 2466 N N . VAL A 1 318 ? -11.214 6.778 6.254 1.00 94.62 318 VAL A N 1
ATOM 2467 C CA . VAL A 1 318 ? -9.957 6.561 5.522 1.00 94.62 318 VAL A CA 1
ATOM 2468 C C . VAL A 1 318 ? -9.071 5.524 6.209 1.00 94.62 318 VAL A C 1
ATOM 2470 O O . VAL A 1 318 ? -8.535 4.664 5.519 1.00 94.62 318 VAL A O 1
ATOM 2473 N N . LEU A 1 319 ? -8.998 5.513 7.548 1.00 95.19 319 LEU A N 1
ATOM 2474 C CA . LEU A 1 319 ? -8.256 4.483 8.285 1.00 95.19 319 LEU A CA 1
ATOM 2475 C C . LEU A 1 319 ? -8.854 3.086 8.066 1.00 95.19 319 LEU A C 1
ATOM 2477 O O . LEU A 1 319 ? -8.133 2.157 7.706 1.00 95.19 319 LEU A O 1
ATOM 2481 N N . THR A 1 320 ? -10.174 2.938 8.236 1.00 94.38 320 THR A N 1
ATOM 2482 C CA . THR A 1 320 ? -10.873 1.666 7.989 1.00 94.38 320 THR A CA 1
ATOM 2483 C C . THR A 1 320 ? -10.637 1.188 6.560 1.00 94.38 320 THR A C 1
ATOM 2485 O O . THR A 1 320 ? -10.299 0.026 6.345 1.00 94.38 320 THR A O 1
ATOM 2488 N N . ARG A 1 321 ? -10.769 2.106 5.594 1.00 94.31 321 ARG A N 1
ATOM 2489 C CA . ARG A 1 321 ? -10.575 1.844 4.170 1.00 94.31 321 ARG A CA 1
ATOM 2490 C C . ARG A 1 321 ? -9.156 1.358 3.879 1.00 94.31 321 ARG A C 1
ATOM 2492 O O . ARG A 1 321 ? -9.002 0.256 3.362 1.00 94.31 321 ARG A O 1
ATOM 2499 N N . PHE A 1 322 ? -8.143 2.120 4.292 1.00 95.88 322 PHE A N 1
ATOM 2500 C CA . PHE A 1 322 ? -6.728 1.783 4.132 1.00 95.88 322 PHE A CA 1
ATOM 2501 C C . PHE A 1 322 ? -6.413 0.392 4.684 1.00 95.88 322 PHE A C 1
ATOM 2503 O O . PHE A 1 322 ? -5.979 -0.478 3.935 1.00 95.88 322 PHE A O 1
ATOM 2510 N N . LEU A 1 323 ? -6.724 0.143 5.961 1.00 95.12 323 LEU A N 1
ATOM 2511 C CA . LEU A 1 323 ? -6.480 -1.154 6.597 1.00 95.12 323 LEU A CA 1
ATOM 2512 C C . LEU A 1 323 ? -7.242 -2.294 5.898 1.00 95.12 323 LEU A C 1
ATOM 2514 O O . LEU A 1 323 ? -6.759 -3.423 5.846 1.00 95.12 323 LEU A O 1
ATOM 2518 N N . SER A 1 324 ? -8.428 -2.033 5.346 1.00 93.19 324 SER A N 1
ATOM 2519 C CA . SER A 1 324 ? -9.187 -3.059 4.629 1.00 93.19 324 SER A CA 1
ATOM 2520 C C . SER A 1 324 ? -8.655 -3.384 3.231 1.00 93.19 324 SER A C 1
ATOM 2522 O O . SER A 1 324 ? -8.737 -4.545 2.833 1.00 93.19 324 SER A O 1
ATOM 2524 N N . GLU A 1 325 ? -8.110 -2.398 2.514 1.00 94.06 325 GLU A N 1
ATOM 2525 C CA . GLU A 1 325 ? -7.752 -2.508 1.092 1.00 94.06 325 GLU A CA 1
ATOM 2526 C C . GLU A 1 325 ? -6.269 -2.855 0.848 1.00 94.06 325 GLU A C 1
ATOM 2528 O O . GLU A 1 325 ? -5.954 -3.417 -0.199 1.00 94.06 325 GLU A O 1
ATOM 2533 N N . ILE A 1 326 ? -5.357 -2.599 1.799 1.00 94.81 326 ILE A N 1
ATOM 2534 C CA . ILE A 1 326 ? -3.943 -3.019 1.681 1.00 94.81 326 ILE A CA 1
ATOM 2535 C C . ILE A 1 326 ? -3.792 -4.554 1.630 1.00 94.81 326 ILE A C 1
ATOM 2537 O O . ILE A 1 326 ? -4.561 -5.271 2.273 1.00 94.81 326 ILE A O 1
ATOM 2541 N N . PRO A 1 327 ? -2.796 -5.113 0.922 1.00 92.38 327 PRO A N 1
ATOM 2542 C CA . PRO A 1 327 ? -2.716 -6.558 0.703 1.00 92.38 327 PRO A CA 1
ATOM 2543 C C . PRO A 1 327 ? -2.445 -7.361 1.987 1.00 92.38 327 PRO A C 1
ATOM 2545 O O . PRO A 1 327 ? -3.145 -8.343 2.237 1.00 92.38 327 PRO A O 1
ATOM 2548 N N . GLU A 1 328 ? -1.513 -6.931 2.843 1.00 92.00 328 GLU A N 1
ATOM 2549 C CA . GLU A 1 328 ? -1.066 -7.679 4.033 1.00 92.00 328 GLU A CA 1
ATOM 2550 C C . GLU A 1 328 ? -0.981 -6.783 5.284 1.00 92.00 328 GLU A C 1
ATOM 2552 O O . GLU A 1 328 ? -0.516 -5.647 5.215 1.00 92.00 328 GLU A O 1
ATOM 2557 N N . LEU A 1 329 ? -1.454 -7.278 6.433 1.00 92.50 329 LEU A N 1
ATOM 2558 C CA . LEU A 1 329 ? -1.476 -6.541 7.704 1.00 92.50 329 LEU A CA 1
ATOM 2559 C C . LEU A 1 329 ? -0.478 -7.135 8.695 1.00 92.50 329 LEU A C 1
ATOM 2561 O O . LEU A 1 329 ? -0.651 -8.261 9.161 1.00 92.50 329 LEU A O 1
ATOM 2565 N N . ASN A 1 330 ? 0.514 -6.334 9.077 1.00 87.81 330 ASN A N 1
ATOM 2566 C CA . ASN A 1 330 ? 1.544 -6.726 10.034 1.00 87.81 330 ASN A CA 1
ATOM 2567 C C . ASN A 1 330 ? 1.196 -6.255 11.453 1.00 87.81 330 ASN A C 1
ATOM 2569 O O . ASN A 1 330 ? 0.563 -5.213 11.644 1.00 87.81 330 ASN A O 1
ATOM 2573 N N . LYS A 1 331 ? 1.704 -6.966 12.471 1.00 91.25 331 LYS A N 1
ATOM 2574 C CA . LYS A 1 331 ? 1.582 -6.560 13.887 1.00 91.25 331 LYS A CA 1
ATOM 2575 C C . LYS A 1 331 ? 2.129 -5.148 14.138 1.00 91.25 331 LYS A C 1
ATOM 2577 O O . LYS A 1 331 ? 1.547 -4.397 14.914 1.00 91.25 331 LYS A O 1
ATOM 2582 N N . ASN A 1 332 ? 3.189 -4.759 13.424 1.00 93.25 332 ASN A N 1
ATOM 2583 C CA . ASN A 1 332 ? 3.762 -3.412 13.475 1.00 93.25 332 ASN A CA 1
ATOM 2584 C C . ASN A 1 332 ? 2.750 -2.327 13.072 1.00 93.25 332 ASN A C 1
ATOM 2586 O O . ASN A 1 332 ? 2.698 -1.278 13.710 1.00 93.25 332 ASN A O 1
ATOM 2590 N N . LEU A 1 333 ? 1.907 -2.596 12.069 1.00 93.38 333 LEU A N 1
ATOM 2591 C CA . LEU A 1 333 ? 0.875 -1.668 11.605 1.00 93.38 333 LEU A CA 1
ATOM 2592 C C . LEU A 1 333 ? -0.248 -1.523 12.640 1.00 93.38 333 LEU A C 1
ATOM 2594 O O . LEU A 1 333 ? -0.639 -0.411 12.990 1.00 93.38 333 LEU A O 1
ATOM 2598 N N . LEU A 1 334 ? -0.717 -2.647 13.191 1.00 94.75 334 LEU A N 1
ATOM 2599 C CA . LEU A 1 334 ? -1.735 -2.660 14.247 1.00 94.75 334 LEU A CA 1
ATOM 2600 C C . LEU A 1 334 ? -1.233 -2.007 15.546 1.00 94.75 334 LEU A C 1
ATOM 2602 O O . LEU A 1 334 ? -2.003 -1.338 16.228 1.00 94.75 334 LEU A O 1
ATOM 2606 N N . SER A 1 335 ? 0.067 -2.097 15.838 1.00 95.19 335 SER A N 1
ATOM 2607 C CA . SER A 1 335 ? 0.707 -1.367 16.940 1.00 95.19 335 SER A CA 1
ATOM 2608 C C . SER A 1 335 ? 0.608 0.158 16.770 1.00 95.19 335 SER A C 1
ATOM 2610 O O . SER A 1 335 ? 0.348 0.862 17.746 1.00 95.19 335 SER A O 1
ATOM 2612 N N . ARG A 1 336 ? 0.704 0.692 15.539 1.00 95.00 336 ARG A N 1
ATOM 2613 C CA . ARG A 1 336 ? 0.469 2.130 15.278 1.00 95.00 336 ARG A CA 1
ATOM 2614 C C . ARG A 1 336 ? -0.998 2.519 15.478 1.00 95.00 336 ARG A C 1
ATOM 2616 O O . ARG A 1 336 ? -1.276 3.544 16.095 1.00 95.00 336 ARG A O 1
ATOM 2623 N N . VAL A 1 337 ? -1.934 1.661 15.061 1.00 94.69 337 VAL A N 1
ATOM 2624 C CA . VAL A 1 337 ? -3.377 1.844 15.328 1.00 94.69 337 VAL A CA 1
ATOM 2625 C C . VAL A 1 337 ? -3.675 1.819 16.835 1.00 94.69 337 VAL A C 1
ATOM 2627 O O . VAL A 1 337 ? -4.444 2.652 17.314 1.00 94.69 337 VAL A O 1
ATOM 2630 N N . LYS A 1 338 ? -3.029 0.931 17.606 1.00 95.06 338 LYS A N 1
ATOM 2631 C CA . LYS A 1 338 ? -3.109 0.937 19.075 1.00 95.06 338 LYS A CA 1
ATOM 2632 C C . LYS A 1 338 ? -2.543 2.229 19.664 1.00 95.06 338 LYS A C 1
ATOM 2634 O O . LYS A 1 338 ? -3.182 2.831 20.516 1.00 95.06 338 LYS A O 1
ATOM 2639 N N . HIS A 1 339 ? -1.375 2.677 19.203 1.00 94.06 339 HIS A N 1
ATOM 2640 C CA . HIS A 1 339 ? -0.733 3.898 19.701 1.00 94.06 339 HIS A CA 1
ATOM 2641 C C . HIS A 1 339 ? -1.623 5.137 19.529 1.00 94.06 339 HIS A C 1
ATOM 2643 O O . HIS A 1 339 ? -1.659 5.991 20.412 1.00 94.06 339 HIS A O 1
ATOM 2649 N N . MET A 1 340 ? -2.381 5.209 18.430 1.00 93.25 340 MET A N 1
ATOM 2650 C CA . MET A 1 340 ? -3.348 6.280 18.176 1.00 93.25 340 MET A CA 1
ATOM 2651 C C . MET A 1 340 ? -4.452 6.358 19.252 1.00 93.25 340 MET A C 1
ATOM 2653 O O . MET A 1 340 ? -4.929 7.446 19.547 1.00 93.25 340 MET A O 1
ATOM 2657 N N . CYS A 1 341 ? -4.807 5.247 19.913 1.00 93.50 341 CYS A N 1
ATOM 2658 C CA . CYS A 1 341 ? -5.819 5.213 20.983 1.00 93.50 341 CYS A CA 1
ATOM 2659 C C . CYS A 1 341 ? -5.413 5.966 22.268 1.00 93.50 341 CYS A C 1
ATOM 2661 O O . CYS A 1 341 ? -6.195 6.013 23.212 1.00 93.50 341 CYS A O 1
ATOM 2663 N N . ARG A 1 342 ? -4.211 6.559 22.313 1.00 92.06 342 ARG A N 1
ATOM 2664 C CA . ARG A 1 342 ? -3.794 7.510 23.358 1.00 92.06 342 ARG A CA 1
ATOM 2665 C C . ARG A 1 342 ? -4.549 8.837 23.301 1.00 92.06 342 ARG A C 1
ATOM 2667 O O . ARG A 1 342 ? -4.589 9.531 24.310 1.00 92.06 342 ARG A O 1
ATOM 2674 N N . ASP A 1 343 ? -5.118 9.183 22.148 1.00 92.50 343 ASP A N 1
ATOM 2675 C CA . ASP A 1 343 ? -6.099 10.260 22.029 1.00 92.50 343 ASP A CA 1
ATOM 2676 C C . ASP A 1 343 ? -7.520 9.666 22.161 1.00 92.50 343 ASP A C 1
ATOM 2678 O O . ASP A 1 343 ? -7.934 8.891 21.286 1.00 92.50 343 ASP A O 1
ATOM 2682 N N . PRO A 1 344 ? -8.283 10.046 23.210 1.00 91.06 344 PRO A N 1
ATOM 2683 C CA . PRO A 1 344 ? -9.678 9.651 23.420 1.00 91.06 344 PRO A CA 1
ATOM 2684 C C . PRO A 1 344 ? -10.569 9.773 22.181 1.00 91.06 344 PRO A C 1
ATOM 2686 O O . PRO A 1 344 ? -11.435 8.929 21.930 1.00 91.06 344 PRO A O 1
ATOM 2689 N N . SER A 1 345 ? -10.363 10.827 21.385 1.00 91.69 345 SER A N 1
ATOM 2690 C CA . SER A 1 345 ? -11.260 11.207 20.294 1.00 91.69 345 SER A CA 1
ATOM 2691 C C . SER A 1 345 ? -11.303 10.156 19.180 1.00 91.69 345 SER A C 1
ATOM 2693 O O . SER A 1 345 ? -12.354 9.910 18.586 1.00 91.69 345 SER A O 1
ATOM 2695 N N . VAL A 1 346 ? -10.181 9.476 18.934 1.00 93.00 346 VAL A N 1
ATOM 2696 C CA . VAL A 1 346 ? -9.984 8.527 17.828 1.00 93.00 346 VAL A CA 1
ATOM 2697 C C . VAL A 1 346 ? -10.069 7.056 18.253 1.00 93.00 346 VAL A C 1
ATOM 2699 O O . VAL A 1 346 ? -10.089 6.177 17.387 1.00 93.00 346 VAL A O 1
ATOM 2702 N N . VAL A 1 347 ? -10.233 6.757 19.551 1.00 94.06 347 VAL A N 1
ATOM 2703 C CA . VAL A 1 347 ? -10.463 5.387 20.069 1.00 94.06 347 VAL A CA 1
ATOM 2704 C C . VAL A 1 347 ? -11.648 4.713 19.368 1.00 94.06 347 VAL A C 1
ATOM 2706 O O . VAL A 1 347 ? -11.573 3.543 18.978 1.00 94.06 347 VAL A O 1
ATOM 2709 N N . GLN A 1 348 ? -12.742 5.452 19.144 1.00 93.00 348 GLN A N 1
ATOM 2710 C CA . GLN A 1 348 ? -13.921 4.924 18.452 1.00 93.00 348 GLN A CA 1
ATOM 2711 C C . GLN A 1 348 ? -13.612 4.550 16.991 1.00 93.00 348 GLN A C 1
ATOM 2713 O O . GLN A 1 348 ? -14.063 3.505 16.510 1.00 93.00 348 GLN A O 1
ATOM 2718 N N . LEU A 1 349 ? -12.815 5.363 16.292 1.00 94.44 349 LEU A N 1
ATOM 2719 C CA . LEU A 1 349 ? -12.391 5.106 14.914 1.00 94.44 349 LEU A CA 1
ATOM 2720 C C . LEU A 1 349 ? -11.447 3.896 14.826 1.00 94.44 349 LEU A C 1
ATOM 2722 O O . LEU A 1 349 ? -11.620 3.036 13.958 1.00 94.44 349 LEU A O 1
ATOM 2726 N N . ALA A 1 350 ? -10.484 3.783 15.742 1.00 95.38 350 ALA A N 1
ATOM 2727 C CA . ALA A 1 350 ? -9.576 2.640 15.808 1.00 95.38 350 ALA A CA 1
ATOM 2728 C C . ALA A 1 350 ? -10.342 1.324 16.026 1.00 95.38 350 ALA A C 1
ATOM 2730 O O . ALA A 1 350 ? -10.218 0.386 15.237 1.00 95.38 350 ALA A O 1
ATOM 2731 N N . LEU A 1 351 ? -11.201 1.270 17.048 1.00 95.25 351 LEU A N 1
ATOM 2732 C CA . LEU A 1 351 ? -11.971 0.073 17.389 1.00 95.25 351 LEU A CA 1
ATOM 2733 C C . LEU A 1 351 ? -12.989 -0.328 16.311 1.00 95.25 351 LEU A C 1
ATOM 2735 O O . LEU A 1 351 ? -13.149 -1.519 16.043 1.00 95.25 351 LEU A O 1
ATOM 2739 N N . THR A 1 352 ? -13.669 0.629 15.668 1.00 94.75 352 THR A N 1
ATOM 2740 C CA . THR A 1 352 ? -14.574 0.315 14.543 1.00 94.75 352 THR A CA 1
ATOM 2741 C C . THR A 1 352 ? -13.808 -0.177 13.314 1.00 94.75 352 THR A C 1
ATOM 2743 O O . THR A 1 352 ? -14.257 -1.119 12.658 1.00 94.75 352 THR A O 1
ATOM 2746 N N . SER A 1 353 ? -12.616 0.370 13.050 1.00 95.38 353 SER A N 1
ATOM 2747 C CA . SER A 1 353 ? -11.725 -0.119 11.991 1.00 95.38 353 SER A CA 1
ATOM 2748 C C . SER A 1 353 ? -11.242 -1.549 12.261 1.00 95.38 353 SER A C 1
ATOM 2750 O O . SER A 1 353 ? -11.307 -2.396 11.372 1.00 95.38 353 SER A O 1
ATOM 2752 N N . LEU A 1 354 ? -10.830 -1.857 13.495 1.00 95.44 354 LEU A N 1
ATOM 2753 C CA . LEU A 1 354 ? -10.429 -3.210 13.900 1.00 95.44 354 LEU A CA 1
ATOM 2754 C C . LEU A 1 354 ? -11.599 -4.204 13.818 1.00 95.44 354 LEU A C 1
ATOM 2756 O O . LEU A 1 354 ? -11.421 -5.310 13.307 1.00 95.44 354 LEU A O 1
ATOM 2760 N N . LEU A 1 355 ? -12.811 -3.812 14.232 1.00 94.12 355 LEU A N 1
ATOM 2761 C CA . LEU A 1 355 ? -14.010 -4.642 14.065 1.00 94.12 355 LEU A CA 1
ATOM 2762 C C . LEU A 1 355 ? -14.282 -4.964 12.587 1.00 94.12 355 LEU A C 1
ATOM 2764 O O . LEU A 1 355 ? -14.644 -6.097 12.265 1.00 94.12 355 LEU A O 1
ATOM 2768 N N . TYR A 1 356 ? -14.097 -3.994 11.686 1.00 94.75 356 TYR A N 1
ATOM 2769 C CA . TYR A 1 356 ? -14.259 -4.225 10.252 1.00 94.75 356 TYR A CA 1
ATOM 2770 C C . TYR A 1 356 ? -13.279 -5.293 9.743 1.00 94.75 356 TYR A C 1
ATOM 2772 O O . TYR A 1 356 ? -13.693 -6.193 9.014 1.00 94.75 356 TYR A O 1
ATOM 2780 N N . LEU A 1 357 ? -12.012 -5.267 10.179 1.00 94.00 357 LEU A N 1
ATOM 2781 C CA . LEU A 1 357 ? -11.035 -6.316 9.851 1.00 94.00 357 LEU A CA 1
ATOM 2782 C C . LEU A 1 357 ? -11.467 -7.692 10.379 1.00 94.00 357 LEU A C 1
ATOM 2784 O O . LEU A 1 357 ? -11.444 -8.665 9.628 1.00 94.00 357 LEU A O 1
ATOM 2788 N N . VAL A 1 358 ? -11.930 -7.765 11.633 1.00 93.81 358 VAL A N 1
ATOM 2789 C CA . VAL A 1 358 ? -12.450 -8.995 12.265 1.00 93.81 358 VAL A CA 1
ATOM 2790 C C . VAL A 1 358 ? -13.625 -9.599 11.487 1.00 93.81 358 VAL A C 1
ATOM 2792 O O . VAL A 1 358 ? -13.760 -10.821 11.440 1.00 93.81 358 VAL A O 1
ATOM 2795 N N . MET A 1 359 ? -14.468 -8.763 10.872 1.00 91.81 359 MET A N 1
ATOM 2796 C CA . MET A 1 359 ? -15.636 -9.205 10.102 1.00 91.81 359 MET A CA 1
ATOM 2797 C C . MET A 1 359 ? -15.331 -9.517 8.631 1.00 91.81 359 MET A C 1
ATOM 2799 O O . MET A 1 359 ? -15.879 -10.479 8.100 1.00 91.81 359 MET A O 1
ATOM 2803 N N . MET A 1 360 ? -14.485 -8.720 7.972 1.00 92.75 360 MET A N 1
ATOM 2804 C CA . MET A 1 360 ? -14.299 -8.762 6.513 1.00 92.75 360 MET A CA 1
ATOM 2805 C C . MET A 1 360 ? -12.983 -9.409 6.062 1.00 92.75 360 MET A C 1
ATOM 2807 O O . MET A 1 360 ? -12.842 -9.728 4.884 1.00 92.75 360 MET A O 1
ATOM 2811 N N . ARG A 1 361 ? -12.010 -9.621 6.961 1.00 91.44 361 ARG A N 1
ATOM 2812 C CA . ARG A 1 361 ? -10.701 -10.213 6.626 1.00 91.44 361 ARG A CA 1
ATOM 2813 C C . ARG A 1 361 ? -10.352 -11.385 7.556 1.00 91.44 361 ARG A C 1
ATOM 2815 O O . ARG A 1 361 ? -9.507 -11.232 8.439 1.00 91.44 361 ARG A O 1
ATOM 2822 N N . PRO A 1 362 ? -10.930 -12.585 7.331 1.00 89.06 362 PRO A N 1
ATOM 2823 C CA . PRO A 1 362 ? -10.706 -13.763 8.174 1.00 89.06 362 PRO A CA 1
ATOM 2824 C C . PRO A 1 362 ? -9.235 -14.094 8.501 1.00 89.06 362 PRO A C 1
ATOM 2826 O O . PRO A 1 362 ? -8.979 -14.403 9.663 1.00 89.06 362 PRO A O 1
ATOM 2829 N N . PRO A 1 363 ? -8.249 -13.972 7.580 1.00 89.81 363 PRO A N 1
ATOM 2830 C CA . PRO A 1 363 ? -6.840 -14.248 7.899 1.00 89.81 363 PRO A CA 1
ATOM 2831 C C . PRO A 1 363 ? -6.234 -13.321 8.964 1.00 89.81 363 PRO A C 1
ATOM 2833 O O . PRO A 1 363 ? -5.271 -13.688 9.626 1.00 89.81 363 PRO A O 1
ATOM 2836 N N . VAL A 1 364 ? -6.794 -12.120 9.131 1.00 91.81 364 VAL A N 1
ATOM 2837 C CA . VAL A 1 364 ? -6.296 -11.070 10.038 1.00 91.81 364 VAL A CA 1
ATOM 2838 C C . VAL A 1 364 ? -7.096 -11.034 11.349 1.00 91.81 364 VAL A C 1
ATOM 2840 O O . VAL A 1 364 ? -6.747 -10.313 12.283 1.00 91.81 364 VAL A O 1
ATOM 2843 N N . LYS A 1 365 ? -8.175 -11.824 11.439 1.00 92.94 365 LYS A N 1
ATOM 2844 C CA . LYS A 1 365 ? -9.153 -11.795 12.532 1.00 92.94 365 LYS A CA 1
ATOM 2845 C C . LYS A 1 365 ? -8.509 -11.906 13.912 1.00 92.94 365 LYS A C 1
ATOM 2847 O O . LYS A 1 365 ? -8.821 -11.099 14.780 1.00 92.94 365 LYS A O 1
ATOM 2852 N N . GLU A 1 366 ? -7.623 -12.878 14.116 1.00 93.19 366 GLU A N 1
ATOM 2853 C CA . GLU A 1 366 ? -7.050 -13.119 15.444 1.00 93.19 366 GLU A CA 1
ATOM 2854 C C . GLU A 1 366 ? -6.087 -12.006 15.869 1.00 93.19 366 GLU A C 1
ATOM 2856 O O . GLU A 1 366 ? -6.254 -11.479 16.962 1.00 93.19 366 GLU A O 1
ATOM 2861 N N . ILE A 1 367 ? -5.188 -11.536 14.994 1.00 93.31 367 ILE A N 1
ATOM 2862 C CA . ILE A 1 367 ? -4.277 -10.431 15.351 1.00 93.31 367 ILE A CA 1
ATOM 2863 C C . ILE A 1 367 ? -5.016 -9.094 15.547 1.00 93.31 367 ILE A C 1
ATOM 2865 O O . ILE A 1 367 ? -4.591 -8.256 16.344 1.00 93.31 367 ILE A O 1
ATOM 2869 N N . ALA A 1 368 ? -6.154 -8.899 14.871 1.00 94.44 368 ALA A N 1
ATOM 2870 C CA . ALA A 1 368 ? -7.036 -7.762 15.118 1.00 94.44 368 ALA A CA 1
ATOM 2871 C C . ALA A 1 368 ? -7.775 -7.892 16.465 1.00 94.44 368 ALA A C 1
ATOM 2873 O O . ALA A 1 368 ? -7.883 -6.903 17.186 1.00 94.44 368 ALA A O 1
ATOM 2874 N N . LEU A 1 369 ? -8.232 -9.094 16.844 1.00 94.31 369 LEU A N 1
ATOM 2875 C CA . LEU A 1 369 ? -8.824 -9.355 18.164 1.00 94.31 369 LEU A CA 1
ATOM 2876 C C . LEU A 1 369 ? -7.808 -9.200 19.302 1.00 94.31 369 LEU A C 1
ATOM 2878 O O . LEU A 1 369 ? -8.157 -8.604 20.317 1.00 94.31 369 LEU A O 1
ATOM 2882 N N . ASP A 1 370 ? -6.569 -9.662 19.119 1.00 94.88 370 ASP A N 1
ATOM 2883 C CA . ASP A 1 370 ? -5.465 -9.440 20.064 1.00 94.88 370 ASP A CA 1
ATOM 2884 C C . ASP A 1 370 ? -5.254 -7.932 20.283 1.00 94.88 370 ASP A C 1
ATOM 2886 O O . ASP A 1 370 ? -5.253 -7.454 21.413 1.00 94.88 370 ASP A O 1
ATOM 2890 N N . THR A 1 371 ? -5.215 -7.149 19.198 1.00 95.38 371 THR A N 1
ATOM 2891 C CA . THR A 1 371 ? -5.089 -5.682 19.273 1.00 95.38 371 THR A CA 1
ATOM 2892 C C . THR A 1 371 ? -6.272 -5.031 20.010 1.00 95.38 371 THR A C 1
ATOM 2894 O O . THR A 1 371 ? -6.081 -4.072 20.755 1.00 95.38 371 THR A O 1
ATOM 2897 N N . VAL A 1 372 ? -7.499 -5.548 19.857 1.00 95.62 372 VAL A N 1
ATOM 2898 C CA . VAL A 1 372 ? -8.673 -5.069 20.617 1.00 95.62 372 VAL A CA 1
ATOM 2899 C C . VAL A 1 372 ? -8.579 -5.430 22.108 1.00 95.62 372 VAL A C 1
ATOM 2901 O O . VAL A 1 372 ? -9.022 -4.637 22.937 1.00 95.62 372 VAL A O 1
ATOM 2904 N N . GLN A 1 373 ? -7.994 -6.579 22.471 1.00 94.62 373 GLN A N 1
ATOM 2905 C CA . GLN A 1 373 ? -7.732 -6.943 23.873 1.00 94.62 373 GLN A CA 1
ATOM 2906 C C . GLN A 1 373 ? -6.665 -6.050 24.508 1.00 94.62 373 GLN A C 1
ATOM 2908 O O . GLN A 1 373 ? -6.874 -5.559 25.620 1.00 94.62 373 GLN A O 1
ATOM 2913 N N . ASP A 1 374 ? -5.575 -5.775 23.792 1.00 94.81 374 ASP A N 1
ATOM 2914 C CA . ASP A 1 374 ? -4.551 -4.826 24.230 1.00 94.81 374 ASP A CA 1
ATOM 2915 C C . ASP A 1 374 ? -5.162 -3.438 24.473 1.00 94.81 374 ASP A C 1
ATOM 2917 O O . ASP A 1 374 ? -4.953 -2.848 25.530 1.00 94.81 374 ASP A O 1
ATOM 2921 N N . ILE A 1 375 ? -5.974 -2.939 23.530 1.00 94.19 375 ILE A N 1
ATOM 2922 C CA . ILE A 1 375 ? -6.654 -1.640 23.653 1.00 94.19 375 ILE A CA 1
ATOM 2923 C C . ILE A 1 375 ? -7.606 -1.617 24.860 1.00 94.19 375 ILE A C 1
ATOM 2925 O O . ILE A 1 375 ? -7.570 -0.664 25.635 1.00 94.19 375 ILE A O 1
ATOM 2929 N N . TRP A 1 376 ? -8.412 -2.669 25.058 1.00 94.88 376 TRP A N 1
ATOM 2930 C CA . TRP A 1 376 ? -9.328 -2.795 26.204 1.00 94.88 376 TRP A CA 1
ATOM 2931 C C . TRP A 1 376 ? -8.599 -2.754 27.556 1.00 94.88 376 TRP A C 1
ATOM 2933 O O . TRP A 1 376 ? -9.129 -2.231 28.540 1.00 94.88 376 TRP A O 1
ATOM 2943 N N . THR A 1 377 ? -7.387 -3.309 27.592 1.00 92.50 377 THR A N 1
ATOM 2944 C CA . THR A 1 377 ? -6.555 -3.404 28.796 1.00 92.50 377 THR A CA 1
ATOM 2945 C C . THR A 1 377 ? -5.819 -2.090 29.080 1.00 92.50 377 THR A C 1
ATOM 2947 O O . THR A 1 377 ? -5.778 -1.658 30.229 1.00 92.50 377 THR A O 1
ATOM 2950 N N . GLU A 1 378 ? -5.268 -1.441 28.046 1.00 93.50 378 GLU A N 1
ATOM 2951 C CA . GLU A 1 378 ? -4.436 -0.230 28.158 1.00 93.50 378 GLU A CA 1
ATOM 2952 C C . GLU A 1 378 ? -5.260 1.072 28.265 1.00 93.50 378 GLU A C 1
ATOM 2954 O O . GLU A 1 378 ? -4.832 1.999 28.949 1.00 93.50 378 GLU A O 1
ATOM 2959 N N . PHE A 1 379 ? -6.450 1.151 27.649 1.00 92.75 379 PHE A N 1
ATOM 2960 C CA . PHE A 1 379 ? -7.240 2.391 27.550 1.00 92.75 379 PHE A CA 1
ATOM 2961 C C . PHE A 1 379 ? -8.647 2.242 28.144 1.00 92.75 379 PHE A C 1
ATOM 2963 O O . PHE A 1 379 ? -9.500 1.542 27.591 1.00 92.75 379 PHE A O 1
ATOM 2970 N N . GLU A 1 380 ? -8.934 2.943 29.247 1.00 89.19 380 GLU A N 1
ATOM 2971 C CA . GLU A 1 380 ? -10.197 2.788 29.990 1.00 89.19 380 GLU A CA 1
ATOM 2972 C C . GLU A 1 380 ? -11.441 3.186 29.180 1.00 89.19 380 GLU A C 1
ATOM 2974 O O . GLU A 1 380 ? -12.450 2.478 29.194 1.00 89.19 380 GLU A O 1
ATOM 2979 N N . GLU A 1 381 ? -11.355 4.273 28.412 1.00 87.44 381 GLU A N 1
ATOM 2980 C CA . GLU A 1 381 ? -12.434 4.792 27.556 1.00 87.44 381 GLU A CA 1
ATOM 2981 C C . GLU A 1 381 ? -12.822 3.827 26.430 1.00 87.44 381 GLU A C 1
ATOM 2983 O O . GLU A 1 381 ? -13.937 3.867 25.909 1.00 87.44 381 GLU A O 1
ATOM 2988 N N . SER A 1 382 ? -11.916 2.916 26.067 1.00 90.56 382 SER A N 1
ATOM 2989 C CA . SER A 1 382 ? -12.163 1.897 25.052 1.00 90.56 382 SER A CA 1
ATOM 2990 C C . SER A 1 382 ? -13.077 0.774 25.569 1.00 90.56 382 SER A C 1
ATOM 2992 O O . SER A 1 382 ? -13.813 0.155 24.787 1.00 90.56 382 SER A O 1
ATOM 2994 N N . ARG A 1 383 ? -13.087 0.529 26.893 1.00 91.62 383 ARG A N 1
ATOM 2995 C CA . ARG A 1 383 ? -13.748 -0.622 27.535 1.00 91.62 383 ARG A CA 1
ATOM 2996 C C . ARG A 1 383 ? -15.233 -0.784 27.180 1.00 91.62 383 ARG A C 1
ATOM 2998 O O . ARG A 1 383 ? -15.620 -1.923 26.903 1.00 91.62 383 ARG A O 1
ATOM 3005 N N . PRO A 1 384 ? -16.078 0.271 27.114 1.00 91.56 384 PRO A N 1
ATOM 3006 C CA . PRO A 1 384 ? -17.502 0.128 26.798 1.00 91.56 384 PRO A CA 1
ATOM 3007 C C . PRO A 1 384 ? -17.783 -0.376 25.378 1.00 91.56 384 PRO A C 1
ATOM 3009 O O . PRO A 1 384 ? -18.837 -0.972 25.140 1.00 91.56 384 PRO A O 1
ATOM 3012 N N . MET A 1 385 ? -16.876 -0.131 24.423 1.00 90.69 385 MET A N 1
ATOM 3013 C CA . MET A 1 385 ? -17.050 -0.551 23.030 1.00 90.69 385 MET A CA 1
ATOM 3014 C C . MET A 1 385 ? -16.226 -1.794 22.696 1.00 90.69 385 MET A C 1
ATOM 3016 O O . MET A 1 385 ? -16.785 -2.754 22.165 1.00 90.69 385 MET A O 1
ATOM 3020 N N . ALA A 1 386 ? -14.951 -1.838 23.092 1.00 91.75 386 ALA A N 1
ATOM 3021 C CA . ALA A 1 386 ? -14.122 -3.032 22.957 1.00 91.75 386 ALA A CA 1
ATOM 3022 C C . ALA A 1 386 ? -14.729 -4.219 23.725 1.00 91.75 386 ALA A C 1
ATOM 3024 O O . ALA A 1 386 ? -14.821 -5.311 23.173 1.00 91.75 386 ALA A O 1
ATOM 3025 N N . GLY A 1 387 ? -15.275 -4.002 24.929 1.00 91.81 387 GLY A N 1
ATOM 3026 C CA . GLY A 1 387 ? -15.949 -5.045 25.708 1.00 91.81 387 GLY A CA 1
ATOM 3027 C C . GLY A 1 387 ? -17.143 -5.673 24.978 1.00 91.81 387 GLY A C 1
ATOM 3028 O O . GLY A 1 387 ? -17.295 -6.890 24.996 1.00 91.81 387 GLY A O 1
ATOM 3029 N N . LYS A 1 388 ? -17.943 -4.887 24.239 1.00 92.88 388 LYS A N 1
ATOM 3030 C CA . LYS A 1 388 ? -19.041 -5.422 23.403 1.00 92.88 388 LYS A CA 1
ATOM 3031 C C . LYS A 1 388 ? -18.523 -6.346 22.298 1.00 92.88 388 LYS A C 1
ATOM 3033 O O . LYS A 1 388 ? -19.180 -7.329 21.962 1.00 92.88 388 LYS A O 1
ATOM 3038 N N . TYR A 1 389 ? -17.362 -6.035 21.723 1.00 92.06 389 TYR A N 1
ATOM 3039 C CA . TYR A 1 389 ? -16.750 -6.846 20.668 1.00 92.06 389 TYR A CA 1
ATOM 3040 C C . TYR A 1 389 ? -16.100 -8.107 21.250 1.00 92.06 389 TYR A C 1
ATOM 3042 O O . TYR A 1 389 ? -16.289 -9.198 20.713 1.00 92.06 389 TYR A O 1
ATOM 3050 N N . LEU A 1 390 ? -15.408 -7.984 22.384 1.00 92.75 390 LEU A N 1
ATOM 3051 C CA . LEU A 1 390 ? -14.774 -9.103 23.076 1.00 92.75 390 LEU A CA 1
ATOM 3052 C C . LEU A 1 390 ? -15.805 -10.095 23.624 1.00 92.75 390 LEU A C 1
ATOM 3054 O O . LEU A 1 390 ? -15.635 -11.286 23.405 1.00 92.75 390 LEU A O 1
ATOM 3058 N N . THR A 1 391 ? -16.933 -9.655 24.189 1.00 93.62 391 THR A N 1
ATOM 3059 C CA . THR A 1 391 ? -18.022 -10.573 24.582 1.00 93.62 391 THR A CA 1
ATOM 3060 C C . THR A 1 391 ? -18.564 -11.374 23.391 1.00 93.62 391 THR A C 1
ATOM 3062 O O . THR A 1 391 ? -18.950 -12.528 23.553 1.00 93.62 391 THR A O 1
ATOM 3065 N N . LYS A 1 392 ? -18.564 -10.803 22.176 1.00 92.81 392 LYS A N 1
ATOM 3066 C CA . LYS A 1 392 ? -19.036 -11.489 20.962 1.00 92.81 392 LYS A CA 1
ATOM 3067 C C . LYS A 1 392 ? -18.020 -12.487 20.387 1.00 92.81 392 LYS A C 1
ATOM 3069 O O . LYS A 1 392 ? -18.433 -13.521 19.870 1.00 92.81 392 LYS A O 1
ATOM 3074 N N . TYR A 1 393 ? -16.722 -12.171 20.413 1.00 91.38 393 TYR A N 1
ATOM 3075 C CA . TYR A 1 393 ? -15.691 -12.946 19.697 1.00 91.38 393 TYR A CA 1
ATOM 3076 C C . TYR A 1 393 ? -14.684 -13.687 20.596 1.00 91.38 393 TYR A C 1
ATOM 3078 O O . TYR A 1 393 ? -14.060 -14.638 20.133 1.00 91.38 393 TYR A O 1
ATOM 3086 N N . ARG A 1 394 ? -14.520 -13.269 21.856 1.00 92.44 394 ARG A N 1
ATOM 3087 C CA . ARG A 1 394 ? -13.611 -13.818 22.883 1.00 92.44 394 ARG A CA 1
ATOM 3088 C C . ARG A 1 394 ? -14.336 -13.862 24.262 1.00 92.44 394 ARG A C 1
ATOM 3090 O O . ARG A 1 394 ? -13.847 -13.252 25.214 1.00 92.44 394 ARG A O 1
ATOM 3097 N N . PRO A 1 395 ? -15.504 -14.532 24.403 1.00 89.12 395 PRO A N 1
ATOM 3098 C CA . PRO A 1 395 ? -16.326 -14.469 25.624 1.00 89.12 395 PRO A CA 1
ATOM 3099 C C . PRO A 1 395 ? -15.585 -14.932 26.887 1.00 89.12 395 PRO A C 1
ATOM 3101 O O . PRO A 1 395 ? -15.671 -14.273 27.920 1.00 89.12 395 PRO A O 1
ATOM 3104 N N . THR A 1 396 ? -14.767 -15.981 26.778 1.00 89.12 396 THR A N 1
ATOM 3105 C CA . THR A 1 396 ? -13.950 -16.528 27.877 1.00 89.12 396 THR A CA 1
ATOM 3106 C C . THR A 1 396 ? -12.998 -15.501 28.498 1.00 89.12 396 THR A C 1
ATOM 3108 O O . THR A 1 396 ? -12.778 -15.509 29.705 1.00 89.12 396 THR A O 1
ATOM 3111 N N . PHE A 1 397 ? -12.454 -14.575 27.700 1.00 89.38 397 PHE A N 1
ATOM 3112 C CA . PHE A 1 397 ? -11.617 -13.484 28.206 1.00 89.38 397 PHE A CA 1
ATOM 3113 C C . PHE A 1 397 ? -12.429 -12.501 29.060 1.00 89.38 397 PHE A C 1
ATOM 3115 O O . PHE A 1 397 ? -11.982 -12.098 30.131 1.00 89.38 397 PHE A O 1
ATOM 3122 N N . MET A 1 398 ? -13.639 -12.149 28.613 1.00 88.69 398 MET A N 1
ATOM 3123 C CA . MET A 1 398 ? -14.527 -11.239 29.344 1.00 88.69 398 MET A CA 1
ATOM 3124 C C . MET A 1 398 ? -15.072 -11.865 30.633 1.00 88.69 398 MET A C 1
ATOM 3126 O O . MET A 1 398 ? -15.243 -11.157 31.623 1.00 88.69 398 MET A O 1
ATOM 3130 N N . GLU A 1 399 ? -15.312 -13.177 30.646 1.00 87.69 399 GLU A N 1
ATOM 3131 C CA . GLU A 1 399 ? -15.681 -13.929 31.851 1.00 87.69 399 GLU A CA 1
ATOM 3132 C C . GLU A 1 399 ? -14.544 -13.913 32.882 1.00 87.69 399 GLU A C 1
ATOM 3134 O O . GLU A 1 399 ? -14.763 -13.499 34.020 1.00 87.69 399 GLU A O 1
ATOM 3139 N N . SER A 1 400 ? -13.312 -14.237 32.475 1.00 86.69 400 SER A N 1
ATOM 3140 C CA . SER A 1 400 ? -12.130 -14.150 33.346 1.00 86.69 400 SER A CA 1
ATOM 3141 C C . SER A 1 400 ? -11.893 -12.733 33.880 1.00 86.69 400 SER A C 1
ATOM 3143 O O . SER A 1 400 ? -11.660 -12.556 35.075 1.00 86.69 400 SER A O 1
ATOM 3145 N N . ALA A 1 401 ? -12.012 -11.708 33.029 1.00 84.50 401 ALA A N 1
ATOM 3146 C CA . ALA A 1 401 ? -11.864 -10.311 33.435 1.00 84.50 401 ALA A CA 1
ATOM 3147 C C . ALA A 1 401 ? -12.953 -9.868 34.433 1.00 84.50 401 ALA A C 1
ATOM 3149 O O . ALA A 1 401 ? -12.670 -9.137 35.384 1.00 84.50 401 ALA A O 1
ATOM 3150 N N . ARG A 1 402 ? -14.196 -10.338 34.258 1.00 82.94 402 ARG A N 1
ATOM 3151 C CA . ARG A 1 402 ? -15.300 -10.081 35.194 1.00 82.94 402 ARG A CA 1
ATOM 3152 C C . ARG A 1 402 ? -15.083 -10.776 36.540 1.00 82.94 402 ARG A C 1
ATOM 3154 O O . ARG A 1 402 ? -15.360 -10.168 37.572 1.00 82.94 402 ARG A O 1
ATOM 3161 N N . ASN A 1 403 ? -14.577 -12.007 36.533 1.00 82.75 403 ASN A N 1
ATOM 3162 C CA . ASN A 1 403 ? -14.287 -12.758 37.753 1.00 82.75 403 ASN A CA 1
ATOM 3163 C C . ASN A 1 403 ? -13.169 -12.075 38.560 1.00 82.75 403 ASN A C 1
ATOM 3165 O O . ASN A 1 403 ? -13.375 -11.773 39.735 1.00 82.75 403 ASN A O 1
ATOM 3169 N N . ALA A 1 404 ? -12.067 -11.684 37.909 1.00 81.00 404 ALA A N 1
ATOM 3170 C CA . ALA A 1 404 ? -10.985 -10.919 38.538 1.00 81.00 404 ALA A CA 1
ATOM 3171 C C . ALA A 1 404 ? -11.470 -9.578 39.137 1.00 81.00 404 ALA A C 1
ATOM 3173 O O . ALA A 1 404 ? -11.088 -9.203 40.248 1.00 81.00 404 ALA A O 1
ATOM 3174 N N . ALA A 1 405 ? -12.382 -8.876 38.450 1.00 76.12 405 ALA A N 1
ATOM 3175 C CA . ALA A 1 405 ? -13.009 -7.670 38.991 1.00 76.12 405 ALA A CA 1
ATOM 3176 C C . ALA A 1 405 ? -13.879 -7.963 40.234 1.00 76.12 405 ALA A C 1
ATOM 3178 O O . ALA A 1 405 ? -13.871 -7.179 41.182 1.00 76.12 405 ALA A O 1
ATOM 3179 N N . SER A 1 406 ? -14.584 -9.100 40.278 1.00 71.56 406 SER A N 1
ATOM 3180 C CA . SER A 1 406 ? -15.385 -9.491 41.448 1.00 71.56 406 SER A CA 1
ATOM 3181 C C . SER A 1 406 ? -14.548 -9.921 42.660 1.00 71.56 406 SER A C 1
ATOM 3183 O O . SER A 1 406 ? -14.927 -9.613 43.787 1.00 71.56 406 SER A O 1
ATOM 3185 N N . GLU A 1 407 ? -13.390 -10.551 42.444 1.00 67.50 407 GLU A N 1
ATOM 3186 C CA . GLU A 1 407 ? -12.457 -10.932 43.515 1.00 67.50 407 GLU A CA 1
ATOM 3187 C C . GLU A 1 407 ? -11.783 -9.695 44.130 1.00 67.50 407 GLU A C 1
ATOM 3189 O O . GLU A 1 407 ? -11.764 -9.539 45.352 1.00 67.50 407 GLU A O 1
ATOM 3194 N N . SER A 1 408 ? -11.334 -8.748 43.295 1.00 61.38 408 SER A N 1
ATOM 3195 C CA . SER A 1 408 ? -10.726 -7.493 43.772 1.00 61.38 408 SER A CA 1
ATOM 3196 C C . SER A 1 408 ? -11.701 -6.600 44.565 1.00 61.38 408 SER A C 1
ATOM 3198 O O . SER A 1 408 ? -11.300 -5.949 45.534 1.00 61.38 408 SER A O 1
ATOM 3200 N N . GLY A 1 409 ? -12.997 -6.626 44.227 1.00 55.62 409 GLY A N 1
ATOM 3201 C CA . GLY A 1 409 ? -14.048 -5.928 44.975 1.00 55.62 409 GLY A CA 1
ATOM 3202 C C . GLY A 1 409 ? -14.341 -6.518 46.362 1.00 55.62 409 GLY A C 1
ATOM 3203 O O . GLY A 1 409 ? -14.735 -5.779 47.263 1.00 55.62 409 GLY A O 1
ATOM 3204 N N . GLN A 1 410 ? -14.118 -7.821 46.572 1.00 53.44 410 GLN A N 1
ATOM 3205 C CA . GLN A 1 410 ? -14.333 -8.463 47.878 1.00 53.44 410 GLN A CA 1
ATOM 3206 C C . GLN A 1 410 ? -13.171 -8.218 48.852 1.00 53.44 410 GLN A C 1
ATOM 3208 O O . GLN A 1 410 ? -13.401 -8.086 50.052 1.00 53.44 410 GLN A O 1
ATOM 3213 N N . SER A 1 411 ? -11.939 -8.063 48.352 1.00 52.22 411 SER A N 1
ATOM 3214 C CA . SER A 1 411 ? -10.765 -7.743 49.183 1.00 52.22 411 SER A CA 1
ATOM 3215 C C . SER A 1 411 ? -10.711 -6.299 49.709 1.00 52.22 411 SER A C 1
ATOM 3217 O O . SER A 1 411 ? -9.888 -5.998 50.569 1.00 52.22 411 SER A O 1
ATOM 3219 N N . ALA A 1 412 ? -11.569 -5.401 49.211 1.00 47.72 412 ALA A N 1
ATOM 3220 C CA . ALA A 1 412 ? -11.540 -3.966 49.519 1.00 47.72 412 ALA A CA 1
ATOM 3221 C C . ALA A 1 412 ? -12.564 -3.510 50.582 1.00 47.72 412 ALA A C 1
ATOM 3223 O O . ALA A 1 412 ? -12.736 -2.310 50.792 1.00 47.72 412 ALA A O 1
ATOM 3224 N N . SER A 1 413 ? -13.250 -4.436 51.263 1.00 42.62 413 SER A N 1
ATOM 3225 C CA . SER A 1 413 ? -14.135 -4.100 52.390 1.00 42.62 413 SER A CA 1
ATOM 3226 C C . SER A 1 413 ? -13.326 -3.975 53.690 1.00 42.62 413 SER A C 1
ATOM 3228 O O . SER A 1 413 ? -12.822 -4.993 54.169 1.00 42.62 413 SER A O 1
ATOM 3230 N N . PRO A 1 414 ? -13.193 -2.782 54.304 1.00 47.19 414 PRO A N 1
ATOM 3231 C CA . PRO A 1 414 ? -12.539 -2.666 55.601 1.00 47.19 414 PRO A CA 1
ATOM 3232 C C . PRO A 1 414 ? -13.419 -3.314 56.674 1.00 47.19 414 PRO A C 1
ATOM 3234 O O . PRO A 1 414 ? -14.609 -3.014 56.787 1.00 47.19 414 PRO A O 1
ATOM 3237 N N . ALA A 1 415 ? -12.826 -4.187 57.487 1.00 44.62 415 ALA A N 1
ATOM 3238 C CA . ALA A 1 415 ? -13.497 -4.745 58.651 1.00 44.62 415 ALA A CA 1
ATOM 3239 C C . ALA A 1 415 ? -13.752 -3.632 59.681 1.00 44.62 415 ALA A C 1
ATOM 3241 O O . ALA A 1 415 ? -12.845 -3.217 60.401 1.00 44.62 415 ALA A O 1
ATOM 3242 N N . ILE A 1 416 ? -14.995 -3.152 59.755 1.00 50.25 416 ILE A N 1
ATOM 3243 C CA . ILE A 1 416 ? -15.462 -2.311 60.859 1.00 50.25 416 ILE A CA 1
ATOM 3244 C C . ILE A 1 416 ? -15.687 -3.236 62.061 1.00 50.25 416 ILE A C 1
ATOM 3246 O O . ILE A 1 416 ? -16.772 -3.787 62.242 1.00 50.25 416 ILE A O 1
ATOM 3250 N N . THR A 1 417 ? -14.641 -3.452 62.856 1.00 49.38 417 THR A N 1
ATOM 3251 C CA . THR A 1 417 ? -14.764 -4.045 64.194 1.00 49.38 417 THR A CA 1
ATOM 3252 C C . THR A 1 417 ? -15.249 -2.995 65.189 1.00 49.38 417 THR A C 1
ATOM 3254 O O . THR A 1 417 ? -14.744 -1.871 65.192 1.00 49.38 417 THR A O 1
ATOM 3257 N N . ALA A 1 418 ? -16.244 -3.389 65.986 1.00 45.38 418 ALA A N 1
ATOM 3258 C CA . ALA A 1 418 ? -16.897 -2.590 67.024 1.00 45.38 418 ALA A CA 1
ATOM 3259 C C . ALA A 1 418 ? -16.079 -2.488 68.324 1.00 45.38 418 ALA A C 1
ATOM 3261 O O . ALA A 1 418 ? -15.187 -3.345 68.520 1.00 45.38 418 ALA A O 1
#

InterPro domains:
  IPR021850 Symplekin/Pta1 [PTHR15245] (134-390)

Sequence (418 aa):
MAEFFDDSGRKRPFEPAPQDAYDAKRQRLSPAQIQIPPLGPGPHSLADVFTLIDNTALKNFDISQVPAPLVARIAVTTLSRLDPQVLSKAVDGIRGRLDALANAPAPELNPNTAPLGVEEDDDDYEPDFYQAEDTEQILNKLDSSPMHDAPVLDDGLALKSFHLHQPSALTPETALTAGNGTVTRVIEMMKSLEDPAKKSKAGFSRLAASSGNRDSWMTILARLATRSVAGLEETSIKEEGSSSAPQSLSNNIRDVLYSYVMEDFRKHIDVAVSWLCEEWYNDKLQQKKGGDRPLYYEKCCLRLIDGFLPYLHPQDKVLTRFLSEIPELNKNLLSRVKHMCRDPSVVQLALTSLLYLVMMRPPVKEIALDTVQDIWTEFEESRPMAGKYLTKYRPTFMESARNAASESGQSASPAITA